Protein AF-A0A6B2T713-F1 (afdb_monomer)

Sequence (421 aa):
MVGLRSEAVGRDLTIGRGGEPPAASSVGGVDQGTGNRAGRSLGRGTRGVLLWIALATPVVSVDRLGLNEPRSAGQQLAGLVVLAAAVTLRRAHPLPAFLLTAALGLATAPSLFTLAYGPAFAVLALFLGRRADRARTALIGFGGIAVVGTLKVAVRGVDPTVEWAVLMATLVFGAVFPWLAGRYWRQGRELAAAGWARADQLEREQRIVADRARLRERARIAQDMHDSLGHELSLIAVRAGALQVAPDLPDPHRAAAADLRAAASQATDRLHTIIGLLREEGDEQAPLAPVGESVEALVARAQQSGLRITYVDERGRPGAQRGPARRESTEGTERTEGTVHRVVQEALTNAAKHAPGAHVTVTVTRDGPATKVTVTNGRSGAQGSDVPAPPSGGGSGLRALRTRVTDLDGTLEAGPHGDGF

Mean predicted aligned error: 19.35 Å

Solvent-accessible surface area (backbone atoms only — not comparable to full-atom values): 24592 Å² total; per-residue (Å²): 140,85,87,81,88,85,88,88,84,87,80,88,83,87,81,80,90,85,82,87,83,82,92,78,91,80,85,85,80,85,86,78,73,95,76,80,86,89,63,84,75,69,50,79,64,54,58,50,50,55,50,42,52,62,47,42,46,39,53,62,44,38,48,77,69,66,76,45,82,79,70,54,71,67,58,52,52,51,52,49,51,52,47,47,51,22,63,65,31,39,77,86,38,24,62,63,17,33,50,50,42,50,50,51,26,48,74,74,29,65,29,45,66,40,84,39,48,41,65,47,36,23,54,32,21,20,41,26,26,51,67,51,88,58,65,65,63,56,51,52,50,52,50,52,50,51,52,55,37,48,54,44,18,73,76,67,43,91,54,41,69,61,40,43,51,47,28,52,49,39,44,44,66,32,30,49,49,30,16,49,53,19,34,51,54,40,52,52,50,53,51,50,52,53,50,52,56,51,51,56,49,52,53,52,53,50,51,54,52,51,52,52,51,53,52,51,51,51,52,48,51,53,48,56,50,43,59,51,53,47,49,52,36,50,51,49,25,50,53,23,47,55,53,44,70,40,88,88,55,56,68,74,59,28,51,53,22,49,52,50,23,51,52,29,53,53,50,47,55,50,51,54,51,56,53,53,54,62,50,61,80,74,48,92,79,68,83,92,56,79,88,82,75,47,62,67,56,55,50,52,53,43,40,76,72,70,47,48,70,48,59,33,46,73,80,76,47,81,74,76,95,70,76,88,77,88,65,89,84,48,79,68,56,57,55,49,51,55,50,53,41,50,52,52,52,52,52,53,50,47,39,59,72,70,20,51,80,19,51,32,40,41,36,49,40,71,57,89,97,44,75,50,76,48,78,51,51,40,52,50,65,71,84,86,71,94,68,75,81,74,77,96,78,81,59,64,68,63,52,56,50,38,52,58,35,44,78,68,80,46,86,75,87,87,77,76,51,93,90,13,112

Secondary structure (DSSP, 8-state):
---------------------PPPP------------------TTHHHHHHHHHHHHHHHHHHHTTSSPPPPHHHHHHHHHHHHHHHHHTTT-HHHHHHHHHHHHHHH-TTS--TTTHHHHHHHHHHHHHH-S-HHHHHHHHHHHHHHHHHHHHHH-SSHHHHHHHHHHHHIIIIIHHHHHHHHHHHHHHHHHHHHHHHHHHHHHHHHHHHHHHHHHHHHHHHHHHHHHHHHHHHHHHHHHHHHT-TT--HHHHHHHHHHHHHHHHHHHHHHHHHHHHHHTT-SS---S-TT--HHHHHHHHHHTT-EEEEE-TTS-B------------HHHHHHHHHHHHHHHHHHHHHHHHSTT-EEEEEEEEETTEEEEEEEE------S-------S---HHHHHHHHHHHTTT-------BTTB-

pLDDT: mean 75.84, std 20.58, range [26.09, 97.94]

Structure (mmCIF, N/CA/C/O backbone):
data_AF-A0A6B2T713-F1
#
_entry.id   AF-A0A6B2T713-F1
#
loop_
_atom_site.group_PDB
_atom_site.id
_atom_site.type_symbol
_atom_site.label_atom_id
_atom_site.label_alt_id
_atom_site.label_comp_id
_atom_site.label_asym_id
_atom_site.label_entity_id
_atom_site.label_seq_id
_atom_site.pdbx_PDB_ins_code
_atom_site.Cartn_x
_atom_site.Cartn_y
_atom_site.Cartn_z
_atom_site.occupancy
_atom_site.B_iso_or_equiv
_atom_site.auth_seq_id
_atom_site.auth_comp_id
_atom_site.auth_asym_id
_atom_site.auth_atom_id
_atom_site.pdbx_PDB_model_num
ATOM 1 N N . MET A 1 1 ? 24.084 -43.483 54.649 1.00 34.72 1 MET A N 1
ATOM 2 C CA . MET A 1 1 ? 24.346 -44.941 54.666 1.00 34.72 1 MET A CA 1
ATOM 3 C C . MET A 1 1 ? 23.038 -45.557 55.140 1.00 34.72 1 MET A C 1
ATOM 5 O O . MET A 1 1 ? 22.654 -45.267 56.254 1.00 34.72 1 MET A O 1
ATOM 9 N N . VAL A 1 2 ? 22.178 -46.158 54.327 1.00 31.31 2 VAL A N 1
ATOM 10 C CA . VAL A 1 2 ? 22.342 -47.139 53.247 1.00 31.31 2 VAL A CA 1
ATOM 11 C C . VAL A 1 2 ? 21.371 -46.778 52.113 1.00 31.31 2 VAL A C 1
ATOM 13 O O . VAL A 1 2 ? 20.275 -46.299 52.379 1.00 31.31 2 VAL A O 1
ATOM 16 N N . GLY A 1 3 ? 21.787 -46.972 50.862 1.00 26.09 3 GLY A N 1
ATOM 17 C CA . GLY A 1 3 ? 20.910 -46.897 49.693 1.00 26.09 3 GLY A CA 1
ATOM 18 C C . GLY A 1 3 ? 20.736 -48.269 49.053 1.00 26.09 3 GLY A C 1
ATOM 19 O O . GLY A 1 3 ? 21.512 -49.168 49.360 1.00 26.09 3 GLY A O 1
ATOM 20 N N . LEU A 1 4 ? 19.768 -48.385 48.140 1.00 29.83 4 LEU A N 1
ATOM 21 C CA . LEU A 1 4 ? 19.853 -49.181 46.910 1.00 29.83 4 LEU A CA 1
ATOM 22 C C . LEU A 1 4 ? 18.727 -48.778 45.926 1.00 29.83 4 LEU A C 1
ATOM 24 O O . LEU A 1 4 ? 17.595 -48.513 46.315 1.00 29.83 4 LEU A O 1
ATOM 28 N N . ARG A 1 5 ? 19.149 -48.686 44.657 1.00 28.17 5 ARG A N 1
ATOM 29 C CA . ARG A 1 5 ? 18.463 -48.522 43.349 1.00 28.17 5 ARG A CA 1
ATOM 30 C C . ARG A 1 5 ? 17.394 -49.612 43.104 1.00 28.17 5 ARG A C 1
ATOM 32 O O . ARG A 1 5 ? 17.424 -50.601 43.816 1.00 28.17 5 ARG A O 1
ATOM 39 N N . SER A 1 6 ? 16.530 -49.651 42.082 1.00 27.70 6 SER A N 1
ATOM 40 C CA . SER A 1 6 ? 16.072 -48.857 40.918 1.00 27.70 6 SER A CA 1
ATOM 41 C C . SER A 1 6 ? 15.040 -49.772 40.231 1.00 27.70 6 SER A C 1
ATOM 43 O O . SER A 1 6 ? 15.288 -50.969 40.194 1.00 27.70 6 SER A O 1
ATOM 45 N N . GLU A 1 7 ? 13.951 -49.248 39.661 1.00 26.98 7 GLU A N 1
ATOM 46 C CA . GLU A 1 7 ? 13.496 -49.643 38.315 1.00 26.98 7 GLU A CA 1
ATOM 47 C C . GLU A 1 7 ? 12.394 -48.701 37.815 1.00 26.98 7 GLU A C 1
ATOM 49 O O . GLU A 1 7 ? 11.450 -48.360 38.526 1.00 26.98 7 GLU A O 1
ATOM 54 N N . ALA A 1 8 ? 12.589 -48.227 36.588 1.00 30.11 8 ALA A N 1
ATOM 55 C CA . ALA A 1 8 ? 11.714 -47.329 35.859 1.00 30.11 8 ALA A CA 1
ATOM 56 C C . ALA A 1 8 ? 10.809 -48.144 34.928 1.00 30.11 8 ALA A C 1
ATOM 58 O O . ALA A 1 8 ? 11.291 -49.027 34.223 1.00 30.11 8 ALA A O 1
ATOM 59 N N . VAL A 1 9 ? 9.525 -47.794 34.860 1.00 29.88 9 VAL A N 1
ATOM 60 C CA . VAL A 1 9 ? 8.631 -48.216 33.774 1.00 29.88 9 VAL A CA 1
ATOM 61 C C . VAL A 1 9 ? 7.915 -46.975 33.258 1.00 29.88 9 VAL A C 1
ATOM 63 O O . VAL A 1 9 ? 6.997 -46.456 33.889 1.00 29.88 9 VAL A O 1
ATOM 66 N N . GLY A 1 10 ? 8.382 -46.482 32.111 1.00 27.19 10 GLY A N 1
ATOM 67 C CA . GLY A 1 10 ? 7.675 -45.500 31.301 1.00 27.19 10 GLY A CA 1
ATOM 68 C C . GLY A 1 10 ? 6.553 -46.172 30.512 1.00 27.19 10 GLY A C 1
ATOM 69 O O . GLY A 1 10 ? 6.720 -47.273 29.986 1.00 27.19 10 GLY A O 1
ATOM 70 N N . ARG A 1 11 ? 5.406 -45.501 30.418 1.00 29.61 11 ARG A N 1
ATOM 71 C CA . ARG A 1 11 ? 4.373 -45.793 29.424 1.00 29.61 11 ARG A CA 1
ATOM 72 C C . ARG A 1 11 ? 3.999 -44.497 28.720 1.00 29.61 11 ARG A C 1
ATOM 74 O O . ARG A 1 11 ? 3.370 -43.625 29.311 1.00 29.61 11 ARG A O 1
ATOM 81 N N . ASP A 1 12 ? 4.414 -44.419 27.460 1.00 27.94 12 ASP A N 1
ATOM 82 C CA . ASP A 1 12 ? 3.947 -43.460 26.468 1.00 27.94 12 ASP A CA 1
ATOM 83 C C . ASP A 1 12 ? 2.454 -43.677 26.192 1.00 27.94 12 ASP A C 1
ATOM 85 O O . ASP A 1 12 ? 2.019 -44.793 25.901 1.00 27.94 12 ASP A O 1
ATOM 89 N N . LEU A 1 13 ? 1.675 -42.598 26.238 1.00 29.53 13 LEU A N 1
ATOM 90 C CA . LEU A 1 13 ? 0.311 -42.547 25.718 1.00 29.53 13 LEU A CA 1
ATOM 91 C C . LEU A 1 13 ? 0.276 -41.534 24.574 1.00 29.53 13 LEU A C 1
ATOM 93 O O . LEU A 1 13 ? 0.194 -40.325 24.770 1.00 29.53 13 LEU A O 1
ATOM 97 N N . THR A 1 14 ? 0.358 -42.069 23.360 1.00 30.47 14 THR A N 1
ATOM 98 C CA . THR A 1 14 ? 0.024 -41.395 22.107 1.00 30.47 14 THR A CA 1
ATOM 99 C C . THR A 1 14 ? -1.482 -41.528 21.878 1.00 30.47 14 THR A C 1
ATOM 101 O O . THR A 1 14 ? -2.006 -42.637 21.821 1.00 30.47 14 THR A O 1
ATOM 104 N N . ILE A 1 15 ? -2.197 -40.408 21.727 1.00 32.50 15 ILE A N 1
ATOM 105 C CA . ILE A 1 15 ? -3.575 -40.399 21.215 1.00 32.50 15 ILE A CA 1
ATOM 106 C C . ILE A 1 15 ? -3.594 -39.576 19.931 1.00 32.50 15 ILE A C 1
ATOM 108 O O . ILE A 1 15 ? -3.242 -38.396 19.906 1.00 32.50 15 ILE A O 1
ATOM 112 N N . GLY A 1 16 ? -3.937 -40.270 18.848 1.00 29.83 16 GLY A N 1
ATOM 113 C CA . GLY A 1 16 ? -3.942 -39.778 17.483 1.00 29.83 16 GLY A CA 1
ATOM 114 C C . GLY A 1 16 ? -5.124 -38.869 17.153 1.00 29.83 16 GLY A C 1
ATOM 115 O O . GLY A 1 16 ? -6.222 -38.984 17.691 1.00 29.83 16 GLY A O 1
ATOM 116 N N . ARG A 1 17 ? -4.855 -37.985 16.190 1.00 34.97 17 ARG A N 1
ATOM 117 C CA . ARG A 1 17 ? -5.818 -37.236 15.377 1.00 34.97 17 ARG A CA 1
ATOM 118 C C . ARG A 1 17 ? -6.804 -38.177 14.676 1.00 34.97 17 ARG A C 1
ATOM 120 O O . ARG A 1 17 ? -6.372 -39.077 13.963 1.00 34.97 17 ARG A O 1
ATOM 127 N N . GLY A 1 18 ? -8.094 -37.859 14.749 1.00 30.53 18 GLY A N 1
ATOM 128 C CA . GLY A 1 18 ? -9.109 -38.377 13.832 1.00 30.53 18 GLY A CA 1
ATOM 129 C C . GLY A 1 18 ? -10.524 -38.047 14.298 1.00 30.53 18 GLY A C 1
ATOM 130 O O . GLY A 1 18 ? -10.976 -38.601 15.291 1.00 30.53 18 GLY A O 1
ATOM 131 N N . GLY A 1 19 ? -11.216 -37.155 13.583 1.00 29.48 19 GLY A N 1
ATOM 132 C CA . GLY A 1 19 ? -12.645 -36.896 13.785 1.00 29.48 19 GLY A CA 1
ATOM 133 C C . GLY A 1 19 ? -13.077 -35.495 13.352 1.00 29.48 19 GLY A C 1
ATOM 134 O O . GLY A 1 19 ? -13.037 -34.566 14.152 1.00 29.48 19 GLY A O 1
ATOM 135 N N . GLU A 1 20 ? -13.484 -35.346 12.089 1.00 40.84 20 GLU A N 1
ATOM 136 C CA . GLU A 1 20 ? -14.321 -34.227 11.626 1.00 40.84 20 GLU A CA 1
ATOM 137 C C . GLU A 1 20 ? -15.686 -34.233 12.338 1.00 40.84 20 GLU A C 1
ATOM 139 O O . GLU A 1 20 ? -16.260 -35.308 12.532 1.00 40.84 20 GLU A O 1
ATOM 144 N N . PRO A 1 21 ? -16.271 -33.055 12.623 1.00 38.91 21 PRO A N 1
ATOM 145 C CA . PRO A 1 21 ? -17.711 -32.909 12.782 1.00 38.91 21 PRO A CA 1
ATOM 146 C C . PRO A 1 21 ? -18.346 -32.093 11.630 1.00 38.91 21 PRO A C 1
ATOM 148 O O . PRO A 1 21 ? -17.650 -31.381 10.904 1.00 38.91 21 PRO A O 1
ATOM 151 N N . PRO A 1 22 ? -19.672 -32.223 11.427 1.00 41.53 22 PRO A N 1
ATOM 152 C CA . PRO A 1 22 ? -20.331 -31.982 10.147 1.00 41.53 22 PRO A CA 1
ATOM 153 C C . PRO A 1 22 ? -20.695 -30.516 9.879 1.00 41.53 22 PRO A C 1
ATOM 155 O O . PRO A 1 22 ? -20.773 -29.676 10.774 1.00 41.53 22 PRO A O 1
ATOM 158 N N . ALA A 1 23 ? -20.960 -30.253 8.598 1.00 42.53 23 ALA A N 1
ATOM 159 C CA . ALA A 1 23 ? -21.360 -28.978 8.024 1.00 42.53 23 ALA A CA 1
ATOM 160 C C . ALA A 1 23 ? -22.577 -28.345 8.722 1.00 42.53 23 ALA A C 1
ATOM 162 O O . ALA A 1 23 ? -23.668 -28.915 8.741 1.00 42.53 23 ALA A O 1
ATOM 163 N N . ALA A 1 24 ? -22.394 -27.113 9.202 1.00 35.62 24 ALA A N 1
ATOM 164 C CA . ALA A 1 24 ? -23.474 -26.205 9.557 1.00 35.62 24 ALA A CA 1
ATOM 165 C C . ALA A 1 24 ? -23.683 -25.202 8.415 1.00 35.62 24 ALA A C 1
ATOM 167 O O . ALA A 1 24 ? -22.803 -24.416 8.064 1.00 35.62 24 ALA A O 1
ATOM 168 N N . SER A 1 25 ? -24.875 -25.263 7.835 1.00 41.12 25 SER A N 1
ATOM 169 C CA . SER A 1 25 ? -25.449 -24.294 6.912 1.00 41.12 25 SER A CA 1
ATOM 170 C C . SER A 1 25 ? -25.467 -22.887 7.519 1.00 41.12 25 SER A C 1
ATOM 172 O O . SER A 1 25 ? -26.145 -22.668 8.524 1.00 41.12 25 SER A O 1
ATOM 174 N N . SER A 1 26 ? -24.803 -21.923 6.879 1.00 33.62 26 SER A N 1
ATOM 175 C CA . SER A 1 26 ? -25.058 -20.500 7.105 1.00 33.62 26 SER A CA 1
ATOM 176 C C . SER A 1 26 ? -25.649 -19.859 5.852 1.00 33.62 26 SER A C 1
ATOM 178 O O . SER A 1 26 ? -25.159 -19.965 4.729 1.00 33.62 26 SER A O 1
ATOM 180 N N . VAL A 1 27 ? -26.796 -19.248 6.102 1.00 39.62 27 VAL A N 1
ATOM 181 C CA . VAL A 1 27 ? -27.667 -18.515 5.200 1.00 39.62 27 VAL A CA 1
ATOM 182 C C . VAL A 1 27 ? -27.068 -17.133 4.915 1.00 39.62 27 VAL A C 1
ATOM 184 O O . VAL A 1 27 ? -26.619 -16.454 5.832 1.00 39.62 27 VAL A O 1
ATOM 187 N N . GLY A 1 28 ? -27.152 -16.695 3.654 1.00 37.47 28 GLY A N 1
ATOM 188 C CA . GLY A 1 28 ? -27.407 -15.289 3.320 1.00 37.47 28 GLY A CA 1
ATOM 189 C C . GLY A 1 28 ? -26.217 -14.327 3.269 1.00 37.47 28 GLY A C 1
ATOM 190 O O . GLY A 1 28 ? -26.243 -13.293 3.927 1.00 37.47 28 GLY A O 1
ATOM 191 N N . GLY A 1 29 ? -25.215 -14.605 2.430 1.00 31.08 29 GLY A N 1
ATOM 192 C CA . GLY A 1 29 ? -24.273 -13.588 1.951 1.00 31.08 29 GLY A CA 1
ATOM 193 C C . GLY A 1 29 ? -24.790 -12.946 0.663 1.00 31.08 29 GLY A C 1
ATOM 194 O O . GLY A 1 29 ? -24.873 -13.612 -0.364 1.00 31.08 29 GLY A O 1
ATOM 195 N N . VAL A 1 30 ? -25.159 -11.669 0.736 1.00 38.47 30 VAL A N 1
ATOM 196 C CA . VAL A 1 30 ? -25.625 -10.836 -0.382 1.00 38.47 30 VAL A CA 1
ATOM 197 C C . VAL A 1 30 ? -24.552 -10.775 -1.476 1.00 38.47 30 VAL A C 1
ATOM 199 O O . VAL A 1 30 ? -23.485 -10.194 -1.288 1.00 38.47 30 VAL A O 1
ATOM 202 N N . ASP A 1 31 ? -24.856 -11.386 -2.619 1.00 37.41 31 ASP A N 1
ATOM 203 C CA . ASP A 1 31 ? -24.049 -11.379 -3.836 1.00 37.41 31 ASP A CA 1
ATOM 204 C C . ASP A 1 31 ? -24.139 -9.994 -4.499 1.00 37.41 31 ASP A C 1
ATOM 206 O O . ASP A 1 31 ? -25.116 -9.658 -5.170 1.00 37.41 31 ASP A O 1
ATOM 210 N N . GLN A 1 32 ? -23.132 -9.147 -4.266 1.00 42.38 32 GLN A N 1
ATOM 211 C CA . GLN A 1 32 ? -22.909 -7.941 -5.061 1.00 42.38 32 GLN A CA 1
ATOM 212 C C . GLN A 1 32 ? -21.716 -8.152 -5.994 1.00 42.38 32 GLN A C 1
ATOM 214 O O . GLN A 1 32 ? -20.557 -7.983 -5.624 1.00 42.38 32 GLN A O 1
ATOM 219 N N . GLY A 1 33 ? -22.042 -8.445 -7.252 1.00 34.09 33 GLY A N 1
ATOM 220 C CA . GLY A 1 33 ? -21.329 -7.876 -8.390 1.00 34.09 33 GLY A CA 1
ATOM 221 C C . GLY A 1 33 ? -20.021 -8.555 -8.779 1.00 34.09 33 GLY A C 1
ATOM 222 O O . GLY A 1 33 ? -18.982 -7.905 -8.866 1.00 34.09 33 GLY A O 1
ATOM 223 N N . THR A 1 34 ? -20.077 -9.824 -9.182 1.00 39.34 34 THR A N 1
ATOM 224 C CA . THR A 1 34 ? -19.058 -10.426 -10.063 1.00 39.34 34 THR A CA 1
ATOM 225 C C . THR A 1 34 ? -19.213 -9.935 -11.512 1.00 39.34 34 THR A C 1
ATOM 227 O O . THR A 1 34 ? -19.307 -10.699 -12.467 1.00 39.34 34 THR A O 1
ATOM 230 N N . GLY A 1 35 ? -19.201 -8.616 -11.700 1.00 38.16 35 GLY A N 1
ATOM 231 C CA . GLY A 1 35 ? -19.082 -7.984 -13.006 1.00 38.16 35 GLY A CA 1
ATOM 232 C C . GLY A 1 35 ? -17.614 -7.727 -13.331 1.00 38.16 35 GLY A C 1
ATOM 233 O O . GLY A 1 35 ? -16.999 -6.844 -12.747 1.00 38.16 35 GLY A O 1
ATOM 234 N N . ASN A 1 36 ? -17.081 -8.454 -14.317 1.00 41.12 36 ASN A N 1
ATOM 235 C CA . ASN A 1 36 ? -15.854 -8.132 -15.061 1.00 41.12 36 ASN A CA 1
ATOM 236 C C . ASN A 1 36 ? -14.504 -8.710 -14.558 1.00 41.12 36 ASN A C 1
ATOM 238 O O . ASN A 1 36 ? -13.540 -7.989 -14.309 1.00 41.12 36 ASN A O 1
ATOM 242 N N . ARG A 1 37 ? -14.370 -10.047 -14.536 1.00 40.34 37 ARG A N 1
ATOM 243 C CA . ARG A 1 37 ? -13.058 -10.739 -14.648 1.00 40.34 37 ARG A CA 1
ATOM 244 C C . ARG A 1 37 ? -12.862 -11.415 -16.011 1.00 40.34 37 ARG A C 1
ATOM 246 O O . ARG A 1 37 ? -12.263 -12.482 -16.109 1.00 40.34 37 ARG A O 1
ATOM 253 N N . ALA A 1 38 ? -13.308 -10.779 -17.091 1.00 38.44 38 ALA A N 1
ATOM 254 C CA . ALA A 1 38 ? -12.971 -11.190 -18.455 1.00 38.44 38 ALA A CA 1
ATOM 255 C C . ALA A 1 38 ? -11.617 -10.593 -18.887 1.00 38.44 38 ALA A C 1
ATOM 257 O O . ALA A 1 38 ? -11.505 -9.868 -19.866 1.00 38.44 38 ALA A O 1
ATOM 258 N N . GLY A 1 39 ? -10.560 -10.887 -18.133 1.00 40.19 39 GLY A N 1
ATOM 259 C CA . GLY A 1 39 ? -9.192 -10.508 -18.471 1.00 40.19 39 GLY A CA 1
ATOM 260 C C . GLY A 1 39 ? -8.302 -11.728 -18.349 1.00 40.19 39 GLY A C 1
ATOM 261 O O . GLY A 1 39 ? -7.642 -11.897 -17.328 1.00 40.19 39 GLY A O 1
ATOM 262 N N . ARG A 1 40 ? -8.309 -12.607 -19.362 1.00 51.09 40 ARG A N 1
ATOM 263 C CA . ARG A 1 40 ? -7.418 -13.776 -19.417 1.00 51.09 40 ARG A CA 1
ATOM 264 C C . ARG A 1 40 ? -5.990 -13.300 -19.161 1.00 51.09 40 ARG A C 1
ATOM 266 O O . ARG A 1 40 ? -5.379 -12.637 -20.002 1.00 51.09 40 ARG A O 1
ATOM 273 N N . SER A 1 41 ? -5.451 -13.613 -17.986 1.00 55.75 41 SER A N 1
ATOM 274 C CA . SER A 1 41 ? -4.070 -13.306 -17.654 1.00 55.75 41 SER A CA 1
ATOM 275 C C . SER A 1 41 ? -3.179 -14.179 -18.532 1.00 55.75 41 SER A C 1
ATOM 277 O O . SER A 1 41 ? -2.883 -15.319 -18.186 1.00 55.75 41 SER A O 1
ATOM 279 N N . LEU A 1 42 ? -2.783 -13.658 -19.695 1.00 61.72 42 LEU A N 1
ATOM 280 C CA . LEU A 1 42 ? -1.786 -14.272 -20.567 1.00 61.72 42 LEU A CA 1
ATOM 281 C C . LEU A 1 42 ? -0.616 -14.787 -19.718 1.00 61.72 42 LEU A C 1
ATOM 283 O O . LEU A 1 42 ? 0.024 -14.010 -18.996 1.00 61.72 42 LEU A O 1
ATOM 287 N N . GLY A 1 43 ? -0.379 -16.102 -19.777 1.00 69.88 43 GLY A N 1
ATOM 288 C CA . GLY A 1 43 ? 0.646 -16.783 -18.994 1.00 69.88 43 GLY A CA 1
ATOM 289 C C . GLY A 1 43 ? 2.012 -16.116 -19.159 1.00 69.88 43 GLY A C 1
ATOM 290 O O . GLY A 1 43 ? 2.326 -15.543 -20.204 1.00 69.88 43 GLY A O 1
ATOM 291 N N . ARG A 1 44 ? 2.854 -16.171 -18.123 1.00 74.44 44 ARG A N 1
ATOM 292 C CA . ARG A 1 44 ? 4.136 -15.441 -18.066 1.00 74.44 44 ARG A CA 1
ATOM 293 C C . ARG A 1 44 ? 5.024 -15.631 -19.306 1.00 74.44 44 ARG A C 1
ATOM 295 O O . ARG A 1 44 ? 5.691 -14.659 -19.675 1.00 74.44 44 ARG A O 1
ATOM 302 N N . GLY A 1 45 ? 5.000 -16.821 -19.915 1.00 77.62 45 GLY A N 1
ATOM 303 C CA . GLY A 1 45 ? 5.699 -17.157 -21.162 1.00 77.62 45 GLY A CA 1
ATOM 304 C C . GLY A 1 45 ? 5.095 -16.489 -22.401 1.00 77.62 45 GLY A C 1
ATOM 305 O O . GLY A 1 45 ? 5.824 -15.874 -23.171 1.00 77.62 45 GLY A O 1
ATOM 306 N N . THR A 1 46 ? 3.765 -16.474 -22.533 1.00 84.31 46 THR A N 1
ATOM 307 C CA . THR A 1 46 ? 3.063 -15.849 -23.674 1.00 84.31 46 THR A CA 1
ATOM 308 C C . THR A 1 46 ? 3.360 -14.349 -23.799 1.00 84.31 46 THR A C 1
ATOM 310 O O . THR A 1 46 ? 3.668 -13.869 -24.883 1.00 84.31 46 THR A O 1
ATOM 313 N N . ARG A 1 47 ? 3.419 -13.606 -22.682 1.00 87.19 47 ARG A N 1
ATOM 314 C CA . ARG A 1 47 ? 3.851 -12.189 -22.671 1.00 87.19 47 ARG A CA 1
ATOM 315 C C . ARG A 1 47 ? 5.328 -12.003 -23.043 1.00 87.19 47 ARG A C 1
ATOM 317 O O . ARG A 1 47 ? 5.741 -10.922 -23.452 1.00 87.19 47 ARG A O 1
ATOM 324 N N . GLY A 1 48 ? 6.154 -13.021 -22.805 1.00 87.44 48 GLY A N 1
ATOM 325 C CA . GLY A 1 48 ? 7.550 -13.060 -23.234 1.00 87.44 48 GLY A CA 1
ATOM 326 C C . GLY A 1 48 ? 7.654 -13.142 -24.750 1.00 87.44 48 GLY A C 1
ATOM 327 O O . GLY A 1 48 ? 8.306 -12.293 -25.349 1.00 87.44 48 GLY A O 1
ATOM 328 N N . VAL A 1 49 ? 6.939 -14.108 -25.328 1.00 89.56 49 VAL A N 1
ATOM 329 C CA . VAL A 1 49 ? 6.886 -14.378 -26.769 1.00 89.56 49 VAL A CA 1
ATOM 330 C C . VAL A 1 49 ? 6.270 -13.210 -27.535 1.00 89.56 49 VAL A C 1
ATOM 332 O O . VAL A 1 49 ? 6.878 -12.735 -28.483 1.00 89.56 49 VAL A O 1
ATOM 335 N N . LEU A 1 50 ? 5.131 -12.672 -27.086 1.00 92.00 50 LEU A N 1
ATOM 336 C CA . LEU A 1 50 ? 4.497 -11.519 -27.739 1.00 92.00 50 LEU A CA 1
ATOM 337 C C . LEU A 1 50 ? 5.414 -10.295 -27.776 1.00 92.00 50 LEU A C 1
ATOM 339 O O . LEU A 1 50 ? 5.486 -9.610 -28.791 1.00 92.00 50 LEU A O 1
ATOM 343 N N . LEU A 1 51 ? 6.148 -10.036 -26.687 1.00 91.38 51 LEU A N 1
ATOM 344 C CA . LEU A 1 51 ? 7.118 -8.946 -26.679 1.00 91.38 51 LEU A CA 1
ATOM 345 C C . LEU A 1 51 ? 8.271 -9.215 -27.649 1.00 91.38 51 LEU A C 1
ATOM 347 O O . LEU A 1 51 ? 8.699 -8.296 -28.337 1.00 91.38 51 LEU A O 1
ATOM 351 N N . TRP A 1 52 ? 8.782 -10.445 -27.697 1.00 93.31 52 TRP A N 1
ATOM 352 C CA . TRP A 1 52 ? 9.829 -10.788 -28.654 1.00 93.31 52 TRP A CA 1
ATOM 353 C C . TRP A 1 52 ? 9.354 -10.597 -30.094 1.00 93.31 52 TRP A C 1
ATOM 355 O O . TRP A 1 52 ? 10.046 -9.935 -30.852 1.00 93.31 52 TRP A O 1
ATOM 365 N N . ILE A 1 53 ? 8.155 -11.077 -30.443 1.00 91.69 53 ILE A N 1
ATOM 366 C CA . ILE A 1 53 ? 7.555 -10.890 -31.774 1.00 91.69 53 ILE A CA 1
ATOM 367 C C . ILE A 1 53 ? 7.445 -9.396 -32.106 1.00 91.69 53 ILE A C 1
ATOM 369 O O . ILE A 1 53 ? 7.869 -8.965 -33.179 1.00 91.69 53 ILE A O 1
ATOM 373 N N . ALA A 1 54 ? 6.945 -8.586 -31.167 1.00 92.88 54 ALA A N 1
ATOM 374 C CA . ALA A 1 54 ? 6.833 -7.141 -31.353 1.00 92.88 54 ALA A CA 1
ATOM 375 C C . ALA A 1 54 ? 8.201 -6.476 -31.602 1.00 92.88 54 ALA A C 1
ATOM 377 O O . ALA A 1 54 ? 8.317 -5.627 -32.479 1.00 92.88 54 ALA A O 1
ATOM 378 N N . LEU A 1 55 ? 9.248 -6.887 -30.876 1.00 91.81 55 LEU A N 1
ATOM 379 C CA . LEU A 1 55 ? 10.607 -6.354 -31.041 1.00 91.81 55 LEU A CA 1
ATOM 380 C C . LEU A 1 55 ? 11.362 -6.938 -32.248 1.00 91.81 55 LEU A C 1
ATOM 382 O O . LEU A 1 55 ? 12.270 -6.295 -32.762 1.00 91.81 55 LEU A O 1
ATOM 386 N N . ALA A 1 56 ? 10.991 -8.130 -32.712 1.00 89.88 56 ALA A N 1
ATOM 387 C CA . ALA A 1 56 ? 11.539 -8.779 -33.901 1.00 89.88 56 ALA A CA 1
ATOM 388 C C . ALA A 1 56 ? 10.955 -8.204 -35.200 1.00 89.88 56 ALA A C 1
ATOM 390 O O . ALA A 1 56 ? 11.606 -8.249 -36.242 1.00 89.88 56 ALA A O 1
ATOM 391 N N . THR A 1 57 ? 9.746 -7.637 -35.142 1.00 90.38 57 THR A N 1
ATOM 392 C CA . THR A 1 57 ? 9.045 -7.108 -36.321 1.00 90.38 57 THR A CA 1
ATOM 393 C C . THR A 1 57 ? 9.869 -6.032 -37.047 1.00 90.38 57 THR A C 1
ATOM 395 O O . THR A 1 57 ? 10.100 -6.202 -38.246 1.00 90.38 57 THR A O 1
ATOM 398 N N . PRO A 1 58 ? 10.420 -4.994 -36.381 1.00 88.12 58 PRO A N 1
ATOM 399 C CA . PRO A 1 58 ? 11.293 -4.024 -37.048 1.00 88.12 58 PRO A CA 1
ATOM 400 C C . PRO A 1 58 ? 12.547 -4.660 -37.660 1.00 88.12 58 PRO A C 1
ATOM 402 O O . PRO A 1 58 ? 12.953 -4.282 -38.754 1.00 88.12 58 PRO A O 1
ATOM 405 N N . VAL A 1 59 ? 13.131 -5.675 -37.012 1.00 86.50 59 VAL A N 1
ATOM 406 C CA . VAL A 1 59 ? 14.360 -6.334 -37.490 1.00 86.50 59 VAL A CA 1
ATOM 407 C C . VAL A 1 59 ? 14.171 -6.996 -38.850 1.00 86.50 59 VAL A C 1
ATOM 409 O O . VAL A 1 59 ? 15.078 -6.924 -39.673 1.00 86.50 59 VAL A O 1
ATOM 412 N N . VAL A 1 60 ? 13.012 -7.613 -39.087 1.00 86.00 60 VAL A N 1
ATOM 413 C CA . VAL A 1 60 ? 12.694 -8.310 -40.345 1.00 86.00 60 VAL A CA 1
ATOM 414 C C . VAL A 1 60 ? 12.095 -7.359 -41.388 1.00 86.00 60 VAL A C 1
ATOM 416 O O . VAL A 1 60 ? 12.288 -7.552 -42.587 1.00 86.00 60 VAL A O 1
ATOM 419 N N . SER A 1 61 ? 11.365 -6.332 -40.948 1.00 84.69 61 SER A N 1
ATOM 420 C CA . SER A 1 61 ? 10.599 -5.453 -41.844 1.00 84.69 61 SER A CA 1
ATOM 421 C C . SER A 1 61 ? 11.448 -4.350 -42.471 1.00 84.69 61 SER A C 1
ATOM 423 O O . SER A 1 61 ? 11.265 -4.041 -43.642 1.00 84.69 61 SER A O 1
ATOM 425 N N . VAL A 1 62 ? 12.384 -3.767 -41.714 1.00 83.88 62 VAL A N 1
ATOM 426 C CA . VAL A 1 62 ? 13.163 -2.589 -42.142 1.00 83.88 62 VAL A CA 1
ATOM 427 C C . VAL A 1 62 ? 14.002 -2.882 -43.392 1.00 83.88 62 VAL A C 1
ATOM 429 O O . VAL A 1 62 ? 14.031 -2.057 -44.302 1.00 83.88 62 VAL A O 1
ATOM 432 N N . ASP A 1 63 ? 14.599 -4.075 -43.490 1.00 79.00 63 ASP A N 1
ATOM 433 C CA . ASP A 1 63 ? 15.393 -4.474 -44.665 1.00 79.00 63 ASP A CA 1
ATOM 434 C C . ASP A 1 63 ? 14.499 -4.701 -45.896 1.00 79.00 63 ASP A C 1
ATOM 436 O O . ASP A 1 63 ? 14.867 -4.339 -47.008 1.00 79.00 63 ASP A O 1
ATOM 440 N N . ARG A 1 64 ? 13.287 -5.247 -45.706 1.00 80.69 64 ARG A N 1
ATOM 441 C CA . ARG A 1 64 ? 12.315 -5.449 -46.799 1.00 80.69 64 ARG A CA 1
ATOM 442 C C . ARG A 1 64 ? 11.728 -4.142 -47.325 1.00 80.69 64 ARG A C 1
ATOM 444 O O . ARG A 1 64 ? 11.282 -4.096 -48.463 1.00 80.69 64 ARG A O 1
ATOM 451 N N . LEU A 1 65 ? 11.715 -3.106 -46.491 1.00 81.69 65 LEU A N 1
ATOM 452 C CA . LEU A 1 65 ? 11.230 -1.771 -46.835 1.00 81.69 65 LEU A CA 1
ATOM 453 C C . LEU A 1 65 ? 12.311 -0.899 -47.498 1.00 81.69 65 LEU A C 1
ATOM 455 O O . LEU A 1 65 ? 12.025 0.245 -47.834 1.00 81.69 65 LEU A O 1
ATOM 459 N N . GLY A 1 66 ? 13.539 -1.407 -47.670 1.00 74.19 66 GLY A N 1
ATOM 460 C CA . GLY A 1 66 ? 14.648 -0.647 -48.261 1.00 74.19 66 GLY A CA 1
ATOM 461 C C . GLY A 1 66 ? 15.137 0.513 -47.388 1.00 74.19 66 GLY A C 1
ATOM 462 O O . GLY A 1 66 ? 15.782 1.429 -47.884 1.00 74.19 66 GLY A O 1
ATOM 463 N N . LEU A 1 67 ? 14.823 0.489 -46.089 1.00 75.62 67 LEU A N 1
ATOM 464 C CA . LEU A 1 67 ? 15.165 1.553 -45.137 1.00 75.62 67 LEU A CA 1
ATOM 465 C C . LEU A 1 67 ? 16.562 1.377 -44.511 1.00 75.62 67 LEU A C 1
ATOM 467 O O . LEU A 1 67 ? 16.955 2.176 -43.667 1.00 75.62 67 LEU A O 1
ATOM 471 N N . ASN A 1 68 ? 17.284 0.319 -44.885 1.00 74.06 68 ASN A N 1
ATOM 472 C CA . ASN A 1 68 ? 18.638 -0.002 -44.439 1.00 74.06 68 ASN A CA 1
ATOM 473 C C . ASN A 1 68 ? 19.414 -0.690 -45.565 1.00 74.06 68 ASN A C 1
ATOM 475 O O . ASN A 1 68 ? 18.815 -1.292 -46.459 1.00 74.06 68 ASN A O 1
ATOM 479 N N . GLU A 1 69 ? 20.745 -0.691 -45.454 1.00 73.25 69 GLU A N 1
ATOM 480 C CA . GLU A 1 69 ? 21.569 -1.593 -46.257 1.00 73.25 69 GLU A CA 1
ATOM 481 C C . GLU A 1 69 ? 21.168 -3.059 -46.004 1.00 73.25 69 GLU A C 1
ATOM 483 O O . GLU A 1 69 ? 20.952 -3.455 -44.849 1.00 73.25 69 GLU A O 1
ATOM 488 N N . PRO A 1 70 ? 21.043 -3.877 -47.064 1.00 72.88 70 PRO A N 1
ATOM 489 C CA . PRO A 1 70 ? 20.576 -5.249 -46.943 1.00 72.88 70 PRO A CA 1
ATOM 490 C C . PRO A 1 70 ? 21.558 -6.081 -46.113 1.00 72.88 70 PRO A C 1
ATOM 492 O O . PRO A 1 70 ? 22.709 -6.293 -46.495 1.00 72.88 70 PRO A O 1
ATOM 495 N N . ARG A 1 71 ? 21.091 -6.588 -44.967 1.00 78.69 71 ARG A N 1
ATOM 496 C CA . ARG A 1 71 ? 21.869 -7.488 -44.108 1.00 78.69 71 ARG A CA 1
ATOM 497 C C . ARG A 1 71 ? 21.762 -8.921 -44.611 1.00 78.69 71 ARG A C 1
ATOM 499 O O . ARG A 1 71 ? 20.719 -9.351 -45.102 1.00 78.69 71 ARG A O 1
ATOM 506 N N . SER A 1 72 ? 22.823 -9.698 -44.416 1.00 84.38 72 SER A N 1
ATOM 507 C CA . SER A 1 72 ? 22.777 -11.137 -44.698 1.00 84.38 72 SER A CA 1
ATOM 508 C C . SER A 1 72 ? 21.754 -11.845 -43.797 1.00 84.38 72 SER A C 1
ATOM 510 O O . SER A 1 72 ? 21.546 -11.463 -42.640 1.00 84.38 72 SER A O 1
ATOM 512 N N . ALA A 1 73 ? 21.157 -12.935 -44.288 1.00 83.50 73 ALA A N 1
ATOM 513 C CA . ALA A 1 73 ? 20.207 -13.735 -43.509 1.00 83.50 73 ALA A CA 1
ATOM 514 C C . ALA A 1 73 ? 20.810 -14.231 -42.176 1.00 83.50 73 ALA A C 1
ATOM 516 O O . ALA A 1 73 ? 20.127 -14.253 -41.152 1.00 83.50 73 ALA A O 1
ATOM 517 N N . GLY A 1 74 ? 22.110 -14.550 -42.158 1.00 86.00 74 GLY A N 1
ATOM 518 C CA . GLY A 1 74 ? 22.832 -14.932 -40.941 1.00 86.00 74 GLY A CA 1
ATOM 519 C C . GLY A 1 74 ? 22.895 -13.811 -39.897 1.00 86.00 74 GLY A C 1
ATOM 520 O O . GLY A 1 74 ? 22.648 -14.058 -38.718 1.00 86.00 74 GLY A O 1
ATOM 521 N N . GLN A 1 75 ? 23.146 -12.566 -40.315 1.00 85.38 75 GLN A N 1
ATOM 522 C CA . GLN A 1 75 ? 23.147 -11.405 -39.414 1.00 85.38 75 GLN A CA 1
ATOM 523 C C . GLN A 1 75 ? 21.751 -11.111 -38.848 1.00 85.38 75 GLN A C 1
ATOM 525 O O . GLN A 1 75 ? 21.627 -10.763 -37.672 1.00 85.38 75 GLN A O 1
ATOM 530 N N . GLN A 1 76 ? 20.698 -11.277 -39.654 1.00 85.31 76 GLN A N 1
ATOM 531 C CA . GLN A 1 76 ? 19.317 -11.120 -39.190 1.00 85.31 76 GLN A CA 1
ATOM 532 C C . GLN A 1 76 ? 18.954 -12.187 -38.148 1.00 85.31 76 GLN A C 1
ATOM 534 O O . GLN A 1 76 ? 18.453 -11.850 -37.073 1.00 85.31 76 GLN A O 1
ATOM 539 N N . LEU A 1 77 ? 19.262 -13.460 -38.421 1.00 89.12 77 LEU A N 1
ATOM 540 C CA . LEU A 1 77 ? 19.032 -14.564 -37.484 1.00 89.12 77 LEU A CA 1
ATOM 541 C C . LEU A 1 77 ? 19.807 -14.367 -36.175 1.00 89.12 77 LEU A C 1
ATOM 543 O O . LEU A 1 77 ? 19.228 -14.496 -35.097 1.00 89.12 77 LEU A O 1
ATOM 547 N N . ALA A 1 78 ? 21.082 -13.979 -36.253 1.00 90.25 78 ALA A N 1
ATOM 548 C CA . ALA A 1 78 ? 21.890 -13.682 -35.074 1.00 90.25 78 ALA A CA 1
ATOM 549 C C . ALA A 1 78 ? 21.278 -12.545 -34.234 1.00 90.25 78 ALA A C 1
ATOM 551 O O . ALA A 1 78 ? 21.141 -12.681 -33.017 1.00 90.25 78 ALA A O 1
ATOM 552 N N . GLY A 1 79 ? 20.834 -11.455 -34.871 1.00 89.81 79 GLY A N 1
ATOM 553 C CA . GLY A 1 79 ? 20.166 -10.346 -34.186 1.00 89.81 79 GLY A CA 1
ATOM 554 C C . GLY A 1 79 ? 18.867 -10.761 -33.488 1.00 89.81 79 GLY A C 1
ATOM 555 O O . GLY A 1 79 ? 18.621 -10.367 -32.346 1.00 89.81 79 GLY A O 1
ATOM 556 N N . LEU A 1 80 ? 18.062 -11.614 -34.127 1.00 92.25 80 LEU A N 1
ATOM 557 C CA . LEU A 1 80 ? 16.831 -12.159 -33.547 1.00 92.25 80 LEU A CA 1
ATOM 558 C C . LEU A 1 80 ? 17.096 -13.049 -32.325 1.00 92.25 80 LEU A C 1
ATOM 560 O O . LEU A 1 80 ? 16.361 -12.959 -31.335 1.00 92.25 80 LEU A O 1
ATOM 564 N N . VAL A 1 81 ? 18.153 -13.866 -32.366 1.00 93.69 81 VAL A N 1
ATOM 565 C CA . VAL A 1 81 ? 18.583 -14.716 -31.244 1.00 93.69 81 VAL A CA 1
ATOM 566 C C . VAL A 1 81 ? 19.081 -13.867 -30.073 1.00 93.69 81 VAL A C 1
ATOM 568 O O . VAL A 1 81 ? 18.673 -14.096 -28.934 1.00 93.69 81 VAL A O 1
ATOM 571 N N . VAL A 1 82 ? 19.893 -12.836 -30.331 1.00 93.88 82 VAL A N 1
ATOM 572 C CA . VAL A 1 82 ? 20.355 -11.906 -29.285 1.00 93.88 82 VAL A CA 1
ATOM 573 C C . VAL A 1 82 ? 19.175 -11.166 -28.651 1.00 93.88 82 VAL A C 1
ATOM 575 O O . VAL A 1 82 ? 19.112 -11.039 -27.427 1.00 93.88 82 VAL A O 1
ATOM 578 N N . LEU A 1 83 ? 18.192 -10.734 -29.448 1.00 92.75 83 LEU A N 1
ATOM 579 C CA . LEU A 1 83 ? 16.961 -10.138 -28.926 1.00 92.75 83 LEU A CA 1
ATOM 580 C C . LEU A 1 83 ? 16.140 -11.126 -28.098 1.00 92.75 83 LEU A C 1
ATOM 582 O O . LEU A 1 83 ? 15.607 -10.736 -27.059 1.00 92.75 83 LEU A O 1
ATOM 586 N N . ALA A 1 84 ? 16.048 -12.392 -28.510 1.00 93.19 84 ALA A N 1
ATOM 587 C CA . ALA A 1 84 ? 15.387 -13.430 -27.720 1.00 93.19 84 ALA A CA 1
ATOM 588 C C . ALA A 1 84 ? 16.068 -13.579 -26.354 1.00 93.19 84 ALA A C 1
ATOM 590 O O . ALA A 1 84 ? 15.398 -13.503 -25.321 1.00 93.19 84 ALA A O 1
ATOM 591 N N . ALA A 1 85 ? 17.400 -13.679 -26.341 1.00 94.06 85 ALA A N 1
ATOM 592 C CA . ALA A 1 85 ? 18.190 -13.747 -25.119 1.00 94.06 85 ALA A CA 1
ATOM 593 C C . ALA A 1 85 ? 17.960 -12.509 -24.232 1.00 94.06 85 ALA A C 1
ATOM 595 O O . ALA A 1 85 ? 17.578 -12.643 -23.068 1.00 94.06 85 ALA A O 1
ATOM 596 N N . ALA A 1 86 ? 18.063 -11.296 -24.779 1.00 93.25 86 ALA A N 1
ATOM 597 C CA . ALA A 1 86 ? 17.826 -10.059 -24.035 1.00 93.25 86 ALA A CA 1
ATOM 598 C C . ALA A 1 86 ? 16.406 -10.003 -23.439 1.00 93.25 86 ALA A C 1
ATOM 600 O O . ALA A 1 86 ? 16.215 -9.707 -22.257 1.00 93.25 86 ALA A O 1
ATOM 601 N N . VAL A 1 87 ? 15.392 -10.376 -24.223 1.00 92.56 87 VAL A N 1
ATOM 602 C CA . VAL A 1 87 ? 13.997 -10.472 -23.780 1.00 92.56 87 VAL A CA 1
ATOM 603 C C . VAL A 1 87 ? 13.846 -11.493 -22.651 1.00 92.56 87 VAL A C 1
ATOM 605 O O . VAL A 1 87 ? 13.112 -11.215 -21.699 1.00 92.56 87 VAL A O 1
ATOM 608 N N . THR A 1 88 ? 14.509 -12.648 -22.711 1.00 93.25 88 THR A N 1
ATOM 609 C CA . THR A 1 88 ? 14.454 -13.648 -21.631 1.00 93.25 88 THR A CA 1
ATOM 610 C C . THR A 1 88 ? 15.144 -13.165 -20.356 1.00 93.25 88 THR A C 1
ATOM 612 O O . THR A 1 88 ? 14.566 -13.273 -19.271 1.00 93.25 88 THR A O 1
ATOM 615 N N . LEU A 1 89 ? 16.311 -12.526 -20.480 1.00 92.62 89 LEU A N 1
ATOM 616 C CA . LEU A 1 89 ? 17.089 -12.030 -19.347 1.00 92.62 89 LEU A CA 1
ATOM 617 C C . LEU A 1 89 ? 16.466 -10.787 -18.697 1.00 92.62 89 LEU A C 1
ATOM 619 O O . LEU A 1 89 ? 16.722 -10.542 -17.522 1.00 92.62 89 LEU A O 1
ATOM 623 N N . ARG A 1 90 ? 15.588 -10.039 -19.385 1.00 92.25 90 ARG A N 1
ATOM 624 C CA . ARG A 1 90 ? 15.033 -8.743 -18.922 1.00 92.25 90 ARG A CA 1
ATOM 625 C C . ARG A 1 90 ? 14.406 -8.738 -17.524 1.00 92.25 90 ARG A C 1
ATOM 627 O O . ARG A 1 90 ? 14.174 -7.671 -16.956 1.00 92.25 90 ARG A O 1
ATOM 634 N N . ARG A 1 91 ? 13.999 -9.908 -17.021 1.00 87.94 91 ARG A N 1
ATOM 635 C CA . ARG A 1 91 ? 13.362 -10.054 -15.705 1.00 87.94 91 ARG A CA 1
ATOM 636 C C . ARG A 1 91 ? 14.364 -10.370 -14.602 1.00 87.94 91 ARG A C 1
ATOM 638 O O . ARG A 1 91 ? 14.269 -9.740 -13.558 1.00 87.94 91 ARG A O 1
ATOM 645 N N . ALA A 1 92 ? 15.265 -11.323 -14.837 1.00 91.12 92 ALA A N 1
ATOM 646 C CA . ALA A 1 92 ? 16.259 -11.755 -13.853 1.00 91.12 92 ALA A CA 1
ATOM 647 C C . ALA A 1 92 ? 17.474 -10.816 -13.825 1.00 91.12 92 ALA A C 1
ATOM 649 O O . ALA A 1 92 ? 17.973 -10.458 -12.765 1.00 91.12 92 ALA A O 1
ATOM 650 N N . HIS A 1 93 ? 17.907 -10.366 -15.002 1.00 91.81 93 HIS A N 1
ATOM 651 C CA . HIS A 1 93 ? 19.120 -9.586 -15.200 1.00 91.81 93 HIS A CA 1
ATOM 652 C C . HIS A 1 93 ? 18.850 -8.436 -16.187 1.00 91.81 93 HIS A C 1
ATOM 654 O O . HIS A 1 93 ? 19.230 -8.506 -17.360 1.00 91.81 93 HIS A O 1
ATOM 660 N N . PRO A 1 94 ? 18.177 -7.356 -15.739 1.00 91.25 94 PRO A N 1
ATOM 661 C CA . PRO A 1 94 ? 17.765 -6.267 -16.623 1.00 91.25 94 PRO A CA 1
ATOM 662 C C . PRO A 1 94 ? 18.948 -5.502 -17.235 1.00 91.25 94 PRO A C 1
ATOM 664 O O . PRO A 1 94 ? 18.836 -5.008 -18.353 1.00 91.25 94 PRO A O 1
ATOM 667 N N . LEU A 1 95 ? 20.085 -5.423 -16.534 1.00 92.75 95 LEU A N 1
ATOM 668 C CA . LEU A 1 95 ? 21.277 -4.734 -17.030 1.00 92.75 95 LEU A CA 1
ATOM 669 C C . LEU A 1 95 ? 21.993 -5.521 -18.138 1.00 92.75 95 LEU A C 1
ATOM 671 O O . LEU A 1 95 ? 22.169 -4.948 -19.209 1.00 92.75 95 LEU A O 1
ATOM 675 N N . PRO A 1 96 ? 22.312 -6.821 -17.974 1.00 93.88 96 PRO A N 1
ATOM 676 C CA . PRO A 1 96 ? 22.797 -7.643 -19.083 1.00 93.88 96 PRO A CA 1
ATOM 677 C C . PRO A 1 96 ? 21.865 -7.639 -20.295 1.00 93.88 96 PRO A C 1
ATOM 679 O O . PRO A 1 96 ? 22.336 -7.508 -21.417 1.00 93.88 96 PRO A O 1
ATOM 682 N N . ALA A 1 97 ? 20.546 -7.700 -20.087 1.00 92.94 97 ALA A N 1
ATOM 683 C CA . ALA A 1 97 ? 19.583 -7.616 -21.184 1.00 92.94 97 ALA A CA 1
ATOM 684 C C . ALA A 1 97 ? 19.710 -6.307 -21.984 1.00 92.94 97 ALA A C 1
ATOM 686 O O . ALA A 1 97 ? 19.754 -6.338 -23.211 1.00 92.94 97 ALA A O 1
ATOM 687 N N . PHE A 1 98 ? 19.805 -5.168 -21.295 1.00 94.12 98 PHE A N 1
ATOM 688 C CA . PHE A 1 98 ? 20.004 -3.867 -21.932 1.00 94.12 98 PHE A CA 1
ATOM 689 C C . PHE A 1 98 ? 21.367 -3.767 -22.641 1.00 94.12 98 PHE A C 1
ATOM 691 O O . PHE A 1 98 ? 21.430 -3.337 -23.795 1.00 94.12 98 PHE A O 1
ATOM 698 N N . LEU A 1 99 ? 22.446 -4.219 -21.993 1.00 94.44 99 LEU A N 1
ATOM 699 C CA . LEU A 1 99 ? 23.792 -4.209 -22.572 1.00 94.44 99 LEU A CA 1
ATOM 700 C C . LEU A 1 99 ? 23.898 -5.100 -23.815 1.00 94.44 99 LEU A C 1
ATOM 702 O O . LEU A 1 99 ? 24.566 -4.709 -24.765 1.00 94.44 99 LEU A O 1
ATOM 706 N N . LEU A 1 100 ? 23.199 -6.240 -23.861 1.00 94.31 100 LEU A N 1
ATOM 707 C CA . LEU A 1 100 ? 23.128 -7.087 -25.057 1.00 94.31 100 LEU A CA 1
ATOM 708 C C . LEU A 1 100 ? 22.522 -6.337 -26.247 1.00 94.31 100 LEU A C 1
ATOM 710 O O . LEU A 1 100 ? 23.051 -6.411 -27.353 1.00 94.31 100 LEU A O 1
ATOM 714 N N . THR A 1 101 ? 21.452 -5.567 -26.033 1.00 92.38 101 THR A N 1
ATOM 715 C CA . THR A 1 101 ? 20.882 -4.741 -27.108 1.00 92.38 101 THR A CA 1
ATOM 716 C C . THR A 1 101 ? 21.739 -3.541 -27.481 1.00 92.38 101 THR A C 1
ATOM 718 O O . THR A 1 101 ? 21.782 -3.184 -28.655 1.00 92.38 101 THR A O 1
ATOM 721 N N . ALA A 1 102 ? 22.466 -2.957 -26.526 1.00 92.31 102 ALA A N 1
ATOM 722 C CA . ALA A 1 102 ? 23.435 -1.904 -26.814 1.00 92.31 102 ALA A CA 1
ATOM 723 C C . ALA A 1 102 ? 24.600 -2.437 -27.664 1.00 92.31 102 ALA A C 1
ATOM 725 O O . ALA A 1 102 ? 24.975 -1.823 -28.659 1.00 92.31 102 ALA A O 1
ATOM 726 N N . ALA A 1 103 ? 25.129 -3.610 -27.306 1.00 92.50 103 ALA A N 1
ATOM 727 C CA . ALA A 1 103 ? 26.183 -4.292 -28.048 1.00 92.50 103 ALA A CA 1
ATOM 728 C C . ALA A 1 103 ? 25.722 -4.664 -29.462 1.00 92.50 103 ALA A C 1
ATOM 730 O O . ALA A 1 103 ? 26.465 -4.458 -30.415 1.00 92.50 103 ALA A O 1
ATOM 731 N N . LEU A 1 104 ? 24.481 -5.139 -29.613 1.00 90.38 104 LEU A N 1
ATOM 732 C CA . LEU A 1 104 ? 23.892 -5.419 -30.922 1.00 90.38 104 LEU A CA 1
ATOM 733 C C . LEU A 1 104 ? 23.785 -4.147 -31.778 1.00 90.38 104 LEU A C 1
ATOM 735 O O . LEU A 1 104 ? 24.212 -4.155 -32.929 1.00 90.38 104 LEU A O 1
ATOM 739 N N . GLY A 1 105 ? 23.299 -3.039 -31.208 1.00 87.69 105 GLY A N 1
ATOM 740 C CA . GLY A 1 105 ? 23.243 -1.744 -31.891 1.00 87.69 105 GLY A CA 1
ATOM 741 C C . GLY A 1 105 ? 24.627 -1.252 -32.325 1.00 87.69 105 GLY A C 1
ATOM 742 O O . GLY A 1 105 ? 24.825 -0.948 -33.501 1.00 87.69 105 GLY A O 1
ATOM 743 N N . LEU A 1 106 ? 25.607 -1.270 -31.412 1.00 88.12 106 LEU A N 1
ATOM 744 C CA . LEU A 1 106 ? 27.000 -0.897 -31.688 1.00 88.12 106 LEU A CA 1
ATOM 745 C C . LEU A 1 106 ? 27.700 -1.855 -32.652 1.00 88.12 106 LEU A C 1
ATOM 747 O O . LEU A 1 106 ? 28.637 -1.438 -33.320 1.00 88.12 106 LEU A O 1
ATOM 751 N N . ALA A 1 107 ? 27.298 -3.118 -32.760 1.00 87.50 107 ALA A N 1
ATOM 752 C CA . ALA A 1 107 ? 27.847 -4.017 -33.774 1.00 87.50 107 ALA A CA 1
ATOM 753 C C . ALA A 1 107 ? 27.366 -3.626 -35.180 1.00 87.50 107 ALA A C 1
ATOM 755 O O . ALA A 1 107 ? 28.108 -3.771 -36.147 1.00 87.50 107 ALA A O 1
ATOM 756 N N . THR A 1 108 ? 26.146 -3.092 -35.281 1.00 83.94 108 THR A N 1
ATOM 757 C CA . THR A 1 108 ? 25.474 -2.835 -36.564 1.00 83.94 108 THR A CA 1
ATOM 758 C C . THR A 1 108 ? 25.594 -1.406 -37.080 1.00 83.94 108 THR A C 1
ATOM 760 O O . THR A 1 108 ? 25.591 -1.216 -38.287 1.00 83.94 108 THR A O 1
ATOM 763 N N . ALA A 1 109 ? 25.743 -0.408 -36.204 1.00 82.75 109 ALA A N 1
ATOM 764 C CA . ALA A 1 109 ? 25.874 0.997 -36.594 1.00 82.75 109 ALA A CA 1
ATOM 765 C C . ALA A 1 109 ? 26.932 1.726 -35.745 1.00 82.75 109 ALA A C 1
ATOM 767 O O . ALA A 1 109 ? 27.115 1.384 -34.570 1.00 82.75 109 ALA A O 1
ATOM 768 N N . PRO A 1 110 ? 27.677 2.704 -36.298 1.00 77.44 110 PRO A N 1
ATOM 769 C CA . PRO A 1 110 ? 28.629 3.525 -35.538 1.00 77.44 110 PRO A CA 1
ATOM 770 C C . PRO A 1 110 ? 27.972 4.307 -34.398 1.00 77.44 110 PRO A C 1
ATOM 772 O O . PRO A 1 110 ? 28.458 4.278 -33.271 1.00 77.44 110 PRO A O 1
ATOM 775 N N . SER A 1 111 ? 26.814 4.906 -34.671 1.00 80.50 111 SER A N 1
ATOM 776 C CA . SER A 1 111 ? 26.117 5.834 -33.780 1.00 80.50 111 SER A CA 1
ATOM 777 C C . SER A 1 111 ? 25.066 5.179 -32.876 1.00 80.50 111 SER A C 1
ATOM 779 O O . SER A 1 111 ? 24.230 5.882 -32.315 1.00 80.50 111 SER A O 1
ATOM 781 N N . LEU A 1 112 ? 25.060 3.840 -32.741 1.00 82.56 112 LEU A N 1
ATOM 782 C CA . LEU A 1 112 ? 24.062 3.042 -31.990 1.00 82.56 112 LEU A CA 1
ATOM 783 C C . LEU A 1 112 ? 22.614 3.134 -32.536 1.00 82.56 112 LEU A C 1
ATOM 785 O O . LEU A 1 112 ? 21.773 2.291 -32.215 1.00 82.56 112 LEU A O 1
ATOM 789 N N . PHE A 1 113 ? 22.321 4.115 -33.386 1.00 82.56 113 PHE A N 1
ATOM 790 C CA . PHE A 1 113 ? 21.009 4.363 -33.958 1.00 82.56 113 PHE A CA 1
ATOM 791 C C . PHE A 1 113 ? 20.725 3.421 -35.130 1.00 82.56 113 PHE A C 1
ATOM 793 O O . PHE A 1 113 ? 21.378 3.477 -36.168 1.00 82.56 113 PHE A O 1
ATOM 800 N N . THR A 1 114 ? 19.721 2.556 -34.971 1.00 83.88 114 THR A N 1
ATOM 801 C CA . THR A 1 114 ? 19.188 1.725 -36.059 1.00 83.88 114 THR A CA 1
ATOM 802 C C . THR A 1 114 ? 17.672 1.640 -35.954 1.00 83.88 114 THR A C 1
ATOM 804 O O . THR A 1 114 ? 17.128 1.446 -34.864 1.00 83.88 114 THR A O 1
ATOM 807 N N . LEU A 1 115 ? 16.977 1.706 -37.091 1.00 84.44 115 LEU A N 1
ATOM 808 C CA . LEU A 1 115 ? 15.523 1.503 -37.136 1.00 84.44 115 LEU A CA 1
ATOM 809 C C . LEU A 1 115 ? 15.127 0.084 -36.688 1.00 84.44 115 LEU A C 1
ATOM 811 O O . LEU A 1 115 ? 14.068 -0.113 -36.095 1.00 84.44 115 LEU A O 1
ATOM 815 N N . ALA A 1 116 ? 16.004 -0.898 -36.919 1.00 86.75 116 ALA A N 1
ATOM 816 C CA . ALA A 1 116 ? 15.785 -2.294 -36.551 1.00 86.75 116 ALA A CA 1
ATOM 817 C C . ALA A 1 116 ? 15.829 -2.541 -35.031 1.00 86.75 116 ALA A C 1
ATOM 819 O O . ALA A 1 116 ? 14.996 -3.285 -34.515 1.00 86.75 116 ALA A O 1
ATOM 820 N N . TYR A 1 117 ? 16.782 -1.941 -34.305 1.00 89.38 117 TYR A N 1
ATOM 821 C CA . TYR A 1 117 ? 17.019 -2.254 -32.886 1.00 89.38 117 TYR A CA 1
ATOM 822 C C . TYR A 1 117 ? 16.678 -1.114 -31.921 1.00 89.38 117 TYR A C 1
ATOM 824 O O . TYR A 1 117 ? 16.566 -1.360 -30.718 1.00 89.38 117 TYR A O 1
ATOM 832 N N . GLY A 1 118 ? 16.447 0.107 -32.415 1.00 89.31 118 GLY A N 1
ATOM 833 C CA . GLY A 1 118 ? 16.075 1.273 -31.607 1.00 89.31 118 GLY A CA 1
ATOM 834 C C . GLY A 1 118 ? 14.879 1.035 -30.671 1.00 89.31 118 GLY A C 1
ATOM 835 O O . GLY A 1 118 ? 14.998 1.299 -29.471 1.00 89.31 118 GLY A O 1
ATOM 836 N N . PRO A 1 119 ? 13.755 0.455 -31.144 1.00 92.44 119 PRO A N 1
ATOM 837 C CA . PRO A 1 119 ? 12.623 0.133 -30.273 1.00 92.44 119 PRO A CA 1
ATOM 838 C C . PRO A 1 119 ? 12.983 -0.857 -29.157 1.00 92.44 119 PRO A C 1
ATOM 840 O O . PRO A 1 119 ? 12.573 -0.682 -28.009 1.00 92.44 119 PRO A O 1
ATOM 843 N N . ALA A 1 120 ? 13.782 -1.884 -29.464 1.00 92.62 120 ALA A N 1
ATOM 844 C CA . ALA A 1 120 ? 14.214 -2.871 -28.477 1.00 92.62 120 ALA A CA 1
ATOM 845 C C . ALA A 1 120 ? 15.131 -2.256 -27.414 1.00 92.62 120 ALA A C 1
ATOM 847 O O . ALA A 1 120 ? 14.968 -2.542 -26.225 1.00 92.62 120 ALA A O 1
ATOM 848 N N . PHE A 1 121 ? 16.037 -1.374 -27.835 1.00 93.56 121 PHE A N 1
ATOM 849 C CA . PHE A 1 121 ? 16.919 -0.618 -26.953 1.00 93.56 121 PHE A CA 1
ATOM 850 C C . PHE A 1 121 ? 16.120 0.239 -25.956 1.00 93.56 121 PHE A C 1
ATOM 852 O O . PHE A 1 121 ? 16.305 0.101 -24.744 1.00 93.56 121 PHE A O 1
ATOM 859 N N . ALA A 1 122 ? 15.143 1.016 -26.439 1.00 95.31 122 ALA A N 1
ATOM 860 C CA . ALA A 1 122 ? 14.282 1.848 -25.593 1.00 95.31 122 ALA A CA 1
ATOM 861 C C . ALA A 1 122 ? 13.407 1.036 -24.628 1.00 95.31 122 ALA A C 1
ATOM 863 O O . ALA A 1 122 ? 13.298 1.359 -23.441 1.00 95.31 122 ALA A O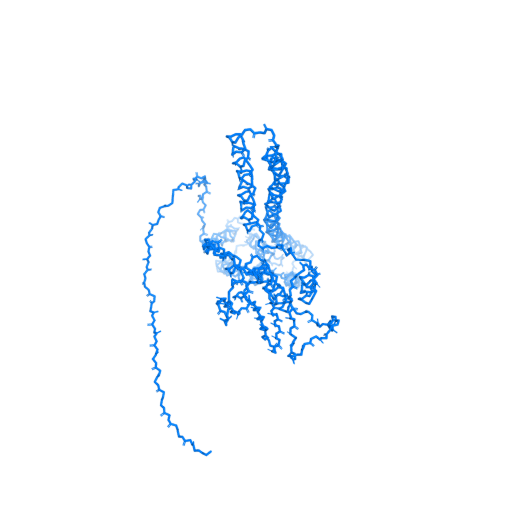 1
ATOM 864 N N . VAL A 1 123 ? 12.812 -0.062 -25.098 1.00 95.69 123 VAL A N 1
ATOM 865 C CA . VAL A 1 123 ? 11.968 -0.926 -24.260 1.00 95.69 123 VAL A CA 1
ATOM 866 C C . VAL A 1 123 ? 12.778 -1.619 -23.159 1.00 95.69 123 VAL A C 1
ATOM 868 O O . VAL A 1 123 ? 12.301 -1.755 -22.028 1.00 95.69 123 VAL A O 1
ATOM 871 N N . LEU A 1 124 ? 14.006 -2.057 -23.442 1.00 94.44 124 LEU A N 1
ATOM 872 C CA . LEU A 1 124 ? 14.858 -2.668 -22.421 1.00 94.44 124 LEU A CA 1
ATOM 873 C C . LEU A 1 124 ? 15.434 -1.638 -21.449 1.00 94.44 124 LEU A C 1
ATOM 875 O O . LEU A 1 124 ? 15.518 -1.944 -20.260 1.00 94.44 124 LEU A O 1
ATOM 879 N N . ALA A 1 125 ? 15.717 -0.411 -21.895 1.00 95.81 125 ALA A N 1
ATOM 880 C CA . ALA A 1 125 ? 16.047 0.700 -21.003 1.00 95.81 125 ALA A CA 1
ATOM 881 C C . ALA A 1 125 ? 14.888 1.023 -20.039 1.00 95.81 125 ALA A C 1
ATOM 883 O O . ALA A 1 125 ? 15.096 1.157 -18.830 1.00 95.81 125 ALA A O 1
ATOM 884 N N . LEU A 1 126 ? 13.644 1.032 -20.533 1.00 96.38 126 LEU A N 1
ATOM 885 C CA . LEU A 1 126 ? 12.443 1.159 -19.702 1.00 96.38 126 LEU A CA 1
ATOM 886 C C . LEU A 1 126 ? 12.353 0.035 -18.659 1.00 96.38 126 LEU A C 1
ATOM 888 O O . LEU A 1 126 ? 12.104 0.292 -17.478 1.00 96.38 126 LEU A O 1
ATOM 892 N N . PHE A 1 127 ? 12.575 -1.223 -19.054 1.00 94.50 127 PHE A N 1
ATOM 893 C CA . PHE A 1 127 ? 12.574 -2.337 -18.102 1.00 94.50 127 PHE A CA 1
ATOM 894 C C . PHE A 1 127 ? 13.715 -2.266 -17.091 1.00 94.50 127 PHE A C 1
ATOM 896 O O . PHE A 1 127 ? 13.495 -2.636 -15.934 1.00 94.50 127 PHE A O 1
ATOM 903 N N . LEU A 1 128 ? 14.883 -1.765 -17.495 1.00 94.81 128 LEU A N 1
ATOM 904 C CA . LEU A 1 128 ? 15.995 -1.485 -16.597 1.00 94.81 128 LEU A CA 1
ATOM 905 C C . LEU A 1 128 ? 15.580 -0.474 -15.527 1.00 94.81 128 LEU A C 1
ATOM 907 O O . LEU A 1 128 ? 15.772 -0.740 -14.344 1.00 94.81 128 LEU A O 1
ATOM 911 N N . GLY A 1 129 ? 14.917 0.619 -15.911 1.00 93.31 129 GLY A N 1
ATOM 912 C CA . GLY A 1 129 ? 14.397 1.617 -14.971 1.00 93.31 129 GLY A CA 1
ATOM 913 C C . GLY A 1 129 ? 13.351 1.057 -14.009 1.00 93.31 129 GLY A C 1
ATOM 914 O O . GLY A 1 129 ? 13.364 1.356 -12.816 1.00 93.31 129 GLY A O 1
ATOM 915 N N . ARG A 1 130 ? 12.476 0.176 -14.508 1.00 93.06 130 ARG A N 1
ATOM 916 C CA . ARG A 1 130 ? 11.423 -0.460 -13.702 1.00 93.06 130 ARG A CA 1
ATOM 917 C C . ARG A 1 130 ? 11.935 -1.507 -12.713 1.00 93.06 130 ARG A C 1
ATOM 919 O O . ARG A 1 130 ? 11.220 -1.795 -11.758 1.00 93.06 130 ARG A O 1
ATOM 926 N N . ARG A 1 131 ? 13.091 -2.135 -12.959 1.00 90.31 131 ARG A N 1
ATOM 927 C CA . ARG A 1 131 ? 13.550 -3.315 -12.196 1.00 90.31 131 ARG A CA 1
ATOM 928 C C . ARG A 1 131 ? 14.898 -3.169 -11.502 1.00 90.31 131 ARG A C 1
ATOM 930 O O . ARG A 1 131 ? 15.145 -3.923 -10.577 1.00 90.31 131 ARG A O 1
ATOM 937 N N . ALA A 1 132 ? 15.772 -2.257 -11.921 1.00 89.69 132 ALA A N 1
ATOM 938 C CA . ALA A 1 132 ? 17.082 -2.113 -11.292 1.00 89.69 132 ALA A CA 1
ATOM 939 C C . ALA A 1 132 ? 16.987 -1.328 -9.981 1.00 89.69 132 ALA A C 1
ATOM 941 O O . ALA A 1 132 ? 16.605 -0.156 -9.985 1.00 89.69 132 ALA A O 1
ATOM 942 N N . ASP A 1 133 ? 17.379 -1.938 -8.867 1.00 82.56 133 ASP A N 1
ATOM 943 C CA . ASP A 1 133 ? 17.304 -1.299 -7.547 1.00 82.56 133 ASP A CA 1
ATOM 944 C C . ASP A 1 133 ? 18.191 -0.048 -7.478 1.00 82.56 133 ASP A C 1
ATOM 946 O O . ASP A 1 133 ? 17.750 1.037 -7.085 1.00 82.56 133 ASP A O 1
ATOM 950 N N . ARG A 1 134 ? 19.431 -0.168 -7.968 1.00 88.75 134 ARG A N 1
ATOM 951 C CA . ARG A 1 134 ? 20.458 0.878 -7.896 1.00 88.75 134 ARG A CA 1
ATOM 952 C C . ARG A 1 134 ? 20.570 1.655 -9.206 1.00 88.75 134 ARG A C 1
ATOM 954 O O . ARG A 1 134 ? 20.943 1.100 -10.238 1.00 88.75 134 ARG A O 1
ATOM 961 N N . ALA A 1 135 ? 20.349 2.970 -9.141 1.00 89.75 135 ALA A N 1
ATOM 962 C CA . ALA A 1 135 ? 20.529 3.866 -10.289 1.00 89.75 135 ALA A CA 1
ATOM 963 C C . ALA A 1 135 ? 21.983 3.896 -10.785 1.00 89.75 135 ALA A C 1
ATOM 965 O O . ALA A 1 135 ? 22.226 3.948 -11.987 1.00 89.75 135 ALA A O 1
ATOM 966 N N . ARG A 1 136 ? 22.947 3.782 -9.859 1.00 90.38 136 ARG A N 1
ATOM 967 C CA . ARG A 1 136 ? 24.382 3.810 -10.163 1.00 90.38 136 ARG A CA 1
ATOM 968 C C . ARG A 1 136 ? 24.783 2.765 -11.206 1.00 90.38 136 ARG A C 1
ATOM 970 O O . ARG A 1 136 ? 25.557 3.085 -12.096 1.00 90.38 136 ARG A O 1
ATOM 977 N N . THR A 1 137 ? 24.240 1.549 -11.144 1.00 89.38 137 THR A N 1
ATOM 978 C CA . THR A 1 137 ? 24.609 0.484 -12.090 1.00 89.38 137 THR A CA 1
ATOM 979 C C . THR A 1 137 ? 24.133 0.798 -13.511 1.00 89.38 137 THR A C 1
ATOM 981 O O . THR A 1 137 ? 24.869 0.565 -14.464 1.00 89.38 137 THR A O 1
ATOM 984 N N . ALA A 1 138 ? 22.941 1.387 -13.662 1.00 91.25 138 ALA A N 1
ATOM 985 C CA . ALA A 1 138 ? 22.444 1.832 -14.965 1.00 91.25 138 ALA A CA 1
ATOM 986 C C . ALA A 1 138 ? 23.273 3.002 -15.519 1.00 91.25 138 ALA A C 1
ATOM 988 O O . ALA A 1 138 ? 23.653 2.973 -16.685 1.00 91.25 138 ALA A O 1
ATOM 989 N N . LEU A 1 139 ? 23.627 3.974 -14.670 1.00 92.81 139 LEU A N 1
ATOM 990 C CA . LEU A 1 139 ? 24.475 5.109 -15.053 1.00 92.81 139 LEU A CA 1
ATOM 991 C C . LEU A 1 139 ? 25.875 4.668 -15.499 1.00 92.81 139 LEU A C 1
ATOM 993 O O . LEU A 1 139 ? 26.367 5.157 -16.510 1.00 92.81 139 LEU A O 1
ATOM 997 N N . ILE A 1 140 ? 26.490 3.706 -14.798 1.00 93.00 140 ILE A N 1
ATOM 998 C CA . ILE A 1 140 ? 27.765 3.102 -15.219 1.00 93.00 140 ILE A CA 1
ATOM 999 C C . ILE A 1 140 ? 27.604 2.414 -16.581 1.00 93.00 140 ILE A C 1
ATOM 1001 O O . ILE A 1 140 ? 28.460 2.572 -17.445 1.00 93.00 140 ILE A O 1
ATOM 1005 N N . GLY A 1 141 ? 26.495 1.698 -16.801 1.00 92.81 141 GLY A N 1
ATOM 1006 C CA . GLY A 1 141 ? 26.184 1.087 -18.095 1.00 92.81 141 GLY A CA 1
ATOM 1007 C C . GLY A 1 141 ? 26.068 2.114 -19.226 1.00 92.81 141 GLY A C 1
ATOM 1008 O O . GLY A 1 141 ? 26.676 1.932 -20.276 1.00 92.81 141 GLY A O 1
ATOM 1009 N N . PHE A 1 142 ? 25.346 3.218 -19.006 1.00 94.31 142 PHE A N 1
ATOM 1010 C CA . PHE A 1 142 ? 25.235 4.305 -19.985 1.00 94.31 142 PHE A CA 1
ATOM 1011 C C . PHE A 1 142 ? 26.584 4.975 -20.254 1.00 94.31 142 PHE A C 1
ATOM 1013 O O . PHE A 1 142 ? 26.922 5.196 -21.412 1.00 94.31 142 PHE A O 1
ATOM 1020 N N . GLY A 1 143 ? 27.376 5.235 -19.209 1.00 94.69 143 GLY A N 1
ATOM 1021 C CA . GLY A 1 143 ? 28.729 5.775 -19.344 1.00 94.69 143 GLY A CA 1
ATOM 1022 C C . GLY A 1 143 ? 29.646 4.847 -20.142 1.00 94.69 143 GLY A C 1
ATOM 1023 O O . GLY A 1 143 ? 30.335 5.300 -21.048 1.00 94.69 143 GLY A O 1
ATOM 1024 N N . GLY A 1 144 ? 29.590 3.538 -19.881 1.00 94.62 144 GLY A N 1
ATOM 1025 C CA . GLY A 1 144 ? 30.328 2.538 -20.654 1.00 94.62 144 GLY A CA 1
ATOM 1026 C C . GLY A 1 144 ? 29.938 2.533 -22.134 1.00 94.62 144 GLY A C 1
ATOM 1027 O O . GLY A 1 144 ? 30.813 2.542 -22.994 1.00 94.62 144 GLY A O 1
ATOM 1028 N N . ILE A 1 145 ? 28.636 2.594 -22.443 1.00 94.12 145 ILE A N 1
ATOM 1029 C CA . ILE A 1 145 ? 28.144 2.690 -23.828 1.00 94.12 145 ILE A CA 1
ATOM 1030 C C . ILE A 1 145 ? 28.613 3.991 -24.487 1.00 94.12 145 ILE A C 1
ATOM 1032 O O . ILE A 1 145 ? 29.053 3.956 -25.634 1.00 94.12 145 ILE A O 1
ATOM 1036 N N . ALA A 1 146 ? 28.561 5.120 -23.774 1.00 94.44 146 ALA A N 1
ATOM 1037 C CA . ALA A 1 146 ? 29.025 6.408 -24.283 1.00 94.44 146 ALA A CA 1
ATOM 1038 C C . ALA A 1 146 ? 30.521 6.377 -24.623 1.00 94.44 146 ALA A C 1
ATOM 1040 O O . ALA A 1 146 ? 30.908 6.822 -25.700 1.00 94.44 146 ALA A O 1
ATOM 1041 N N . VAL A 1 147 ? 31.354 5.809 -23.745 1.00 95.44 147 VAL A N 1
ATOM 1042 C CA . VAL A 1 147 ? 32.806 5.692 -23.954 1.00 95.44 147 VAL A CA 1
ATOM 1043 C C . VAL A 1 147 ? 33.116 4.779 -25.139 1.00 95.44 147 VAL A C 1
ATOM 1045 O O . VAL A 1 147 ? 33.838 5.183 -26.047 1.00 95.44 147 VAL A O 1
ATOM 1048 N N . VAL A 1 148 ? 32.538 3.573 -25.171 1.00 93.88 148 VAL A N 1
ATOM 1049 C CA . VAL A 1 148 ? 32.768 2.607 -26.259 1.00 93.88 148 VAL A CA 1
ATOM 1050 C C . VAL A 1 148 ? 32.260 3.152 -27.595 1.00 93.88 148 VAL A C 1
ATOM 1052 O O . VAL A 1 148 ? 32.954 3.046 -28.605 1.00 93.88 148 VAL A O 1
ATOM 1055 N N . GLY A 1 149 ? 31.074 3.765 -27.609 1.00 92.00 149 GLY A N 1
ATOM 1056 C CA . GLY A 1 149 ? 30.509 4.383 -28.804 1.00 92.00 149 GLY A CA 1
ATOM 1057 C C . GLY A 1 149 ? 31.346 5.565 -29.294 1.00 92.00 149 GLY A C 1
ATOM 1058 O O . GLY A 1 149 ? 31.642 5.637 -30.481 1.00 92.00 149 GLY A O 1
ATOM 1059 N N . THR A 1 150 ? 31.806 6.438 -28.392 1.00 92.69 150 THR A N 1
ATOM 1060 C CA . THR A 1 150 ? 32.670 7.579 -28.745 1.00 92.69 150 THR A CA 1
ATOM 1061 C C . THR A 1 150 ? 33.991 7.105 -29.341 1.00 92.69 150 THR A C 1
ATOM 1063 O O . THR A 1 150 ? 34.398 7.606 -30.384 1.00 92.69 150 THR A O 1
ATOM 1066 N N . LEU A 1 151 ? 34.633 6.096 -28.740 1.00 92.50 151 LEU A N 1
ATOM 1067 C CA . LEU A 1 151 ? 35.862 5.515 -29.283 1.00 92.50 151 LEU A CA 1
ATOM 1068 C C . LEU A 1 151 ? 35.629 4.910 -30.674 1.00 92.50 151 LEU A C 1
ATOM 1070 O O . LEU A 1 151 ? 36.439 5.096 -31.577 1.00 92.50 151 LEU A O 1
ATOM 1074 N N . LYS A 1 152 ? 34.501 4.217 -30.868 1.00 89.88 152 LYS A N 1
ATOM 1075 C CA . LYS A 1 152 ? 34.139 3.651 -32.168 1.00 89.88 152 LYS A CA 1
ATOM 1076 C C . LYS A 1 152 ? 33.946 4.743 -33.227 1.00 89.88 152 LYS A C 1
ATOM 1078 O O . LYS A 1 152 ? 34.493 4.601 -34.317 1.00 89.88 152 LYS A O 1
ATOM 1083 N N . VAL A 1 153 ? 33.199 5.802 -32.912 1.00 90.50 153 VAL A N 1
ATOM 1084 C CA . VAL A 1 153 ? 32.972 6.944 -33.815 1.00 90.50 153 VAL A CA 1
ATOM 1085 C C . VAL A 1 153 ? 34.288 7.660 -34.130 1.00 90.50 153 VAL A C 1
ATOM 1087 O O . VAL A 1 153 ? 34.541 7.983 -35.282 1.00 90.50 153 VAL A O 1
ATOM 1090 N N . ALA A 1 154 ? 35.175 7.830 -33.149 1.00 90.12 154 ALA A N 1
ATOM 1091 C CA . ALA A 1 154 ? 36.479 8.455 -33.369 1.00 90.12 154 ALA A CA 1
ATOM 1092 C C . ALA A 1 154 ? 37.388 7.649 -34.318 1.00 90.12 154 ALA A C 1
ATOM 1094 O O . ALA A 1 154 ? 38.161 8.237 -35.066 1.00 90.12 154 ALA A O 1
ATOM 1095 N N . VAL A 1 155 ? 37.308 6.312 -34.292 1.00 89.25 155 VAL A N 1
ATOM 1096 C CA . VAL A 1 155 ? 38.162 5.431 -35.113 1.00 89.25 155 VAL A CA 1
ATOM 1097 C C . VAL A 1 155 ? 37.563 5.136 -36.491 1.00 89.25 155 VAL A C 1
ATOM 1099 O O . VAL A 1 155 ? 38.308 4.925 -37.444 1.00 89.25 155 VAL A O 1
ATOM 1102 N N . ARG A 1 156 ? 36.233 5.041 -36.598 1.00 83.12 156 ARG A N 1
ATOM 1103 C CA . ARG A 1 156 ? 35.538 4.543 -37.802 1.00 83.12 156 ARG A CA 1
ATOM 1104 C C . ARG A 1 156 ? 34.525 5.512 -38.407 1.00 83.12 156 ARG A C 1
ATOM 1106 O O . ARG A 1 156 ? 33.930 5.157 -39.419 1.00 83.12 156 ARG A O 1
ATOM 1113 N N . GLY A 1 157 ? 34.274 6.654 -37.775 1.00 75.00 157 GLY A N 1
ATOM 1114 C CA . GLY A 1 157 ? 33.245 7.585 -38.221 1.00 75.00 157 GLY A CA 1
ATOM 1115 C C . GLY A 1 157 ? 33.642 8.273 -39.517 1.00 75.00 157 GLY A C 1
ATOM 1116 O O . GLY A 1 157 ? 34.763 8.767 -39.637 1.00 75.00 157 GLY A O 1
ATOM 1117 N N . VAL A 1 158 ? 32.717 8.297 -40.475 1.00 77.19 158 VAL A N 1
ATOM 1118 C CA . VAL A 1 158 ? 32.908 9.022 -41.741 1.00 77.19 158 VAL A CA 1
ATOM 1119 C C . VAL A 1 158 ? 32.736 10.522 -41.491 1.00 77.19 158 VAL A C 1
ATOM 1121 O O . VAL A 1 158 ? 33.559 11.310 -41.942 1.00 77.19 158 VAL A O 1
ATOM 1124 N N . ASP A 1 159 ? 31.750 10.879 -40.657 1.00 85.25 159 ASP A N 1
ATOM 1125 C CA . ASP A 1 159 ? 31.526 12.223 -40.110 1.00 85.25 159 ASP A CA 1
ATOM 1126 C C . ASP A 1 159 ? 31.465 12.168 -38.569 1.00 85.25 159 ASP A C 1
ATOM 1128 O O . ASP A 1 159 ? 30.378 12.088 -37.977 1.00 85.25 159 ASP A O 1
ATOM 1132 N N . PRO A 1 160 ? 32.622 12.202 -37.876 1.00 86.19 160 PRO A N 1
ATOM 1133 C CA . PRO A 1 160 ? 32.694 11.918 -36.442 1.00 86.19 160 PRO A CA 1
ATOM 1134 C C . PRO A 1 160 ? 31.838 12.842 -35.570 1.00 86.19 160 PRO A C 1
ATOM 1136 O O . PRO A 1 160 ? 31.314 12.415 -34.545 1.00 86.19 160 PRO A O 1
ATOM 1139 N N . THR A 1 161 ? 31.667 14.105 -35.964 1.00 89.44 161 THR A N 1
ATOM 1140 C CA . THR A 1 161 ? 30.871 15.087 -35.213 1.00 89.44 161 THR A CA 1
ATOM 1141 C C . THR A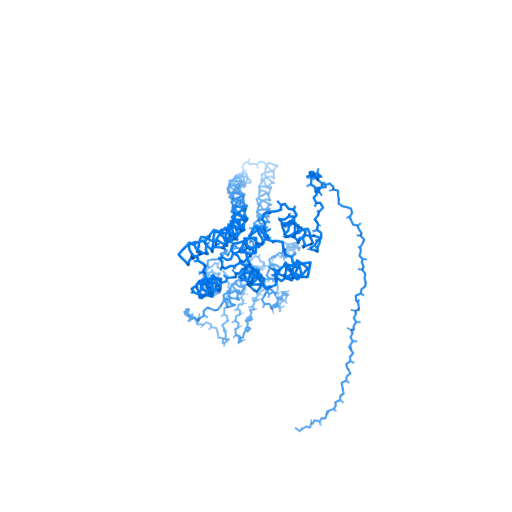 1 161 ? 29.377 14.770 -35.259 1.00 89.44 161 THR A C 1
ATOM 1143 O O . THR A 1 161 ? 28.718 14.756 -34.217 1.00 89.44 161 THR A O 1
ATOM 1146 N N . VAL A 1 162 ? 28.844 14.473 -36.448 1.00 90.62 162 VAL A N 1
ATOM 1147 C CA . VAL A 1 162 ? 27.427 14.141 -36.651 1.00 90.62 162 VAL A CA 1
ATOM 1148 C C . VAL A 1 162 ? 27.108 12.790 -36.019 1.00 90.62 162 VAL A C 1
ATOM 1150 O O . VAL A 1 162 ? 26.147 12.678 -35.260 1.00 90.62 162 VAL A O 1
ATOM 1153 N N . GLU A 1 163 ? 27.935 11.771 -36.259 1.00 89.69 163 GLU A N 1
ATOM 1154 C CA . GLU A 1 163 ? 27.733 10.440 -35.680 1.00 89.69 163 GLU A CA 1
ATOM 1155 C C . GLU A 1 163 ? 27.801 10.454 -34.150 1.00 89.69 163 GLU A C 1
ATOM 1157 O O . GLU A 1 163 ? 27.006 9.778 -33.489 1.00 89.69 163 GLU A O 1
ATOM 1162 N N . TRP A 1 164 ? 28.706 11.249 -33.575 1.00 92.38 164 TRP A N 1
ATOM 1163 C CA . TRP A 1 164 ? 28.793 11.426 -32.130 1.00 92.38 164 TRP A CA 1
ATOM 1164 C C . TRP A 1 164 ? 27.557 12.137 -31.572 1.00 92.38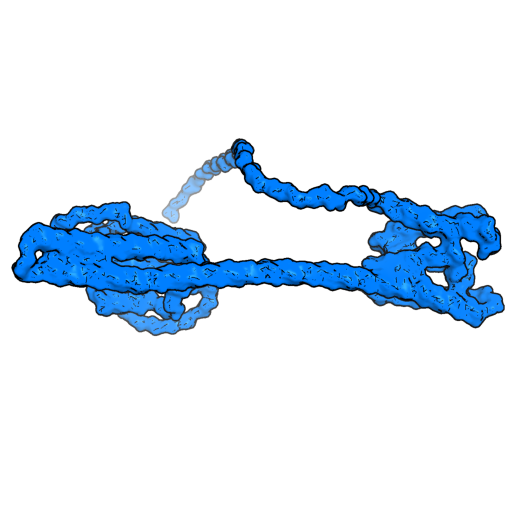 164 TRP A C 1
ATOM 1166 O O . TRP A 1 164 ? 26.996 11.697 -30.566 1.00 92.38 164 TRP A O 1
ATOM 1176 N N . ALA A 1 165 ? 27.073 13.186 -32.244 1.00 93.44 165 ALA A N 1
ATOM 1177 C CA . ALA A 1 165 ? 25.841 13.864 -31.849 1.00 93.44 165 ALA A CA 1
ATOM 1178 C C . ALA A 1 165 ? 24.634 12.908 -31.887 1.00 93.44 165 ALA A C 1
ATOM 1180 O O . ALA A 1 165 ? 23.844 12.875 -30.941 1.00 93.44 165 ALA A O 1
ATOM 1181 N N . VAL A 1 166 ? 24.524 12.070 -32.925 1.00 92.62 166 VAL A N 1
ATOM 1182 C CA . VAL A 1 166 ? 23.476 11.041 -33.042 1.00 92.62 166 VAL A CA 1
ATOM 1183 C C . VAL A 1 166 ? 23.613 9.975 -31.955 1.00 92.62 166 VAL A C 1
ATOM 1185 O O . VAL A 1 166 ? 22.603 9.575 -31.374 1.00 92.62 166 VAL A O 1
ATOM 1188 N N . LEU A 1 167 ? 24.832 9.541 -31.624 1.00 92.69 167 LEU A N 1
ATOM 1189 C CA . LEU A 1 167 ? 25.086 8.605 -30.525 1.00 92.69 167 LEU A CA 1
ATOM 1190 C C . LEU A 1 167 ? 24.603 9.176 -29.188 1.00 92.69 167 LEU A C 1
ATOM 1192 O O . LEU A 1 167 ? 23.870 8.506 -28.459 1.00 92.69 167 LEU A O 1
ATOM 1196 N N . MET A 1 168 ? 24.984 10.416 -28.875 1.00 94.56 168 MET A N 1
ATOM 1197 C CA . MET A 1 168 ? 24.592 11.077 -27.631 1.00 94.56 168 MET A CA 1
ATOM 1198 C C . MET A 1 168 ? 23.081 11.304 -27.571 1.00 94.56 168 MET A C 1
ATOM 1200 O O . MET A 1 168 ? 22.459 10.997 -26.552 1.00 94.56 168 MET A O 1
ATOM 1204 N N . ALA A 1 169 ? 22.467 11.745 -28.672 1.00 94.69 169 ALA A N 1
ATOM 1205 C CA . ALA A 1 169 ? 21.016 11.862 -28.776 1.00 94.69 169 ALA A CA 1
ATOM 1206 C C . ALA A 1 169 ? 20.331 10.501 -28.566 1.00 94.69 169 ALA A C 1
ATOM 1208 O O . ALA A 1 169 ? 19.394 10.392 -27.778 1.00 94.69 169 ALA A O 1
ATOM 1209 N N . THR A 1 170 ? 20.836 9.434 -29.185 1.00 93.50 170 THR A N 1
ATOM 1210 C CA . THR A 1 170 ? 20.298 8.073 -29.032 1.00 93.50 170 THR A CA 1
ATOM 1211 C C . THR A 1 170 ? 20.447 7.563 -27.603 1.00 93.50 170 THR A C 1
ATOM 1213 O O . THR A 1 170 ? 19.542 6.914 -27.086 1.00 93.50 170 THR A O 1
ATOM 1216 N N . LEU A 1 171 ? 21.545 7.877 -26.916 1.00 94.56 171 LEU A N 1
ATOM 1217 C CA . LEU A 1 171 ? 21.719 7.500 -25.518 1.00 94.56 171 LEU A CA 1
ATOM 1218 C C . LEU A 1 171 ? 20.734 8.254 -24.614 1.00 94.56 171 LEU A C 1
ATOM 1220 O O . LEU A 1 171 ? 20.090 7.648 -23.760 1.00 94.56 171 LEU A O 1
ATOM 1224 N N . VAL A 1 172 ? 20.560 9.557 -24.827 1.00 95.38 172 VAL A N 1
ATOM 1225 C CA . VAL A 1 172 ? 19.631 10.378 -24.041 1.00 95.38 172 VAL A CA 1
ATOM 1226 C C . VAL A 1 172 ? 18.177 9.959 -24.293 1.00 95.38 172 VAL A C 1
ATOM 1228 O O . VAL A 1 172 ? 17.475 9.569 -23.358 1.00 95.38 172 VAL A O 1
ATOM 1231 N N . PHE A 1 173 ? 17.724 9.977 -25.548 1.00 95.25 173 PHE A N 1
ATOM 1232 C CA . PHE A 1 173 ? 16.330 9.706 -25.921 1.00 95.25 173 PHE A CA 1
ATOM 1233 C C . PHE A 1 173 ? 15.981 8.218 -25.954 1.00 95.25 173 PHE A C 1
ATOM 1235 O O . PHE A 1 173 ? 14.867 7.840 -25.604 1.00 95.25 173 PHE A O 1
ATOM 1242 N N . GLY A 1 174 ? 16.923 7.363 -26.343 1.00 92.12 174 GLY A N 1
ATOM 1243 C CA . GLY A 1 174 ? 16.727 5.919 -26.449 1.00 92.12 174 GLY A CA 1
ATOM 1244 C C . GLY A 1 174 ? 17.063 5.144 -25.177 1.00 92.12 174 GLY A C 1
ATOM 1245 O O . GLY A 1 174 ? 16.544 4.047 -25.010 1.00 92.12 174 GLY A O 1
ATOM 1246 N N . ALA A 1 175 ? 17.879 5.678 -24.259 1.00 94.56 175 ALA A N 1
ATOM 1247 C CA . ALA A 1 175 ? 18.190 4.999 -22.997 1.00 94.56 175 ALA A CA 1
ATOM 1248 C C . ALA A 1 175 ? 17.744 5.787 -21.765 1.00 94.56 175 ALA A C 1
ATOM 1250 O O . ALA A 1 175 ? 16.936 5.284 -20.983 1.00 94.56 175 ALA A O 1
ATOM 1251 N N . VAL A 1 176 ? 18.241 7.012 -21.584 1.00 95.38 176 VAL A N 1
ATOM 1252 C CA . VAL A 1 176 ? 18.067 7.766 -20.331 1.00 95.38 176 VAL A CA 1
ATOM 1253 C C . VAL A 1 176 ? 16.601 8.110 -20.079 1.00 95.38 176 VAL A C 1
ATOM 1255 O O . VAL A 1 176 ? 16.098 7.822 -18.993 1.00 95.38 176 VAL A O 1
ATOM 1258 N N . PHE A 1 177 ? 15.888 8.663 -21.063 1.00 96.81 177 PHE A N 1
ATOM 1259 C CA . PHE A 1 177 ? 14.472 9.015 -20.913 1.00 96.81 177 PHE A CA 1
ATOM 1260 C C . PHE A 1 177 ? 13.568 7.793 -20.662 1.00 96.81 177 PHE A C 1
ATOM 1262 O O . PHE A 1 177 ? 12.828 7.810 -19.672 1.00 96.81 177 PHE A O 1
ATOM 1269 N N . PRO A 1 178 ? 13.633 6.702 -21.457 1.00 96.62 178 PRO A N 1
ATOM 1270 C CA . PRO A 1 178 ? 12.874 5.486 -21.172 1.00 96.62 178 PRO A CA 1
ATOM 1271 C C . PRO A 1 178 ? 13.210 4.887 -19.805 1.00 96.62 178 PRO A C 1
ATOM 1273 O O . PRO A 1 178 ? 12.313 4.479 -19.067 1.00 96.62 178 PRO A O 1
ATOM 1276 N N . TRP A 1 179 ? 14.489 4.874 -19.422 1.00 96.69 179 TRP A N 1
ATOM 1277 C CA . TRP A 1 179 ? 14.918 4.425 -18.100 1.00 96.69 179 TRP A CA 1
ATOM 1278 C C . TRP A 1 179 ? 14.323 5.282 -16.976 1.00 96.69 179 TRP A C 1
ATOM 1280 O O . TRP A 1 179 ? 13.794 4.737 -16.001 1.00 96.69 179 TRP A O 1
ATOM 1290 N N . LEU A 1 180 ? 14.336 6.608 -17.122 1.00 96.31 180 LEU A N 1
ATOM 1291 C CA . LEU A 1 180 ? 13.768 7.530 -16.142 1.00 96.31 180 LEU A CA 1
ATOM 1292 C C . LEU A 1 180 ? 12.249 7.353 -16.023 1.00 96.31 180 LEU A C 1
ATOM 1294 O O . LEU A 1 180 ? 11.737 7.265 -14.909 1.00 96.31 180 LEU A O 1
ATOM 1298 N N . ALA A 1 181 ? 11.542 7.192 -17.145 1.00 96.75 181 ALA A N 1
ATOM 1299 C CA . ALA A 1 181 ? 10.113 6.874 -17.160 1.00 96.75 181 ALA A CA 1
ATOM 1300 C C . ALA A 1 181 ? 9.820 5.551 -16.431 1.00 96.75 181 ALA A C 1
ATOM 1302 O O . ALA A 1 181 ? 8.890 5.454 -15.628 1.00 96.75 181 ALA A O 1
ATOM 1303 N N . GLY A 1 182 ? 10.662 4.535 -16.642 1.00 94.88 182 GLY A N 1
ATOM 1304 C CA . GLY A 1 182 ? 10.558 3.256 -15.947 1.00 94.88 182 GLY A CA 1
ATOM 1305 C C . GLY A 1 182 ? 10.729 3.394 -14.435 1.00 94.88 182 GLY A C 1
ATOM 1306 O O . GLY A 1 182 ? 9.982 2.781 -13.669 1.00 94.88 182 GLY A O 1
ATOM 1307 N N . ARG A 1 183 ? 11.677 4.231 -14.004 1.00 94.31 183 ARG A N 1
ATOM 1308 C CA . ARG A 1 183 ? 11.922 4.528 -12.589 1.00 94.31 183 ARG A CA 1
ATOM 1309 C C . ARG A 1 183 ? 10.773 5.323 -11.969 1.00 94.31 183 ARG A C 1
ATOM 1311 O O . ARG A 1 183 ? 10.306 4.950 -10.896 1.00 94.31 183 ARG A O 1
ATOM 1318 N N . TYR A 1 184 ? 10.278 6.345 -12.664 1.00 94.94 184 TYR A N 1
ATOM 1319 C CA . TYR A 1 184 ? 9.132 7.148 -12.242 1.00 94.94 184 TYR A CA 1
ATOM 1320 C C . TYR A 1 184 ? 7.888 6.276 -12.033 1.00 94.94 184 TYR A C 1
ATOM 1322 O O . TYR A 1 184 ? 7.236 6.348 -10.995 1.00 94.94 184 TYR A O 1
ATOM 1330 N N . TRP A 1 185 ? 7.605 5.353 -12.957 1.00 93.56 185 TRP A N 1
ATOM 1331 C CA . TRP A 1 185 ? 6.505 4.399 -12.798 1.00 93.56 185 TRP A CA 1
ATOM 1332 C C . TRP A 1 185 ? 6.687 3.434 -11.631 1.00 93.56 185 TRP A C 1
ATOM 1334 O O . TRP A 1 185 ? 5.699 3.050 -11.004 1.00 93.56 185 TRP A O 1
ATOM 1344 N N . ARG A 1 186 ? 7.920 3.002 -11.342 1.00 92.38 186 ARG A N 1
ATOM 1345 C CA . ARG A 1 186 ? 8.183 2.178 -10.158 1.00 92.38 186 ARG A CA 1
ATOM 1346 C C . ARG A 1 186 ? 7.887 2.967 -8.885 1.00 92.38 186 ARG A C 1
ATOM 1348 O O . ARG A 1 186 ? 7.101 2.498 -8.070 1.00 92.38 186 ARG A O 1
ATOM 1355 N N . GLN A 1 187 ? 8.441 4.172 -8.774 1.00 92.88 187 GLN A N 1
ATOM 1356 C CA . GLN A 1 187 ? 8.240 5.050 -7.622 1.00 92.88 187 GLN A CA 1
ATOM 1357 C C . GLN A 1 187 ? 6.763 5.394 -7.423 1.00 92.88 187 GLN A C 1
ATOM 1359 O O . GLN A 1 187 ? 6.261 5.294 -6.311 1.00 92.88 187 GLN A O 1
ATOM 1364 N N . GLY A 1 188 ? 6.033 5.707 -8.497 1.00 93.25 188 GLY A N 1
ATOM 1365 C CA . GLY A 1 188 ? 4.596 5.967 -8.425 1.00 93.25 188 GLY A CA 1
ATOM 1366 C C . GLY A 1 188 ? 3.796 4.765 -7.915 1.00 93.25 188 GLY A C 1
ATOM 1367 O O . GLY A 1 188 ? 2.870 4.933 -7.128 1.00 93.25 188 GLY A O 1
ATOM 1368 N N . ARG A 1 189 ? 4.169 3.535 -8.301 1.00 92.94 189 ARG A N 1
ATOM 1369 C CA . ARG A 1 189 ? 3.522 2.315 -7.785 1.00 92.94 189 ARG A CA 1
ATOM 1370 C C . ARG A 1 189 ? 3.846 2.047 -6.319 1.00 92.94 189 ARG A C 1
ATOM 1372 O O . ARG A 1 189 ? 2.959 1.609 -5.597 1.00 92.94 189 ARG A O 1
ATOM 1379 N N . GLU A 1 190 ? 5.085 2.282 -5.901 1.00 93.25 190 GLU A N 1
ATOM 1380 C CA . GLU A 1 190 ? 5.512 2.142 -4.502 1.00 93.25 190 GLU A CA 1
ATOM 1381 C C . GLU A 1 190 ? 4.801 3.169 -3.611 1.00 93.25 190 GLU A C 1
ATOM 1383 O O . GLU A 1 190 ? 4.231 2.798 -2.588 1.00 93.25 190 GLU A O 1
ATOM 1388 N N . LEU A 1 191 ? 4.738 4.431 -4.048 1.00 95.75 191 LEU A N 1
ATOM 1389 C CA . LEU A 1 191 ? 4.010 5.501 -3.365 1.00 95.75 191 LEU A CA 1
ATOM 1390 C C . LEU A 1 191 ? 2.511 5.210 -3.281 1.00 95.75 191 LEU A C 1
ATOM 1392 O O . LEU A 1 191 ? 1.923 5.362 -2.215 1.00 95.75 191 LEU A O 1
ATOM 1396 N N . ALA A 1 192 ? 1.894 4.750 -4.373 1.00 96.38 192 ALA A N 1
ATOM 1397 C CA . ALA A 1 192 ? 0.483 4.379 -4.367 1.00 96.38 192 ALA A CA 1
ATOM 1398 C C . ALA A 1 192 ? 0.213 3.215 -3.403 1.00 96.38 192 ALA A C 1
ATOM 1400 O O . ALA A 1 192 ? -0.727 3.280 -2.619 1.00 96.38 192 ALA A O 1
ATOM 1401 N N . ALA A 1 193 ? 1.046 2.169 -3.423 1.00 96.06 193 ALA A N 1
ATOM 1402 C CA . ALA A 1 193 ? 0.908 1.033 -2.512 1.00 96.06 193 ALA A CA 1
ATOM 1403 C C . ALA A 1 193 ? 1.054 1.454 -1.040 1.00 96.06 193 ALA A C 1
ATOM 1405 O O . ALA A 1 193 ? 0.246 1.046 -0.208 1.00 96.06 193 ALA A O 1
ATOM 1406 N N . ALA A 1 194 ? 2.033 2.309 -0.731 1.00 96.44 194 ALA A N 1
ATOM 1407 C CA . ALA A 1 194 ? 2.205 2.873 0.606 1.00 96.44 194 ALA A CA 1
ATOM 1408 C C . ALA A 1 194 ? 1.014 3.757 1.020 1.00 96.44 194 ALA A C 1
ATOM 1410 O O . ALA A 1 194 ? 0.570 3.694 2.164 1.00 96.44 194 ALA A O 1
ATOM 1411 N N . GLY A 1 195 ? 0.463 4.539 0.086 1.00 97.81 195 GLY A N 1
ATOM 1412 C CA . GLY A 1 195 ? -0.735 5.350 0.302 1.00 97.81 195 GLY A CA 1
ATOM 1413 C C . GLY A 1 195 ? -1.958 4.504 0.654 1.00 97.81 195 GLY A C 1
ATOM 1414 O O . GLY A 1 195 ? -2.629 4.792 1.641 1.00 97.81 195 GLY A O 1
ATOM 1415 N N . TRP A 1 196 ? -2.205 3.420 -0.089 1.00 97.19 196 TRP A N 1
ATOM 1416 C CA . TRP A 1 196 ? -3.301 2.489 0.199 1.00 97.19 196 TRP A CA 1
ATOM 1417 C C . TRP A 1 196 ? -3.134 1.782 1.544 1.00 97.19 196 TRP A C 1
ATOM 1419 O O . TRP A 1 196 ? -4.092 1.709 2.306 1.00 97.19 196 TRP A O 1
ATOM 1429 N N . ALA A 1 197 ? -1.922 1.324 1.870 1.00 97.00 197 ALA A N 1
ATOM 1430 C CA . ALA A 1 197 ? -1.644 0.716 3.171 1.00 97.00 197 ALA A CA 1
ATOM 1431 C C . ALA A 1 197 ? -1.910 1.694 4.328 1.00 97.00 197 ALA A C 1
ATOM 1433 O O . ALA A 1 197 ? -2.481 1.316 5.349 1.00 97.00 197 ALA A O 1
ATOM 1434 N N . ARG A 1 198 ? -1.546 2.970 4.154 1.00 96.69 198 ARG A N 1
ATOM 1435 C CA . ARG A 1 198 ? -1.794 4.012 5.155 1.00 96.69 198 ARG A CA 1
ATOM 1436 C C . ARG A 1 198 ? -3.276 4.364 5.286 1.00 96.69 198 ARG A C 1
ATOM 1438 O O . ARG A 1 198 ? -3.739 4.578 6.400 1.00 96.69 198 ARG A O 1
ATOM 1445 N N . ALA A 1 199 ? -4.011 4.423 4.177 1.00 97.62 199 ALA A N 1
ATOM 1446 C CA . ALA A 1 199 ? -5.452 4.673 4.194 1.00 97.62 199 ALA A CA 1
ATOM 1447 C C . ALA A 1 199 ? -6.205 3.562 4.943 1.00 97.62 199 ALA A C 1
ATOM 1449 O O . ALA A 1 199 ? -7.024 3.854 5.808 1.00 97.62 199 ALA A O 1
ATOM 1450 N N . ASP A 1 200 ? -5.859 2.304 4.674 1.00 97.31 200 ASP A N 1
ATOM 1451 C CA . ASP A 1 200 ? -6.438 1.140 5.347 1.00 97.31 200 ASP A CA 1
ATOM 1452 C C . ASP A 1 200 ? -6.098 1.110 6.852 1.00 97.31 200 ASP A C 1
ATOM 1454 O O . ASP A 1 200 ? -6.940 0.781 7.686 1.00 97.31 200 ASP A O 1
ATOM 1458 N N . GLN A 1 201 ? -4.891 1.537 7.240 1.00 97.44 201 GLN A N 1
ATOM 1459 C CA . GLN A 1 201 ? -4.549 1.713 8.655 1.00 97.44 201 GLN A CA 1
ATOM 1460 C C . GLN A 1 201 ? -5.410 2.797 9.326 1.00 97.44 201 GLN A C 1
ATOM 1462 O O . GLN A 1 201 ? -5.973 2.556 10.394 1.00 97.44 201 GLN A O 1
ATOM 1467 N N . LEU A 1 202 ? -5.546 3.969 8.697 1.00 97.88 202 LEU A N 1
ATOM 1468 C CA . LEU A 1 202 ? -6.354 5.069 9.231 1.00 97.88 202 LEU A CA 1
ATOM 1469 C C . LEU A 1 202 ? -7.832 4.688 9.356 1.00 97.88 202 LEU A C 1
ATOM 1471 O O . LEU A 1 202 ? -8.478 5.057 10.333 1.00 97.88 202 LEU A O 1
ATOM 1475 N N . GLU A 1 203 ? -8.369 3.924 8.404 1.00 97.56 203 GLU A N 1
ATOM 1476 C CA . GLU A 1 203 ? -9.747 3.439 8.470 1.00 97.56 203 GLU A CA 1
ATOM 1477 C C . GLU A 1 203 ? -9.960 2.508 9.673 1.00 97.56 203 GLU A C 1
ATOM 1479 O O . GLU A 1 203 ? -10.949 2.638 10.401 1.00 97.56 203 GLU A O 1
ATOM 1484 N N . ARG A 1 204 ? -9.010 1.605 9.944 1.00 97.38 204 ARG A N 1
ATOM 1485 C CA . ARG A 1 204 ? -9.061 0.739 11.132 1.00 97.38 204 ARG A CA 1
ATOM 1486 C C . ARG A 1 204 ? -8.976 1.537 12.429 1.00 97.38 204 ARG A C 1
ATOM 1488 O O . ARG A 1 204 ? -9.752 1.280 13.347 1.00 97.38 204 ARG A O 1
ATOM 1495 N N . GLU A 1 205 ? -8.079 2.515 12.499 1.00 97.94 205 GLU A N 1
ATOM 1496 C CA . GLU A 1 205 ? -7.946 3.396 13.664 1.00 97.94 205 GLU A CA 1
ATOM 1497 C C . GLU A 1 205 ? -9.239 4.186 13.919 1.00 97.94 205 GLU A C 1
ATOM 1499 O O . GLU A 1 205 ? -9.720 4.229 15.052 1.00 97.94 205 GLU A O 1
ATOM 1504 N N . GLN A 1 206 ? -9.861 4.737 12.872 1.00 97.38 206 GLN A N 1
ATOM 1505 C CA . GLN A 1 206 ? -11.138 5.447 12.986 1.00 97.38 206 GLN A CA 1
ATOM 1506 C C . GLN A 1 206 ? -12.269 4.547 13.485 1.00 97.38 206 GLN A C 1
ATOM 1508 O O . GLN A 1 206 ? -13.035 4.971 14.350 1.00 97.38 206 GLN A O 1
ATOM 1513 N N . ARG A 1 207 ? -12.362 3.303 12.995 1.00 97.06 207 ARG A N 1
ATOM 1514 C CA . ARG A 1 207 ? -13.357 2.333 13.482 1.00 97.06 207 ARG A CA 1
ATOM 1515 C C . ARG A 1 207 ? -13.172 2.052 14.972 1.00 97.06 207 ARG A C 1
ATOM 1517 O O . ARG A 1 207 ? -14.129 2.162 15.729 1.00 97.06 207 ARG A O 1
ATOM 1524 N N . ILE A 1 208 ? -11.935 1.809 15.411 1.00 97.00 208 ILE A N 1
ATOM 1525 C CA . ILE A 1 208 ? -11.621 1.582 16.831 1.00 97.00 208 ILE A CA 1
ATOM 1526 C C . ILE A 1 208 ? -11.997 2.802 17.682 1.00 97.00 208 ILE A C 1
ATOM 1528 O O . ILE A 1 208 ? -12.572 2.653 18.760 1.00 97.00 208 ILE A O 1
ATOM 1532 N N . VAL A 1 209 ? -11.688 4.019 17.223 1.00 97.00 209 VAL A N 1
ATOM 1533 C CA . VAL A 1 209 ? -12.055 5.251 17.939 1.00 97.00 209 VAL A CA 1
ATOM 1534 C C . VAL A 1 209 ? -13.575 5.412 18.017 1.00 97.00 209 VAL A C 1
ATOM 1536 O O . VAL A 1 209 ? -14.088 5.719 19.093 1.00 97.00 209 VAL A O 1
ATOM 1539 N N . ALA A 1 210 ? -14.295 5.169 16.920 1.00 96.88 210 ALA A N 1
ATOM 1540 C CA . ALA A 1 210 ? -15.751 5.264 16.870 1.00 96.88 210 ALA A CA 1
ATOM 1541 C C . ALA A 1 210 ? -16.428 4.240 17.792 1.00 96.88 210 ALA A C 1
ATOM 1543 O O . ALA A 1 210 ? -17.338 4.595 18.542 1.00 96.88 210 ALA A O 1
ATOM 1544 N N . ASP A 1 211 ? -15.958 2.994 17.799 1.00 94.75 211 ASP A N 1
ATOM 1545 C CA . ASP A 1 211 ? -16.507 1.947 18.660 1.00 94.75 211 ASP A CA 1
ATOM 1546 C C . ASP A 1 211 ? -16.213 2.228 20.136 1.00 94.75 211 ASP A C 1
ATOM 1548 O O . ASP A 1 211 ? -17.110 2.137 20.975 1.00 94.75 211 ASP A O 1
ATOM 1552 N N . ARG A 1 212 ? -15.006 2.708 20.462 1.00 94.38 212 ARG A N 1
ATOM 1553 C CA . ARG A 1 212 ? -14.685 3.171 21.821 1.00 94.38 212 ARG A CA 1
ATOM 1554 C C . ARG A 1 212 ? -15.548 4.354 22.249 1.00 94.38 212 ARG A C 1
ATOM 1556 O O . ARG A 1 212 ? -15.954 4.414 23.405 1.00 94.38 212 ARG A O 1
ATOM 1563 N N . ALA A 1 213 ? -15.826 5.304 21.358 1.00 94.50 213 ALA A N 1
ATOM 1564 C CA . ALA A 1 213 ? -16.715 6.424 21.661 1.00 94.50 213 ALA A CA 1
ATOM 1565 C C . ALA A 1 213 ? -18.149 5.942 21.935 1.00 94.50 213 ALA A C 1
ATOM 1567 O O . ALA A 1 213 ? -18.750 6.357 22.921 1.00 94.50 213 ALA A O 1
ATOM 1568 N N . ARG A 1 214 ? -18.663 5.003 21.129 1.00 95.31 214 ARG A N 1
ATOM 1569 C CA . ARG A 1 214 ? -19.982 4.382 21.339 1.00 95.31 214 ARG A CA 1
ATOM 1570 C C . ARG A 1 214 ? -20.069 3.639 22.670 1.00 95.31 214 ARG A C 1
ATOM 1572 O O 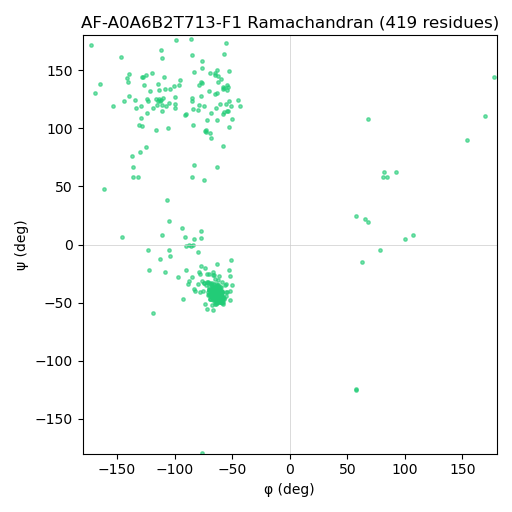. ARG A 1 214 ? -21.068 3.783 23.368 1.00 95.31 214 ARG A O 1
ATOM 1579 N N . LEU A 1 215 ? -19.045 2.863 23.030 1.00 90.44 215 LEU A N 1
ATOM 1580 C CA . LEU A 1 215 ? -19.000 2.148 24.310 1.00 90.44 215 LEU A CA 1
ATOM 1581 C C . LEU A 1 215 ? -18.960 3.115 25.497 1.00 90.44 215 LEU A C 1
ATOM 1583 O O . LEU A 1 215 ? -19.716 2.934 26.447 1.00 90.44 215 LEU A O 1
ATOM 1587 N N . ARG A 1 216 ? -18.150 4.181 25.419 1.00 89.31 216 ARG A N 1
ATOM 1588 C CA . ARG A 1 216 ? -18.113 5.224 26.457 1.00 89.31 216 ARG A CA 1
ATOM 1589 C C . ARG A 1 216 ? -19.455 5.919 26.626 1.00 89.31 216 ARG A C 1
ATOM 1591 O O . ARG A 1 216 ? -19.876 6.129 27.756 1.00 89.31 216 ARG A O 1
ATOM 1598 N N . GLU A 1 217 ? -20.132 6.239 25.527 1.00 92.12 217 GLU A N 1
ATOM 1599 C CA . GLU A 1 217 ? -21.448 6.873 25.593 1.00 92.12 217 GLU A CA 1
ATOM 1600 C C . GLU A 1 217 ? -22.492 5.934 26.206 1.00 92.12 217 GLU A C 1
ATOM 1602 O O . GLU A 1 217 ? -23.250 6.343 27.078 1.00 92.12 217 GLU A O 1
ATOM 1607 N N . ARG A 1 218 ? -22.488 4.646 25.839 1.00 91.12 218 ARG A N 1
ATOM 1608 C CA . ARG A 1 218 ? -23.369 3.649 26.469 1.00 91.12 218 ARG A CA 1
ATOM 1609 C C . ARG A 1 218 ? -23.107 3.504 27.966 1.00 91.12 218 ARG A C 1
ATOM 1611 O O . ARG A 1 218 ? -24.061 3.455 28.735 1.00 91.12 218 ARG A O 1
ATOM 1618 N N . ALA A 1 219 ? -21.840 3.460 28.378 1.00 85.06 219 ALA A N 1
ATOM 1619 C CA . ALA A 1 219 ? -21.467 3.389 29.788 1.00 85.06 219 ALA A CA 1
ATOM 1620 C C . ALA A 1 219 ? -21.901 4.649 30.552 1.00 85.06 219 ALA A C 1
ATOM 1622 O O . ALA A 1 219 ? -22.431 4.543 31.655 1.00 85.06 219 ALA A O 1
ATOM 1623 N N . ARG A 1 220 ? -21.741 5.830 29.943 1.00 88.00 220 ARG A N 1
ATOM 1624 C CA . ARG A 1 220 ? -22.223 7.096 30.501 1.00 88.00 220 ARG A CA 1
ATOM 1625 C C . ARG A 1 220 ? -23.740 7.089 30.675 1.00 88.00 220 ARG A C 1
ATOM 1627 O O . ARG A 1 220 ? -24.208 7.387 31.764 1.00 88.00 220 ARG A O 1
ATOM 1634 N N . ILE A 1 221 ? -24.497 6.703 29.646 1.00 87.75 221 ILE A N 1
ATOM 1635 C CA . ILE A 1 221 ? -25.962 6.606 29.727 1.00 87.75 221 ILE A CA 1
ATOM 1636 C C . ILE A 1 221 ? -26.368 5.632 30.837 1.00 87.75 221 ILE A C 1
ATOM 1638 O O . ILE A 1 221 ? -27.248 5.948 31.629 1.00 87.75 221 ILE A O 1
ATOM 1642 N N . ALA A 1 222 ? -25.724 4.466 30.930 1.00 84.44 222 ALA A N 1
ATOM 1643 C CA . ALA A 1 222 ? -26.013 3.499 31.986 1.00 84.44 222 ALA A CA 1
ATOM 1644 C C . ALA A 1 222 ? -25.753 4.077 33.389 1.00 84.44 222 ALA A C 1
ATOM 1646 O O . ALA A 1 222 ? -26.564 3.859 34.286 1.00 84.44 222 ALA A O 1
ATOM 1647 N N . GLN A 1 223 ? -24.671 4.840 33.567 1.00 83.69 223 GLN A N 1
ATOM 1648 C CA . GLN A 1 223 ? -24.354 5.521 34.824 1.00 83.69 223 GLN A CA 1
ATOM 1649 C C . GLN A 1 223 ? -25.370 6.628 35.152 1.00 83.69 223 GLN A C 1
ATOM 1651 O O . GLN A 1 223 ? -25.902 6.648 36.257 1.00 83.69 223 GLN A O 1
ATOM 1656 N N . ASP A 1 224 ? -25.718 7.490 34.193 1.00 85.25 224 ASP A N 1
ATOM 1657 C CA . ASP A 1 224 ? -26.708 8.561 34.394 1.00 85.25 224 ASP A CA 1
ATOM 1658 C C . ASP A 1 224 ? -28.101 7.976 34.729 1.00 85.25 224 ASP A C 1
ATOM 1660 O O . ASP A 1 224 ? -28.826 8.480 35.594 1.00 85.25 224 ASP A O 1
ATOM 1664 N N . MET A 1 225 ? -28.477 6.864 34.081 1.00 82.94 225 MET A N 1
ATOM 1665 C CA . MET A 1 225 ? -29.699 6.112 34.399 1.00 82.94 225 MET A CA 1
ATOM 1666 C C . MET A 1 225 ? -29.633 5.455 35.778 1.00 82.94 225 MET A C 1
ATOM 1668 O O . MET A 1 225 ? -30.639 5.425 36.482 1.00 82.94 225 MET A O 1
ATOM 1672 N N . HIS A 1 226 ? -28.469 4.954 36.188 1.00 81.19 226 HIS A N 1
ATOM 1673 C CA . HIS A 1 226 ? -28.276 4.394 37.520 1.00 81.19 226 HIS A CA 1
ATOM 1674 C C . HIS A 1 226 ? -28.462 5.440 38.613 1.00 81.19 226 HIS A C 1
ATOM 1676 O O . HIS A 1 226 ? -29.209 5.208 39.561 1.00 81.19 226 HIS A O 1
ATOM 1682 N N . ASP A 1 227 ? -27.810 6.588 38.463 1.00 84.19 227 ASP A N 1
ATOM 1683 C CA . ASP A 1 227 ? -27.803 7.629 39.482 1.00 84.19 227 ASP A CA 1
ATOM 1684 C C . ASP A 1 227 ? -29.206 8.237 39.647 1.00 84.19 227 ASP A C 1
ATOM 1686 O O . ASP A 1 227 ? -29.658 8.463 40.769 1.00 84.19 227 ASP A O 1
ATOM 1690 N N . SER A 1 228 ? -29.948 8.411 38.546 1.00 85.88 228 SER A N 1
ATOM 1691 C CA . SER A 1 228 ? -31.339 8.890 38.582 1.00 85.88 228 SER A CA 1
ATOM 1692 C C . SER A 1 228 ? -32.324 7.847 39.129 1.00 85.88 228 SER A C 1
ATOM 1694 O O . SER A 1 228 ? -33.005 8.116 40.121 1.00 85.88 228 SER A O 1
ATOM 1696 N N . LEU A 1 229 ? -32.377 6.638 38.553 1.00 85.19 229 LEU A N 1
ATOM 1697 C CA . LEU A 1 229 ? -33.320 5.593 38.983 1.00 85.19 229 LEU A CA 1
ATOM 1698 C C . LEU A 1 229 ? -33.003 5.075 40.390 1.00 85.19 229 LEU A C 1
ATOM 1700 O O . LEU A 1 229 ? -33.911 4.837 41.184 1.00 85.19 229 LEU A O 1
ATOM 1704 N N . GLY A 1 230 ? -31.721 4.920 40.725 1.00 85.25 230 GLY A N 1
ATOM 1705 C CA . GLY A 1 230 ? -31.276 4.509 42.054 1.00 85.25 230 GLY A CA 1
ATOM 1706 C C . GLY A 1 230 ? -31.671 5.524 43.125 1.00 85.25 230 GLY A C 1
ATOM 1707 O O . GLY A 1 230 ? -32.149 5.134 44.195 1.00 85.25 230 GLY A O 1
ATOM 1708 N N . HIS A 1 231 ? -31.547 6.823 42.830 1.00 83.38 231 HIS A N 1
ATOM 1709 C CA . HIS A 1 231 ? -31.985 7.882 43.735 1.00 83.38 231 HIS A CA 1
ATOM 1710 C C . HIS A 1 231 ? -33.509 7.888 43.926 1.00 83.38 231 HIS A C 1
ATOM 1712 O O . HIS A 1 231 ? -33.980 7.922 45.066 1.00 83.38 231 HIS A O 1
ATOM 1718 N N . GLU A 1 232 ? -34.287 7.787 42.844 1.00 85.81 232 GLU A N 1
ATOM 1719 C CA . GLU A 1 232 ? -35.754 7.746 42.911 1.00 85.81 232 GLU A CA 1
ATOM 1720 C C . GLU A 1 232 ? -36.268 6.526 43.689 1.00 85.81 232 GLU A C 1
ATOM 1722 O O . GLU A 1 232 ? -37.096 6.672 44.593 1.00 85.81 232 GLU A O 1
ATOM 1727 N N . LEU A 1 233 ? -35.734 5.330 43.413 1.00 88.56 233 LEU A N 1
ATOM 1728 C CA . LEU A 1 233 ? -36.093 4.100 44.127 1.00 88.56 233 LEU A CA 1
ATOM 1729 C C . LEU A 1 233 ? -35.713 4.166 45.611 1.00 88.56 233 LEU A C 1
ATOM 1731 O O . LEU A 1 233 ? -36.494 3.750 46.470 1.00 88.56 233 LEU A O 1
ATOM 1735 N N . SER A 1 234 ? -34.553 4.744 45.932 1.00 86.38 234 SER A N 1
ATOM 1736 C CA . SER A 1 234 ? -34.129 4.957 47.321 1.00 86.38 234 SER A CA 1
ATOM 1737 C C . SER A 1 234 ? -35.074 5.909 48.056 1.00 86.38 234 SER A C 1
ATOM 1739 O O . SER A 1 234 ? -35.470 5.637 49.190 1.00 86.38 234 SER A O 1
ATOM 1741 N N . LEU A 1 235 ? -35.502 6.996 47.406 1.00 89.19 235 LEU A N 1
ATOM 1742 C CA . LEU A 1 235 ? -36.468 7.934 47.975 1.00 89.19 235 LEU A CA 1
ATOM 1743 C C . LEU A 1 235 ? -37.839 7.277 48.201 1.00 89.19 235 LEU A C 1
ATOM 1745 O O . LEU A 1 235 ? -38.457 7.504 49.245 1.00 89.19 235 LEU A O 1
ATOM 1749 N N . ILE A 1 236 ? -38.301 6.435 47.270 1.00 87.88 236 ILE A N 1
ATOM 1750 C CA . ILE A 1 236 ? -39.528 5.638 47.431 1.00 87.88 236 ILE A CA 1
ATOM 1751 C C . ILE A 1 236 ? -39.399 4.698 48.636 1.00 87.88 236 ILE A C 1
ATOM 1753 O O . ILE A 1 236 ? -40.296 4.675 49.477 1.00 87.88 236 ILE A O 1
ATOM 1757 N N . ALA A 1 237 ? -38.277 3.987 48.783 1.00 86.94 237 ALA A N 1
ATOM 1758 C CA . ALA A 1 237 ? -38.038 3.087 49.914 1.00 86.94 237 ALA A CA 1
ATOM 1759 C C . ALA A 1 237 ? -38.004 3.822 51.271 1.00 86.94 237 ALA A C 1
ATOM 1761 O O . ALA A 1 237 ? -38.510 3.308 52.278 1.00 86.94 237 ALA A O 1
ATOM 1762 N N . VAL A 1 238 ? -37.446 5.039 51.311 1.00 88.88 238 VAL A N 1
ATOM 1763 C CA . VAL A 1 238 ? -37.452 5.905 52.503 1.00 88.88 238 VAL A CA 1
ATOM 1764 C C . VAL A 1 238 ? -38.873 6.363 52.841 1.00 88.88 238 VAL A C 1
ATOM 1766 O O . VAL A 1 238 ? -39.290 6.227 53.990 1.00 88.88 238 VAL A O 1
ATOM 1769 N N . ARG A 1 239 ? -39.645 6.843 51.855 1.00 86.25 239 ARG A N 1
ATOM 1770 C CA . ARG A 1 239 ? -41.043 7.277 52.051 1.00 86.25 239 ARG A CA 1
ATOM 1771 C C . ARG A 1 239 ? -41.955 6.123 52.476 1.00 86.25 239 ARG A C 1
ATOM 1773 O O . ARG A 1 239 ? -42.749 6.289 53.398 1.00 86.25 239 ARG A O 1
ATOM 1780 N N . ALA A 1 240 ? -41.807 4.952 51.857 1.00 89.88 240 ALA A N 1
ATOM 1781 C CA . ALA A 1 240 ? -42.523 3.735 52.236 1.00 89.88 240 ALA A CA 1
ATOM 1782 C C . ALA A 1 240 ? -42.160 3.286 53.662 1.00 89.88 240 ALA A C 1
ATOM 1784 O O . ALA A 1 240 ? -43.039 2.936 54.445 1.00 89.88 240 ALA A O 1
ATOM 1785 N N . GLY A 1 241 ? -40.880 3.393 54.039 1.00 85.00 241 GLY A N 1
ATOM 1786 C CA . GLY A 1 241 ? -40.436 3.172 55.415 1.00 85.00 241 GLY A CA 1
ATOM 1787 C C . GLY A 1 241 ? -41.092 4.127 56.408 1.00 85.00 241 GLY A C 1
ATOM 1788 O O . GLY A 1 241 ? -41.609 3.676 57.420 1.00 85.00 241 GLY A O 1
ATOM 1789 N N . ALA A 1 242 ? -41.138 5.428 56.109 1.00 86.94 242 ALA A N 1
ATOM 1790 C CA . ALA A 1 242 ? -41.786 6.415 56.974 1.00 86.94 242 ALA A CA 1
ATOM 1791 C C . ALA A 1 242 ? -43.286 6.125 57.184 1.00 86.94 242 ALA A C 1
ATOM 1793 O O . ALA A 1 242 ? -43.775 6.235 58.306 1.00 86.94 242 ALA A O 1
ATOM 1794 N N . LEU A 1 243 ? -43.997 5.693 56.135 1.00 85.25 243 LEU A N 1
ATOM 1795 C CA . LEU A 1 243 ? -45.395 5.248 56.225 1.00 85.25 243 LEU A CA 1
ATOM 1796 C C . LEU A 1 243 ? -45.553 4.015 57.127 1.00 85.25 243 LEU A C 1
ATOM 1798 O O . LEU A 1 243 ? -46.483 3.956 57.924 1.00 85.25 243 LEU A O 1
ATOM 1802 N N . GLN A 1 244 ? -44.633 3.050 57.052 1.00 85.44 244 GLN A N 1
ATOM 1803 C CA . GLN A 1 244 ? -44.687 1.821 57.850 1.00 85.44 244 GLN A CA 1
ATOM 1804 C C . GLN A 1 244 ? -44.606 2.082 59.370 1.00 85.44 244 GLN A C 1
ATOM 1806 O O . GLN A 1 244 ? -45.259 1.383 60.150 1.00 85.44 244 GLN A O 1
ATOM 1811 N N . VAL A 1 245 ? -43.839 3.096 59.796 1.00 86.50 245 VAL A N 1
ATOM 1812 C CA . VAL A 1 245 ? -43.668 3.464 61.220 1.00 86.50 245 VAL A CA 1
ATOM 1813 C C . VAL A 1 245 ? -44.707 4.494 61.698 1.00 86.50 245 VAL A C 1
ATOM 1815 O O . VAL A 1 245 ? -44.707 4.867 62.869 1.00 86.50 245 VAL A O 1
ATOM 1818 N N . ALA A 1 246 ? -45.612 4.959 60.830 1.00 87.88 246 ALA A N 1
ATOM 1819 C CA . ALA A 1 246 ? -46.637 5.924 61.218 1.00 87.88 246 ALA A CA 1
ATOM 1820 C C . ALA A 1 246 ? -47.617 5.308 62.249 1.00 87.88 246 ALA A C 1
ATOM 1822 O O . ALA A 1 246 ? -48.131 4.204 62.023 1.00 87.88 246 ALA A O 1
ATOM 1823 N N . PRO A 1 247 ? -47.888 5.988 63.381 1.00 80.50 247 PRO A N 1
ATOM 1824 C CA . PRO A 1 247 ? -48.661 5.422 64.489 1.00 80.50 247 PRO A CA 1
ATOM 1825 C C . PRO A 1 247 ? -50.138 5.192 64.137 1.00 80.50 247 PRO A C 1
ATOM 1827 O O . PRO A 1 247 ? -50.703 4.180 6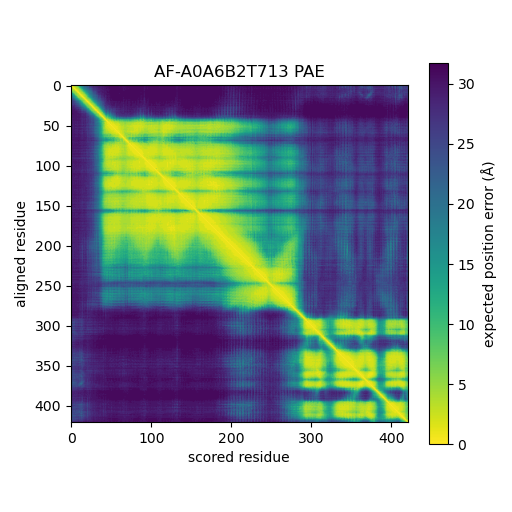4.543 1.00 80.50 247 PRO A O 1
ATOM 1830 N N . ASP A 1 248 ? -50.725 6.055 63.304 1.00 86.94 248 ASP A N 1
ATOM 1831 C CA . ASP A 1 248 ? -52.166 6.059 62.999 1.00 86.94 248 ASP A CA 1
ATOM 1832 C C . ASP A 1 248 ? -52.554 5.202 61.778 1.00 86.94 248 ASP A C 1
ATOM 1834 O O . ASP A 1 248 ? -53.695 5.236 61.315 1.00 86.94 248 ASP A O 1
ATOM 1838 N N . LEU A 1 249 ? -51.606 4.449 61.210 1.00 84.50 249 LEU A N 1
ATOM 1839 C CA . LEU A 1 249 ? -51.841 3.666 59.998 1.00 84.50 249 LEU A CA 1
ATOM 1840 C C . LEU A 1 249 ? -52.462 2.292 60.334 1.00 84.50 249 LEU A C 1
ATOM 1842 O O . LEU A 1 249 ? -51.861 1.542 61.105 1.00 84.50 249 LEU A O 1
ATOM 1846 N N . PRO A 1 250 ? -53.612 1.901 59.749 1.00 88.25 250 PRO A N 1
ATOM 1847 C CA . PRO A 1 250 ? -54.201 0.586 60.005 1.00 88.25 250 PRO A CA 1
ATOM 1848 C C . PRO A 1 250 ? -53.309 -0.556 59.490 1.00 88.25 250 PRO A C 1
ATOM 1850 O O . PRO A 1 250 ? -52.655 -0.417 58.453 1.00 88.25 250 PRO A O 1
ATOM 1853 N N . ASP A 1 251 ? -53.326 -1.711 60.164 1.00 83.69 251 ASP A N 1
ATOM 1854 C CA . ASP A 1 251 ? -52.433 -2.849 59.873 1.00 83.69 251 ASP A CA 1
ATOM 1855 C C . ASP A 1 251 ? -52.399 -3.312 58.400 1.00 83.69 251 ASP A C 1
ATOM 1857 O O . ASP A 1 251 ? -51.298 -3.548 57.892 1.00 83.69 251 ASP A O 1
ATOM 1861 N N . PRO A 1 252 ? -53.522 -3.360 57.648 1.00 84.06 252 PRO A N 1
ATOM 1862 C CA . PRO A 1 252 ? -53.489 -3.695 56.220 1.00 84.06 252 PRO A CA 1
ATOM 1863 C C . PRO A 1 252 ? -52.670 -2.702 55.380 1.00 84.06 252 PRO A C 1
ATOM 1865 O O . PRO A 1 252 ? -51.958 -3.092 54.456 1.00 84.06 252 PRO A O 1
ATOM 1868 N N . HIS A 1 253 ? -52.730 -1.409 55.712 1.00 87.19 253 HIS A N 1
ATOM 1869 C CA . HIS A 1 253 ? -51.972 -0.362 55.021 1.00 87.19 253 HIS A CA 1
ATOM 1870 C C . HIS A 1 253 ? -50.494 -0.367 55.433 1.00 87.19 253 HIS A C 1
ATOM 1872 O O . HIS A 1 253 ? -49.624 -0.064 54.616 1.00 87.19 253 HIS A O 1
ATOM 1878 N N . ARG A 1 254 ? -50.198 -0.763 56.678 1.00 86.62 254 ARG A N 1
ATOM 1879 C CA . ARG A 1 254 ? -48.829 -0.949 57.177 1.00 86.62 254 ARG A CA 1
ATOM 1880 C C . ARG A 1 254 ? -48.114 -2.095 56.457 1.00 86.62 254 ARG A C 1
ATOM 1882 O O . ARG A 1 254 ? -46.954 -1.936 56.079 1.00 86.62 254 ARG A O 1
ATOM 1889 N N . ALA A 1 255 ? -48.814 -3.207 56.216 1.00 84.19 255 ALA A N 1
ATOM 1890 C CA . ALA A 1 255 ? -48.313 -4.321 55.410 1.00 84.19 255 ALA A CA 1
ATOM 1891 C C . ALA A 1 255 ? -48.038 -3.890 53.958 1.00 84.19 255 ALA A C 1
ATOM 1893 O O . ALA A 1 255 ? -46.940 -4.108 53.454 1.00 84.19 255 ALA A O 1
ATOM 1894 N N . ALA A 1 256 ? -48.966 -3.158 53.330 1.00 87.25 256 ALA A N 1
ATOM 1895 C CA . ALA A 1 256 ? -48.766 -2.634 51.977 1.00 87.25 256 ALA A CA 1
ATOM 1896 C C . ALA A 1 256 ? -47.553 -1.682 51.865 1.00 87.25 256 ALA A C 1
ATOM 1898 O O . ALA A 1 256 ? -46.833 -1.711 50.868 1.00 87.25 256 ALA A O 1
ATOM 1899 N N . ALA A 1 257 ? -47.289 -0.854 52.886 1.00 87.25 257 ALA A N 1
ATOM 1900 C CA . ALA A 1 257 ? -46.100 0.004 52.935 1.00 87.25 257 ALA A CA 1
ATOM 1901 C C . ALA A 1 257 ? -44.792 -0.801 53.077 1.00 87.25 257 ALA A C 1
ATOM 1903 O O . ALA A 1 257 ? -43.779 -0.444 52.468 1.00 87.25 257 ALA A O 1
ATOM 1904 N N . ALA A 1 258 ? -44.817 -1.903 53.836 1.00 85.38 258 ALA A N 1
ATOM 1905 C CA . ALA A 1 258 ? -43.692 -2.829 53.957 1.00 85.38 258 ALA A CA 1
ATOM 1906 C C . ALA A 1 258 ? -43.374 -3.510 52.615 1.00 85.38 258 ALA A C 1
ATOM 1908 O O . ALA A 1 258 ? -42.213 -3.541 52.202 1.00 85.38 258 ALA A O 1
ATOM 1909 N N . ASP A 1 259 ? -44.407 -3.967 51.903 1.00 89.06 259 ASP A N 1
ATOM 1910 C CA . ASP A 1 259 ? -44.275 -4.573 50.575 1.00 89.06 259 ASP A CA 1
ATOM 1911 C C . ASP A 1 259 ? -43.706 -3.576 49.555 1.00 89.06 259 ASP A C 1
ATOM 1913 O O . ASP A 1 259 ? -42.805 -3.912 48.786 1.00 89.06 259 ASP A O 1
ATOM 1917 N N . LEU A 1 260 ? -44.157 -2.315 49.592 1.00 89.25 260 LEU A N 1
ATOM 1918 C CA . LEU A 1 260 ? -43.642 -1.229 48.746 1.00 89.25 260 LEU A CA 1
ATOM 1919 C C . LEU A 1 260 ? -42.154 -0.954 48.991 1.00 89.25 260 LEU A C 1
ATOM 1921 O O . LEU A 1 260 ? -41.385 -0.787 48.042 1.00 89.25 260 LEU A O 1
ATOM 1925 N N . ARG A 1 261 ? -41.731 -0.931 50.261 1.00 86.94 261 ARG A N 1
ATOM 1926 C CA . ARG A 1 261 ? -40.320 -0.764 50.633 1.00 86.94 261 ARG A CA 1
ATOM 1927 C C . ARG A 1 261 ? -39.478 -1.944 50.145 1.00 86.94 261 ARG A C 1
ATOM 1929 O O . ARG A 1 261 ? -38.422 -1.722 49.556 1.00 86.94 261 ARG A O 1
ATOM 1936 N N . ALA A 1 262 ? -39.946 -3.173 50.360 1.00 85.94 262 ALA A N 1
ATOM 1937 C CA . ALA A 1 262 ? -39.252 -4.380 49.920 1.00 85.94 262 ALA A CA 1
ATOM 1938 C C . ALA A 1 262 ? -39.117 -4.434 48.390 1.00 85.94 262 ALA A C 1
ATOM 1940 O O . ALA A 1 262 ? -38.027 -4.695 47.880 1.00 85.94 262 ALA A O 1
ATOM 1941 N N . ALA A 1 263 ? -40.185 -4.111 47.655 1.00 84.88 263 ALA A N 1
ATOM 1942 C CA . ALA A 1 263 ? -40.178 -4.057 46.197 1.00 84.88 263 ALA A CA 1
ATOM 1943 C C . ALA A 1 263 ? -39.199 -3.000 45.657 1.00 84.88 263 ALA A C 1
ATOM 1945 O O . ALA A 1 263 ? -38.455 -3.283 44.717 1.00 84.88 263 ALA A O 1
ATOM 1946 N N . ALA A 1 264 ? -39.148 -1.811 46.271 1.00 86.88 264 ALA A N 1
ATOM 1947 C CA . ALA A 1 264 ? -38.206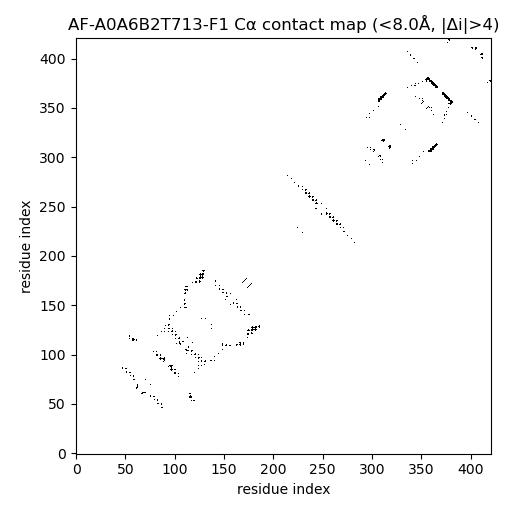 -0.758 45.893 1.00 86.88 264 ALA A CA 1
ATOM 1948 C C . ALA A 1 264 ? -36.745 -1.181 46.124 1.00 86.88 264 ALA A C 1
ATOM 1950 O O . ALA A 1 264 ? -35.927 -1.048 45.218 1.00 86.88 264 ALA A O 1
ATOM 1951 N N . SER A 1 265 ? -36.419 -1.765 47.285 1.00 82.56 265 SER A N 1
ATOM 1952 C CA . SER A 1 265 ? -35.069 -2.285 47.559 1.00 82.56 265 SER A CA 1
ATOM 1953 C C . SER A 1 265 ? -34.662 -3.396 46.587 1.00 82.56 265 SER A C 1
ATOM 1955 O O . SER A 1 265 ? -33.555 -3.380 46.053 1.00 82.56 265 SER A O 1
ATOM 1957 N N . GLN A 1 266 ? -35.574 -4.322 46.287 1.00 83.88 266 GLN A N 1
ATOM 1958 C CA . GLN A 1 266 ? -35.304 -5.424 45.366 1.00 83.88 266 GLN A CA 1
ATOM 1959 C C . GLN A 1 266 ? -35.114 -4.944 43.915 1.00 83.88 266 GLN A C 1
ATOM 1961 O O . GLN A 1 266 ? -34.322 -5.522 43.168 1.00 83.88 266 GLN A O 1
ATOM 1966 N N . ALA A 1 267 ? -35.813 -3.880 43.504 1.00 84.56 267 ALA A N 1
ATOM 1967 C CA . ALA A 1 267 ? -35.613 -3.240 42.206 1.00 84.56 267 ALA A CA 1
ATOM 1968 C C . ALA A 1 267 ? -34.221 -2.593 42.096 1.00 84.56 267 ALA A C 1
ATOM 1970 O O . ALA A 1 267 ? -33.554 -2.759 41.072 1.00 84.56 267 ALA A O 1
ATOM 1971 N N . THR A 1 268 ? -33.746 -1.934 43.158 1.00 82.06 268 THR A N 1
ATOM 1972 C CA . THR A 1 268 ? -32.399 -1.345 43.217 1.00 82.06 268 THR A CA 1
ATOM 1973 C C . THR A 1 268 ? -31.303 -2.411 43.112 1.00 82.06 268 THR A C 1
ATOM 1975 O O . THR A 1 268 ? -30.351 -2.244 42.352 1.00 82.06 268 THR A O 1
ATOM 1978 N N . ASP A 1 269 ? -31.454 -3.549 43.795 1.00 78.69 269 ASP A N 1
ATOM 1979 C CA . ASP A 1 269 ? -30.490 -4.659 43.719 1.00 78.69 269 ASP A CA 1
ATOM 1980 C C . ASP A 1 269 ? -30.428 -5.294 42.320 1.00 78.69 269 ASP A C 1
ATOM 1982 O O . ASP A 1 269 ? -29.349 -5.609 41.803 1.00 78.69 269 ASP A O 1
ATOM 1986 N N . ARG A 1 270 ? -31.583 -5.442 41.658 1.00 80.94 270 ARG A N 1
ATOM 1987 C CA . ARG A 1 270 ? -31.642 -5.918 40.266 1.00 80.94 270 ARG A CA 1
ATOM 1988 C C . ARG A 1 270 ? -30.975 -4.935 39.304 1.00 80.94 270 ARG A C 1
ATOM 1990 O O . ARG A 1 270 ? -30.243 -5.375 38.419 1.00 80.94 270 ARG A O 1
ATOM 1997 N N . LEU A 1 271 ? -31.169 -3.628 39.498 1.00 82.50 271 LEU A N 1
ATOM 1998 C CA . LEU A 1 271 ? -30.508 -2.588 38.706 1.00 82.50 271 LEU A CA 1
ATOM 1999 C C . LEU A 1 271 ? -28.978 -2.651 38.862 1.00 82.50 271 LEU A C 1
ATOM 2001 O O . LEU A 1 271 ? -28.268 -2.660 37.857 1.00 82.50 271 LEU A O 1
ATOM 2005 N N . HIS A 1 272 ? -28.469 -2.785 40.093 1.00 74.38 272 HIS A N 1
ATOM 2006 C CA . HIS A 1 272 ? -27.034 -2.965 40.350 1.00 74.38 272 HIS A CA 1
ATOM 2007 C C . HIS A 1 272 ? -26.462 -4.205 39.651 1.00 74.38 272 HIS A C 1
ATOM 2009 O O . HIS A 1 272 ? -25.367 -4.154 39.093 1.00 74.38 272 HIS A O 1
ATOM 2015 N N . THR A 1 273 ? -27.213 -5.308 39.644 1.00 76.38 273 THR A N 1
ATOM 2016 C CA . THR A 1 273 ? -26.783 -6.563 39.012 1.00 76.38 273 THR A CA 1
ATOM 2017 C C . THR A 1 273 ? -26.673 -6.424 37.490 1.00 76.38 273 THR A C 1
ATOM 2019 O O . THR A 1 273 ? -25.668 -6.822 36.907 1.00 76.38 273 THR A O 1
ATOM 2022 N N . ILE A 1 274 ? -27.675 -5.823 36.839 1.00 75.44 274 ILE A N 1
ATOM 2023 C CA . ILE A 1 274 ? -27.697 -5.644 35.376 1.00 75.44 274 ILE A CA 1
ATOM 2024 C C . ILE A 1 274 ? -26.560 -4.722 34.912 1.00 75.44 274 ILE A C 1
ATOM 2026 O O . ILE A 1 274 ? -25.906 -4.997 33.907 1.00 75.44 274 ILE A O 1
ATOM 2030 N N . ILE A 1 275 ? -26.284 -3.650 35.657 1.00 70.31 275 ILE A N 1
ATOM 2031 C CA . ILE A 1 275 ? -25.205 -2.709 35.328 1.00 70.31 275 ILE A CA 1
ATOM 2032 C C . ILE A 1 275 ? -23.826 -3.317 35.598 1.00 70.31 275 ILE A C 1
ATOM 2034 O O . ILE A 1 275 ? -22.898 -3.075 34.827 1.00 70.31 275 ILE A O 1
ATOM 2038 N N . GLY A 1 276 ? -23.692 -4.146 36.640 1.00 67.19 276 GLY A N 1
ATOM 2039 C CA . GLY A 1 276 ? -22.474 -4.915 36.898 1.00 67.19 276 GLY A CA 1
ATOM 2040 C C . GLY A 1 276 ? -22.070 -5.785 35.703 1.00 67.19 276 GLY A C 1
ATOM 2041 O O . GLY A 1 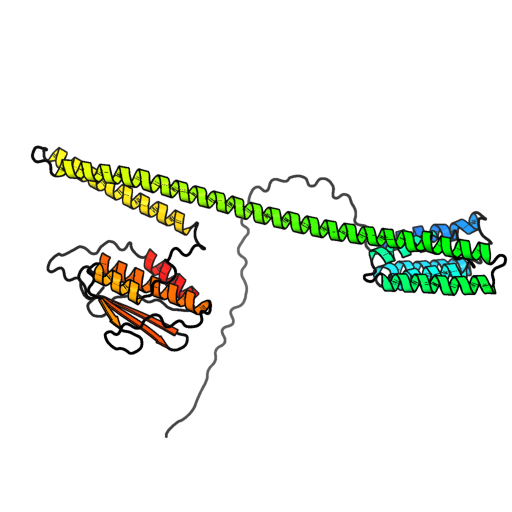276 ? -20.915 -5.747 35.289 1.00 67.19 276 GLY A O 1
ATOM 2042 N N . LEU A 1 277 ? -23.039 -6.467 35.083 1.00 65.12 277 LEU A N 1
ATOM 2043 C CA . LEU A 1 277 ? -22.811 -7.309 33.901 1.00 65.12 277 LEU A CA 1
ATOM 2044 C C . LEU A 1 277 ? -22.428 -6.493 32.653 1.00 65.12 277 LEU A C 1
ATOM 2046 O O . LEU A 1 277 ? -21.505 -6.860 31.933 1.00 65.12 277 LEU A O 1
ATOM 2050 N N . LEU A 1 278 ? -23.075 -5.344 32.422 1.00 58.75 278 LEU A N 1
ATOM 2051 C CA . LEU A 1 278 ? -22.754 -4.453 31.292 1.00 58.75 278 LEU A CA 1
ATOM 2052 C C . LEU A 1 278 ? -21.359 -3.814 31.400 1.00 58.75 278 LEU A C 1
ATOM 2054 O O . LEU A 1 278 ? -20.782 -3.404 30.392 1.00 58.75 278 LEU A O 1
ATOM 2058 N N . ARG A 1 279 ? -20.819 -3.707 32.618 1.00 57.53 279 ARG A N 1
ATOM 2059 C CA . ARG A 1 279 ? -19.493 -3.141 32.888 1.00 57.53 279 ARG A CA 1
ATOM 2060 C C . ARG A 1 279 ? -18.376 -4.174 32.728 1.00 57.53 279 ARG A C 1
ATOM 2062 O O . ARG A 1 279 ? -17.276 -3.796 32.345 1.00 57.53 279 ARG A O 1
ATOM 2069 N N . GLU A 1 280 ? -18.665 -5.457 32.942 1.00 53.28 280 GLU A N 1
ATOM 2070 C CA . GLU A 1 280 ? -17.723 -6.559 32.696 1.00 53.28 280 GLU A CA 1
ATOM 2071 C C . GLU A 1 280 ? -17.539 -6.859 31.197 1.00 53.28 280 GLU A C 1
ATOM 2073 O O . GLU A 1 280 ? -16.428 -7.168 30.780 1.00 53.28 280 GLU A O 1
ATOM 2078 N N . GLU A 1 281 ? -18.567 -6.683 30.358 1.00 45.69 281 GLU A N 1
ATOM 2079 C CA . GLU A 1 281 ? -18.453 -6.895 28.899 1.00 45.69 281 GLU A CA 1
ATOM 2080 C C . GLU A 1 281 ? -17.738 -5.749 28.150 1.00 45.69 281 GLU A C 1
ATOM 2082 O O . GLU A 1 281 ? -17.292 -5.924 27.015 1.00 45.69 281 GLU A O 1
ATOM 2087 N N . GLY A 1 282 ? -17.630 -4.565 28.762 1.00 44.31 282 GLY A N 1
ATOM 2088 C CA . GLY A 1 282 ? -17.048 -3.368 28.142 1.00 44.31 282 GLY A CA 1
ATOM 2089 C C . GLY A 1 282 ? -15.635 -3.008 28.605 1.00 44.31 282 GLY A C 1
ATOM 2090 O O . GLY A 1 282 ? -15.023 -2.123 28.003 1.00 44.31 282 GLY A O 1
ATOM 2091 N N . ASP A 1 283 ? -15.124 -3.654 29.657 1.00 43.09 283 ASP A N 1
ATOM 2092 C CA . ASP A 1 283 ? -13.938 -3.189 30.379 1.00 43.09 283 ASP A CA 1
ATOM 2093 C C . ASP A 1 283 ? -12.951 -4.323 30.715 1.00 43.09 283 ASP A C 1
ATOM 2095 O O . ASP A 1 283 ? -12.569 -4.542 31.861 1.00 43.09 283 ASP A O 1
ATOM 2099 N N . GLU A 1 284 ? -12.465 -5.025 29.687 1.00 42.47 284 GLU A N 1
ATOM 2100 C CA . GLU A 1 284 ? -11.250 -5.851 29.800 1.00 42.47 284 GLU A CA 1
ATOM 2101 C C . GLU A 1 284 ? -9.945 -5.018 29.777 1.00 42.47 284 GLU A C 1
ATOM 2103 O O . GLU A 1 284 ? -8.857 -5.581 29.652 1.00 42.47 284 GLU A O 1
ATOM 2108 N N . GLN A 1 285 ? -9.988 -3.679 29.896 1.00 38.22 285 GLN A N 1
ATOM 2109 C CA . GLN A 1 285 ? -8.769 -2.859 29.770 1.00 38.22 285 GLN A CA 1
ATOM 2110 C C . GLN A 1 285 ? -8.628 -1.581 30.621 1.00 38.22 285 GLN A C 1
ATOM 2112 O O . GLN A 1 285 ? -7.608 -0.909 30.459 1.00 38.22 285 GLN A O 1
ATOM 2117 N N . ALA A 1 286 ? -9.510 -1.236 31.566 1.00 34.06 286 ALA A N 1
ATOM 2118 C CA . ALA A 1 286 ? -9.232 -0.130 32.496 1.00 34.06 286 ALA A CA 1
ATOM 2119 C C . ALA A 1 286 ? -9.005 -0.610 33.945 1.00 34.06 286 ALA A C 1
ATOM 2121 O O . ALA A 1 286 ? -9.932 -1.083 34.606 1.00 34.06 286 ALA A O 1
ATOM 2122 N N . PRO A 1 287 ? -7.792 -0.448 34.512 1.00 37.78 287 PRO A N 1
ATOM 2123 C CA . PRO A 1 287 ? -7.571 -0.653 35.936 1.00 37.78 287 PRO A CA 1
ATOM 2124 C C . PRO A 1 287 ? -8.272 0.457 36.734 1.00 37.78 287 PRO A C 1
ATOM 2126 O O . PRO A 1 287 ? -7.725 1.535 36.948 1.00 37.78 287 PRO A O 1
ATOM 2129 N N . LEU A 1 288 ? -9.487 0.193 37.217 1.00 39.16 288 LEU A N 1
ATOM 2130 C CA . LEU A 1 288 ? -10.084 0.942 38.326 1.00 39.16 288 LEU A CA 1
ATOM 2131 C C . LEU A 1 288 ? -9.567 0.373 39.655 1.00 39.16 288 LEU A C 1
ATOM 2133 O O . LEU A 1 288 ? -10.297 -0.241 40.430 1.00 39.16 288 LEU A O 1
ATOM 2137 N N . ALA A 1 289 ? -8.278 0.572 39.908 1.00 43.47 289 ALA A N 1
ATOM 2138 C CA . ALA A 1 289 ? -7.720 0.588 41.251 1.00 43.47 289 ALA A CA 1
ATOM 2139 C C . ALA A 1 289 ? -6.942 1.902 41.388 1.00 43.47 289 ALA A C 1
ATOM 2141 O O . ALA A 1 289 ? -6.246 2.277 40.441 1.00 43.47 289 ALA A O 1
ATOM 2142 N N . PRO A 1 290 ? -7.035 2.626 42.517 1.00 38.56 290 PRO A N 1
ATOM 2143 C CA . PRO A 1 290 ? -6.097 3.701 42.795 1.00 38.56 290 PRO A CA 1
ATOM 2144 C C . PRO A 1 290 ? -4.688 3.109 42.707 1.00 38.56 290 PRO A C 1
ATOM 2146 O O . PRO A 1 290 ? -4.340 2.203 43.464 1.00 38.56 290 PRO A O 1
ATOM 2149 N N . VAL A 1 291 ? -3.908 3.563 41.729 1.00 41.47 291 VAL A N 1
ATOM 2150 C CA . VAL A 1 291 ? -2.521 3.138 41.548 1.00 41.47 291 VAL A CA 1
ATOM 2151 C C . VAL A 1 291 ? -1.768 3.447 42.846 1.00 41.47 291 VAL A C 1
ATOM 2153 O O . VAL A 1 291 ? -1.620 4.613 43.208 1.00 41.47 291 VAL A O 1
ATOM 2156 N N . GLY A 1 292 ? -1.311 2.403 43.544 1.00 55.31 292 GLY A N 1
ATOM 2157 C CA . GLY A 1 292 ? -0.335 2.513 44.632 1.00 55.31 292 GLY A CA 1
ATOM 2158 C C . GLY A 1 292 ? -0.834 2.312 46.067 1.00 55.31 292 GLY A C 1
ATOM 2159 O O . GLY A 1 292 ? -0.044 2.541 46.982 1.00 55.31 292 GLY A O 1
ATOM 2160 N N . GLU A 1 293 ? -2.081 1.889 46.313 1.00 62.62 293 GLU A N 1
ATOM 2161 C CA . GLU A 1 293 ? -2.464 1.476 47.673 1.00 62.62 293 GLU A CA 1
ATOM 2162 C C . GLU A 1 293 ? -1.871 0.097 48.003 1.00 62.62 293 GLU A C 1
ATOM 2164 O O . GLU A 1 293 ? -2.146 -0.894 47.327 1.00 62.62 293 GLU A O 1
ATOM 2169 N N . SER A 1 294 ? -1.031 0.037 49.038 1.00 74.69 294 SER A N 1
ATOM 2170 C CA . SER A 1 294 ? -0.428 -1.216 49.483 1.00 74.69 294 SER A CA 1
ATOM 2171 C C . SER A 1 294 ? -1.434 -2.065 50.271 1.00 74.69 294 SER A C 1
ATOM 2173 O O . SER A 1 294 ? -2.402 -1.555 50.841 1.00 74.69 294 SER A O 1
ATOM 2175 N N . VAL A 1 295 ? -1.200 -3.377 50.343 1.00 78.19 295 VAL A N 1
ATOM 2176 C CA . VAL A 1 295 ? -2.034 -4.311 51.126 1.00 78.19 295 VAL A CA 1
ATOM 2177 C C . VAL A 1 295 ? -2.139 -3.871 52.590 1.00 78.19 295 VAL A C 1
ATOM 2179 O O . VAL A 1 295 ? -3.186 -4.011 53.216 1.00 78.19 295 VAL A O 1
ATOM 2182 N N . GLU A 1 296 ? -1.075 -3.283 53.130 1.00 79.06 296 GLU A N 1
ATOM 2183 C CA . GLU A 1 296 ? -1.031 -2.739 54.484 1.00 79.06 296 GLU A CA 1
ATOM 2184 C C . GLU A 1 296 ? -2.003 -1.568 54.665 1.00 79.06 296 GLU A C 1
ATOM 2186 O O . GLU A 1 296 ? -2.687 -1.490 55.685 1.00 79.06 296 GLU A O 1
ATOM 2191 N N . ALA A 1 297 ? -2.092 -0.672 53.679 1.00 72.62 297 ALA A N 1
ATOM 2192 C CA . ALA A 1 297 ? -3.022 0.454 53.707 1.00 72.62 297 ALA A CA 1
ATOM 2193 C C . ALA A 1 297 ? -4.482 -0.019 53.600 1.00 72.62 297 ALA A C 1
ATOM 2195 O O . ALA A 1 297 ? -5.338 0.446 54.359 1.00 72.62 297 ALA A O 1
ATOM 2196 N N . LEU A 1 298 ? -4.738 -1.027 52.761 1.00 78.88 298 LEU A N 1
ATOM 2197 C CA . LEU A 1 298 ? -6.040 -1.680 52.652 1.00 78.88 298 LEU A CA 1
ATOM 2198 C C . LEU A 1 298 ? -6.468 -2.328 53.982 1.00 78.88 298 LEU A C 1
ATOM 2200 O O . LEU A 1 298 ? -7.601 -2.136 54.431 1.00 78.88 298 LEU A O 1
ATOM 2204 N N . VAL A 1 299 ? -5.564 -3.061 54.643 1.00 81.38 299 VAL A N 1
ATOM 2205 C CA . VAL A 1 299 ? -5.825 -3.675 55.956 1.00 81.38 299 VAL A CA 1
ATOM 2206 C C . VAL A 1 299 ? -6.061 -2.608 57.026 1.00 81.38 299 VAL A C 1
ATOM 2208 O O . VAL A 1 299 ? -7.002 -2.732 57.809 1.00 81.38 299 VAL A O 1
ATOM 2211 N N . ALA A 1 300 ? -5.269 -1.533 57.041 1.00 74.31 300 ALA A N 1
ATOM 2212 C CA . ALA A 1 300 ? -5.444 -0.433 57.988 1.00 74.31 300 ALA A CA 1
ATOM 2213 C C . ALA A 1 300 ? -6.810 0.255 57.825 1.00 74.31 300 ALA A C 1
ATOM 2215 O O . ALA A 1 300 ? -7.496 0.522 58.814 1.00 74.31 300 ALA A O 1
ATOM 2216 N N . ARG A 1 301 ? -7.256 0.485 56.585 1.00 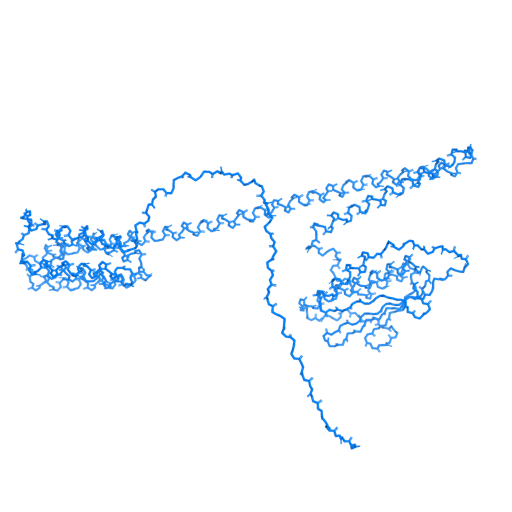74.88 301 ARG A N 1
ATOM 2217 C CA . ARG A 1 301 ? -8.590 1.036 56.297 1.00 74.88 301 ARG A CA 1
ATOM 2218 C C . ARG A 1 301 ? -9.704 0.095 56.756 1.00 74.88 301 ARG A C 1
ATOM 2220 O O . ARG A 1 301 ? -10.704 0.536 57.324 1.00 74.88 301 ARG A O 1
ATOM 2227 N N . ALA A 1 302 ? -9.530 -1.205 56.543 1.00 75.38 302 ALA A N 1
ATOM 2228 C CA . ALA A 1 302 ? -10.483 -2.215 56.983 1.00 75.38 302 ALA A CA 1
ATOM 2229 C C . ALA A 1 302 ? -10.577 -2.292 58.523 1.00 75.38 302 ALA A C 1
ATOM 2231 O O . ALA A 1 302 ? -11.680 -2.387 59.062 1.00 75.38 302 ALA A O 1
ATOM 2232 N N . GLN A 1 303 ? -9.456 -2.142 59.239 1.00 79.12 303 GLN A N 1
ATOM 2233 C CA . GLN A 1 303 ? -9.438 -2.013 60.703 1.00 79.12 303 GLN A CA 1
ATOM 2234 C C . GLN A 1 303 ? -10.163 -0.746 61.182 1.00 79.12 303 GLN A C 1
ATOM 2236 O O . GLN A 1 303 ? -10.979 -0.816 62.099 1.00 79.12 303 GLN A O 1
ATOM 2241 N N . GLN A 1 304 ? -9.925 0.402 60.535 1.00 71.06 304 GLN A N 1
ATOM 2242 C CA . GLN A 1 304 ? -10.631 1.662 60.828 1.00 71.06 304 GLN A CA 1
ATOM 2243 C C . GLN A 1 304 ? -12.144 1.559 60.593 1.00 71.06 304 GLN A C 1
ATOM 2245 O O . GLN A 1 304 ? -12.920 2.251 61.245 1.00 71.06 304 GLN A O 1
ATOM 2250 N N . SER A 1 305 ? -12.562 0.664 59.697 1.00 71.00 305 SER A N 1
ATOM 2251 C CA . SER A 1 305 ? -13.969 0.379 59.398 1.00 71.00 305 SER A CA 1
ATOM 2252 C C . SER A 1 305 ? -14.613 -0.612 60.384 1.00 71.00 305 SER A C 1
ATOM 2254 O O . SER A 1 305 ? -15.764 -0.996 60.198 1.00 71.00 305 SER A O 1
ATOM 2256 N N . GLY A 1 306 ? -13.893 -1.031 61.435 1.00 68.75 306 GLY A N 1
ATOM 2257 C CA . GLY A 1 306 ? -14.425 -1.844 62.534 1.00 68.75 306 GLY A CA 1
ATOM 2258 C C . GLY A 1 306 ? -14.129 -3.346 62.461 1.00 68.75 306 GLY A C 1
ATOM 2259 O O . GLY A 1 306 ? -14.596 -4.092 63.324 1.00 68.75 306 GLY A O 1
ATOM 2260 N N . LEU A 1 307 ? -13.347 -3.818 61.482 1.00 78.00 307 LEU A N 1
ATOM 2261 C CA . LEU A 1 307 ? -12.916 -5.220 61.423 1.00 78.00 307 LEU A CA 1
ATOM 2262 C C . LEU A 1 307 ? -11.749 -5.486 62.385 1.00 78.00 307 LEU A C 1
ATOM 2264 O O . LEU A 1 307 ? -10.780 -4.730 62.447 1.00 78.00 307 LEU A O 1
ATOM 2268 N N . ARG A 1 308 ? -11.795 -6.612 63.105 1.00 81.12 308 ARG A N 1
ATOM 2269 C CA . ARG A 1 308 ? -10.670 -7.072 63.935 1.00 81.12 308 ARG A CA 1
ATOM 2270 C C . ARG A 1 308 ? -9.697 -7.848 63.055 1.00 81.12 308 ARG A C 1
ATOM 2272 O O . ARG A 1 308 ? -9.987 -8.991 62.720 1.00 81.12 308 ARG A O 1
ATOM 2279 N N . ILE A 1 309 ? -8.577 -7.236 62.667 1.00 85.38 309 ILE A N 1
ATOM 2280 C CA . ILE A 1 309 ? -7.625 -7.841 61.721 1.00 85.38 309 ILE A CA 1
ATOM 2281 C C . ILE A 1 309 ? -6.233 -7.966 62.345 1.00 85.38 309 ILE A C 1
ATOM 2283 O O . ILE A 1 309 ? -5.712 -6.979 62.860 1.00 85.38 309 ILE A O 1
ATOM 2287 N N . THR A 1 310 ? -5.601 -9.135 62.226 1.00 84.25 310 THR A N 1
ATOM 2288 C CA . THR A 1 310 ? -4.161 -9.329 62.459 1.00 84.25 310 THR A CA 1
ATOM 2289 C C . THR A 1 310 ? -3.439 -9.476 61.121 1.00 84.25 310 THR A C 1
ATOM 2291 O O . THR A 1 310 ? -3.750 -10.382 60.349 1.00 84.25 310 THR A O 1
ATOM 2294 N N . TYR A 1 311 ? -2.467 -8.602 60.847 1.00 81.94 311 TYR A N 1
ATOM 2295 C CA . TYR A 1 311 ? -1.593 -8.697 59.672 1.00 81.94 311 TYR A CA 1
ATOM 2296 C C . TYR A 1 311 ? -0.245 -9.316 60.053 1.00 81.94 311 TYR A C 1
ATOM 2298 O O . TYR A 1 311 ? 0.413 -8.843 60.983 1.00 81.94 311 TYR A O 1
ATOM 2306 N N . VAL A 1 312 ? 0.158 -10.364 59.335 1.00 77.50 312 VAL A N 1
ATOM 2307 C CA . VAL A 1 312 ? 1.431 -11.072 59.521 1.00 77.50 312 VAL A CA 1
ATOM 2308 C C . VAL A 1 312 ? 2.289 -10.886 58.271 1.00 77.50 312 VAL A C 1
ATOM 2310 O O . VAL A 1 312 ? 1.877 -11.274 57.175 1.00 77.50 312 VAL A O 1
ATOM 2313 N N . ASP A 1 313 ? 3.472 -10.291 58.447 1.00 66.94 313 ASP A N 1
ATOM 2314 C CA . ASP A 1 313 ? 4.419 -10.014 57.363 1.00 66.94 313 ASP A CA 1
ATOM 2315 C C . ASP A 1 313 ? 5.352 -11.203 57.046 1.00 66.94 313 ASP A C 1
ATOM 2317 O O . ASP A 1 313 ? 5.345 -12.234 57.726 1.00 66.94 313 ASP A O 1
ATOM 2321 N N . GLU A 1 314 ? 6.195 -11.029 56.021 1.00 61.28 314 GLU A N 1
ATOM 2322 C CA . GLU A 1 314 ? 7.158 -12.002 55.473 1.00 61.28 314 GLU A CA 1
ATOM 2323 C C . GLU A 1 314 ? 8.097 -12.664 56.501 1.00 61.28 314 GLU A C 1
ATOM 2325 O O . GLU A 1 314 ? 8.764 -13.643 56.172 1.00 61.28 314 GLU A O 1
ATOM 2330 N N . ARG A 1 315 ? 8.191 -12.156 57.738 1.00 54.22 315 ARG A N 1
ATOM 2331 C CA . ARG A 1 315 ? 9.063 -12.707 58.790 1.00 54.22 315 ARG A CA 1
ATOM 2332 C C . ARG A 1 315 ? 8.294 -13.364 59.933 1.00 54.22 315 ARG A C 1
ATOM 2334 O O . ARG A 1 315 ? 8.912 -13.698 60.945 1.00 54.22 315 ARG A O 1
ATOM 2341 N N . GLY A 1 316 ? 6.976 -13.525 59.802 1.00 51.28 316 GLY A N 1
ATOM 2342 C CA . GLY A 1 316 ? 6.134 -14.148 60.823 1.00 51.28 316 GLY A CA 1
ATOM 2343 C C . GLY A 1 316 ? 6.058 -13.347 62.125 1.00 51.28 316 GLY A C 1
ATOM 2344 O O . GLY A 1 316 ? 5.782 -13.922 63.177 1.00 51.28 316 GLY A O 1
ATOM 2345 N N . ARG A 1 317 ? 6.342 -12.037 62.089 1.00 47.81 317 ARG A N 1
ATOM 2346 C CA . ARG A 1 317 ? 6.288 -11.179 63.280 1.00 47.81 317 ARG A CA 1
ATOM 2347 C C . ARG A 1 317 ? 4.984 -10.378 63.307 1.00 47.81 317 ARG A C 1
ATOM 2349 O O . ARG A 1 317 ? 4.610 -9.810 62.281 1.00 47.81 317 ARG A O 1
ATOM 2356 N N . PRO A 1 318 ? 4.310 -10.269 64.466 1.00 41.19 318 PRO A N 1
ATOM 2357 C CA . PRO A 1 318 ? 3.205 -9.336 64.626 1.00 41.19 318 PRO A CA 1
ATOM 2358 C C . PRO A 1 318 ? 3.750 -7.902 64.586 1.00 41.19 318 PRO A C 1
ATOM 2360 O O . PRO A 1 318 ? 4.480 -7.498 65.485 1.00 41.19 318 PRO A O 1
ATOM 2363 N N . GLY A 1 319 ? 3.397 -7.154 63.540 1.00 48.16 319 GLY A N 1
ATOM 2364 C CA . GLY A 1 319 ? 3.514 -5.697 63.468 1.00 48.16 319 GLY A CA 1
ATOM 2365 C C . GLY A 1 319 ? 4.928 -5.099 63.439 1.00 48.16 319 GLY A C 1
ATOM 2366 O O . GLY A 1 319 ? 5.581 -4.937 64.464 1.00 48.16 319 GLY A O 1
ATOM 2367 N N . ALA A 1 320 ? 5.332 -4.589 62.276 1.00 32.84 320 ALA A N 1
ATOM 2368 C CA . ALA A 1 320 ? 6.089 -3.340 62.199 1.00 32.84 320 ALA A CA 1
ATOM 2369 C C . ALA A 1 320 ? 5.841 -2.681 60.838 1.00 32.84 320 ALA A C 1
ATOM 2371 O O . ALA A 1 320 ? 6.175 -3.256 59.802 1.00 32.84 320 ALA A O 1
ATOM 2372 N N . GLN A 1 321 ? 5.276 -1.465 60.840 1.00 42.88 321 GLN A N 1
ATOM 2373 C CA . GLN A 1 321 ? 5.219 -0.623 59.647 1.00 42.88 321 GLN A CA 1
ATOM 2374 C C . GLN A 1 321 ? 6.621 -0.504 59.036 1.00 42.88 321 GLN A C 1
ATOM 2376 O O . GLN A 1 321 ? 7.540 0.036 59.654 1.00 42.88 321 GLN A O 1
ATOM 2381 N N . ARG A 1 322 ? 6.780 -0.962 57.795 1.00 37.12 322 ARG A N 1
ATOM 2382 C CA . ARG A 1 322 ? 7.870 -0.521 56.929 1.00 37.12 322 ARG A CA 1
ATOM 2383 C C . ARG A 1 322 ? 7.265 0.302 55.808 1.00 37.12 322 ARG A C 1
ATOM 2385 O O . ARG A 1 322 ? 6.409 -0.179 55.075 1.00 37.12 322 ARG A O 1
ATOM 2392 N N . GLY A 1 323 ? 7.704 1.558 55.727 1.00 37.94 323 GLY A N 1
ATOM 2393 C CA . GLY A 1 323 ? 7.397 2.444 54.610 1.00 37.94 323 GLY A CA 1
ATOM 2394 C C . GLY A 1 323 ? 7.847 1.842 53.272 1.00 37.94 323 GLY A C 1
ATOM 2395 O O . GLY A 1 323 ? 8.637 0.892 53.256 1.00 37.94 323 GLY A O 1
ATOM 2396 N N . PRO A 1 324 ? 7.345 2.383 52.150 1.00 35.88 324 PRO A N 1
ATOM 2397 C CA . PRO A 1 324 ? 7.436 1.746 50.846 1.00 35.88 324 PRO A CA 1
ATOM 2398 C C . PRO A 1 324 ? 8.902 1.620 50.429 1.00 35.88 324 PRO A C 1
ATOM 2400 O O . PRO A 1 324 ? 9.564 2.600 50.085 1.00 35.88 324 PRO A O 1
ATOM 2403 N N . ALA A 1 325 ? 9.428 0.396 50.464 1.00 36.81 325 ALA A N 1
ATOM 2404 C CA . ALA A 1 325 ? 10.711 0.092 49.859 1.00 36.81 325 ALA A CA 1
ATOM 2405 C C . ALA A 1 325 ? 10.512 0.097 48.341 1.00 36.81 325 ALA A C 1
ATOM 2407 O O . ALA A 1 325 ? 10.059 -0.883 47.756 1.00 36.81 325 ALA A O 1
ATOM 2408 N N . ARG A 1 326 ? 10.832 1.236 47.722 1.00 40.44 326 ARG A N 1
ATOM 2409 C CA . ARG A 1 326 ? 10.930 1.421 46.273 1.00 40.44 326 ARG A CA 1
ATOM 2410 C C . ARG A 1 326 ? 11.866 0.349 45.702 1.00 40.44 326 ARG A C 1
ATOM 2412 O O . ARG A 1 326 ? 13.082 0.459 45.838 1.00 40.44 326 ARG A O 1
ATOM 2419 N N . ARG A 1 327 ? 11.300 -0.702 45.110 1.00 44.19 327 ARG A N 1
ATOM 2420 C CA . ARG A 1 327 ? 12.024 -1.710 44.327 1.00 44.19 327 ARG A CA 1
ATOM 2421 C C . ARG A 1 327 ? 11.666 -1.542 42.859 1.00 44.19 327 ARG A C 1
ATOM 2423 O O . ARG A 1 327 ? 10.549 -1.151 42.537 1.00 44.19 327 ARG A O 1
ATOM 2430 N N . GLU A 1 328 ? 12.655 -1.778 42.007 1.00 39.53 328 GLU A N 1
ATOM 2431 C CA . GLU A 1 328 ? 12.589 -1.616 40.557 1.00 39.53 328 GLU A CA 1
ATOM 2432 C C . GLU A 1 328 ? 11.402 -2.397 39.979 1.00 39.53 328 GLU A C 1
ATOM 2434 O O . GLU A 1 328 ? 11.314 -3.622 40.081 1.00 39.53 328 GLU A O 1
ATOM 2439 N N . SER A 1 329 ? 10.451 -1.650 39.423 1.00 43.00 329 SER A N 1
ATOM 2440 C CA . SER A 1 329 ? 9.216 -2.152 38.844 1.00 43.00 329 SER A CA 1
ATOM 2441 C C . SER A 1 329 ? 9.514 -2.874 37.533 1.00 43.00 329 SER A C 1
ATOM 2443 O O . SER A 1 329 ? 9.825 -2.268 36.511 1.00 43.00 329 SER A O 1
ATOM 2445 N N . THR A 1 330 ? 9.422 -4.201 37.571 1.00 51.31 330 THR A N 1
ATOM 2446 C CA . THR A 1 330 ? 9.262 -5.027 36.370 1.00 51.31 330 THR A CA 1
ATOM 2447 C C . THR A 1 330 ? 7.764 -5.286 36.186 1.00 51.31 330 THR A C 1
ATOM 2449 O O . THR A 1 330 ? 7.069 -5.515 37.176 1.00 51.31 330 THR A O 1
ATOM 2452 N N . GLU A 1 331 ? 7.252 -5.286 34.951 1.00 53.34 331 GLU A N 1
ATOM 2453 C CA . GLU A 1 331 ? 5.811 -5.438 34.647 1.00 53.34 331 GLU A CA 1
ATOM 2454 C C . GLU A 1 331 ? 5.136 -6.664 35.304 1.00 53.34 331 GLU A C 1
ATOM 2456 O O . GLU A 1 331 ? 3.929 -6.657 35.546 1.00 53.34 331 GLU A O 1
ATOM 2461 N N . GLY A 1 332 ? 5.897 -7.728 35.594 1.00 56.56 332 GLY A N 1
ATOM 2462 C CA . GLY A 1 332 ? 5.403 -8.917 36.302 1.00 56.56 332 GLY A CA 1
ATOM 2463 C C . GLY A 1 332 ? 5.116 -8.680 37.791 1.00 56.56 332 GLY A C 1
ATOM 2464 O O . GLY A 1 332 ? 4.167 -9.241 38.341 1.00 56.56 332 GLY A O 1
ATOM 2465 N N . THR A 1 333 ? 5.884 -7.808 38.445 1.00 66.00 333 THR A N 1
ATOM 2466 C CA . THR A 1 333 ? 5.728 -7.480 39.870 1.00 66.00 333 THR A CA 1
ATOM 2467 C C . THR A 1 333 ? 4.462 -6.660 40.115 1.00 66.00 333 THR A C 1
ATOM 2469 O O . THR A 1 333 ? 3.724 -6.948 41.051 1.00 66.00 333 THR A O 1
ATOM 2472 N N . GLU A 1 334 ? 4.149 -5.701 39.239 1.00 68.62 334 GLU A N 1
ATOM 2473 C CA . GLU A 1 334 ? 2.950 -4.856 39.361 1.00 68.62 334 GLU A CA 1
ATOM 2474 C C . GLU A 1 334 ? 1.652 -5.656 39.172 1.00 68.62 334 GLU A C 1
ATOM 2476 O O . GLU A 1 334 ? 0.693 -5.484 39.927 1.00 68.62 334 GLU A O 1
ATOM 2481 N N . ARG A 1 335 ? 1.632 -6.594 38.213 1.00 73.25 335 ARG A N 1
ATOM 2482 C CA . ARG A 1 335 ? 0.495 -7.510 38.008 1.00 73.25 335 ARG A CA 1
ATOM 2483 C C . ARG A 1 335 ? 0.276 -8.443 39.202 1.00 73.25 335 ARG A C 1
ATOM 2485 O O . ARG A 1 335 ? -0.869 -8.697 39.588 1.00 73.25 335 ARG A O 1
ATOM 2492 N N . THR A 1 336 ? 1.365 -8.914 39.807 1.00 80.38 336 THR A N 1
ATOM 2493 C CA . THR A 1 336 ? 1.323 -9.766 41.001 1.00 80.38 336 THR A CA 1
ATOM 2494 C C . THR A 1 336 ? 0.810 -8.983 42.211 1.00 80.38 336 THR A C 1
ATOM 2496 O O . THR A 1 336 ? -0.119 -9.434 42.878 1.00 80.38 336 THR A O 1
ATOM 2499 N N . GLU A 1 337 ? 1.326 -7.775 42.455 1.00 79.06 337 GLU A N 1
ATOM 2500 C CA . GLU A 1 337 ? 0.878 -6.899 43.550 1.00 79.06 337 GLU A CA 1
ATOM 2501 C C . GLU A 1 337 ? -0.601 -6.504 43.410 1.00 79.06 337 GLU A C 1
ATOM 2503 O O . GLU A 1 337 ? -1.356 -6.583 44.382 1.00 79.06 337 GLU A O 1
ATOM 2508 N N . GLY A 1 338 ? -1.056 -6.166 42.198 1.00 77.44 338 GLY A N 1
ATOM 2509 C CA . GLY A 1 338 ? -2.467 -5.869 41.932 1.00 77.44 338 GLY A CA 1
ATOM 2510 C C . GLY A 1 338 ? -3.394 -7.064 42.187 1.00 77.44 338 GLY A C 1
ATOM 2511 O O . GLY A 1 338 ? -4.495 -6.903 42.724 1.00 77.44 338 GLY A O 1
ATOM 2512 N N . THR A 1 339 ? -2.939 -8.278 41.866 1.00 82.94 339 THR A N 1
ATOM 2513 C CA . THR A 1 339 ? -3.696 -9.514 42.127 1.00 82.94 339 THR A CA 1
ATOM 2514 C C . THR A 1 339 ? -3.756 -9.829 43.619 1.00 82.94 339 THR A C 1
ATOM 2516 O O . THR A 1 339 ? -4.837 -10.108 44.138 1.00 82.94 339 THR A O 1
ATOM 2519 N N . VAL A 1 340 ? -2.639 -9.689 44.339 1.00 84.25 340 VAL A N 1
ATOM 2520 C CA . VAL A 1 340 ? -2.573 -9.840 45.803 1.00 84.25 340 VAL A CA 1
ATOM 2521 C C . VAL A 1 340 ? -3.509 -8.851 46.500 1.00 84.25 340 VAL A C 1
ATOM 2523 O O . VAL A 1 340 ? -4.311 -9.256 47.344 1.00 84.25 340 VAL A O 1
ATOM 2526 N N . HIS A 1 341 ? -3.467 -7.573 46.113 1.00 84.00 341 HIS A N 1
ATOM 2527 C CA . HIS A 1 341 ? -4.353 -6.547 46.659 1.00 84.00 341 HIS A CA 1
ATOM 2528 C C . HIS A 1 341 ? -5.827 -6.925 46.471 1.00 84.00 341 HIS A C 1
ATOM 2530 O O . HIS A 1 341 ? -6.623 -6.847 47.407 1.00 84.00 341 HIS A O 1
ATOM 2536 N N . ARG A 1 342 ? -6.203 -7.386 45.271 1.00 82.94 342 ARG A N 1
ATOM 2537 C CA . ARG A 1 342 ? -7.589 -7.760 44.972 1.00 82.94 342 ARG A CA 1
ATOM 2538 C C . ARG A 1 342 ? -8.057 -8.982 45.763 1.00 82.94 342 ARG A C 1
ATOM 2540 O O . ARG A 1 342 ? -9.191 -8.978 46.235 1.00 82.94 342 ARG A O 1
ATOM 2547 N N . VAL A 1 343 ? -7.199 -9.991 45.936 1.00 84.31 343 VAL A N 1
ATOM 2548 C CA . VAL A 1 343 ? -7.495 -11.172 46.765 1.00 84.31 343 VAL A CA 1
ATOM 2549 C C . VAL A 1 343 ? -7.773 -10.757 48.209 1.00 84.31 343 VAL A C 1
ATOM 2551 O O . VAL A 1 343 ? -8.781 -11.170 48.777 1.00 84.31 343 VAL A O 1
ATOM 2554 N N . VAL A 1 344 ? -6.930 -9.896 48.791 1.00 85.62 344 VAL A N 1
ATOM 2555 C CA . VAL A 1 344 ? -7.127 -9.407 50.165 1.00 85.62 344 VAL A CA 1
ATOM 2556 C C . VAL A 1 344 ? -8.395 -8.558 50.270 1.00 85.62 344 VAL A C 1
ATOM 2558 O O . VAL A 1 344 ? -9.172 -8.737 51.203 1.00 85.62 344 VAL A O 1
ATOM 2561 N N . GLN A 1 345 ? -8.655 -7.679 49.300 1.00 84.12 345 GLN A N 1
ATOM 2562 C CA . GLN A 1 345 ? -9.845 -6.824 49.288 1.00 84.12 345 GLN A CA 1
ATOM 2563 C C . GLN A 1 345 ? -11.141 -7.637 49.273 1.00 84.12 345 GLN A C 1
ATOM 2565 O O . GLN A 1 345 ? -12.043 -7.388 50.075 1.00 84.12 345 GLN A O 1
ATOM 2570 N N . GLU A 1 346 ? -11.239 -8.609 48.370 1.00 82.75 346 GLU A N 1
ATOM 2571 C CA . GLU A 1 346 ? -12.417 -9.464 48.258 1.00 82.75 346 GLU A CA 1
ATOM 2572 C C . GLU A 1 346 ? -12.583 -10.334 49.511 1.00 82.75 346 GLU A C 1
ATOM 2574 O O . GLU A 1 346 ? -13.687 -10.455 50.033 1.00 82.75 346 GLU A O 1
ATOM 2579 N N . ALA A 1 347 ? -11.489 -10.878 50.057 1.00 83.06 347 ALA A N 1
ATOM 2580 C CA . ALA A 1 347 ? -11.532 -11.683 51.275 1.00 83.06 347 ALA A CA 1
ATOM 2581 C C . ALA A 1 347 ? -11.999 -10.873 52.498 1.00 83.06 347 ALA A C 1
ATOM 2583 O O . ALA A 1 347 ? -12.846 -11.342 53.256 1.00 83.06 347 ALA A O 1
ATOM 2584 N N . LEU A 1 348 ? -11.518 -9.636 52.668 1.00 82.12 348 LEU A N 1
ATOM 2585 C CA . LEU A 1 348 ? -11.975 -8.732 53.732 1.00 82.12 348 LEU A CA 1
ATOM 2586 C C . LEU A 1 348 ? -13.439 -8.322 53.546 1.00 82.12 348 LEU A C 1
ATOM 2588 O O . LEU A 1 348 ? -14.188 -8.238 54.519 1.00 82.12 348 LEU A O 1
ATOM 2592 N N . THR A 1 349 ? -13.864 -8.117 52.299 1.00 76.31 349 THR A N 1
ATOM 2593 C CA . THR A 1 349 ? -15.263 -7.825 51.966 1.00 76.31 349 THR A CA 1
ATOM 2594 C C . THR A 1 349 ? -16.165 -9.014 52.298 1.00 76.31 349 THR A C 1
ATOM 2596 O O . THR A 1 349 ? -17.229 -8.833 52.888 1.00 76.31 349 THR A O 1
ATOM 2599 N N . ASN A 1 350 ? -15.730 -10.235 51.982 1.00 80.69 350 ASN A N 1
ATOM 2600 C CA . ASN A 1 350 ? -16.455 -11.459 52.309 1.00 80.69 350 ASN A CA 1
ATOM 2601 C C . ASN A 1 350 ? -16.527 -11.679 53.821 1.00 80.69 350 ASN A C 1
ATOM 2603 O O . ASN A 1 350 ? -17.606 -11.960 54.331 1.00 80.69 350 ASN A O 1
ATOM 2607 N N . ALA A 1 351 ? -15.434 -11.464 54.555 1.00 80.44 351 ALA A N 1
ATOM 2608 C CA . ALA A 1 351 ? -15.443 -11.542 56.014 1.00 80.44 351 ALA A CA 1
ATOM 2609 C C . ALA A 1 351 ? -16.401 -10.510 56.637 1.00 80.44 351 ALA A C 1
ATOM 2611 O O . ALA A 1 351 ? -17.169 -10.850 57.533 1.00 80.44 351 ALA A O 1
ATOM 2612 N N . ALA A 1 352 ? -16.426 -9.274 56.126 1.00 77.12 352 ALA A N 1
ATOM 2613 C CA . ALA A 1 352 ? -17.352 -8.241 56.592 1.00 77.12 352 ALA A CA 1
ATOM 2614 C C . ALA A 1 352 ? -18.826 -8.594 56.332 1.00 77.12 352 ALA A C 1
ATOM 2616 O O . ALA A 1 352 ? -19.682 -8.307 57.166 1.00 77.12 352 ALA A O 1
ATOM 2617 N N . LYS A 1 353 ? -19.119 -9.217 55.185 1.00 73.44 353 LYS A N 1
ATOM 2618 C CA . LYS A 1 353 ? -20.478 -9.611 54.786 1.00 73.44 353 LYS A CA 1
ATOM 2619 C C . LYS A 1 353 ? -20.969 -10.874 55.491 1.00 73.44 353 LYS A C 1
ATOM 2621 O O . LYS A 1 353 ? -22.139 -10.945 55.850 1.00 73.44 353 LYS A O 1
ATOM 2626 N N . HIS A 1 354 ? -20.102 -11.871 55.645 1.00 75.44 354 HIS A N 1
ATOM 2627 C CA . HIS A 1 354 ? -20.497 -13.231 56.021 1.00 75.44 354 HIS A CA 1
ATOM 2628 C C . HIS A 1 354 ? -20.108 -13.613 57.452 1.00 75.44 354 HIS A C 1
ATOM 2630 O O . HIS A 1 354 ? -20.769 -14.457 58.046 1.00 75.44 354 HIS A O 1
ATOM 2636 N N . ALA A 1 355 ? -19.102 -12.961 58.038 1.00 71.25 355 ALA A N 1
ATOM 2637 C CA . ALA A 1 355 ? -18.649 -13.220 59.402 1.00 71.25 355 ALA A CA 1
ATOM 2638 C C . ALA A 1 355 ? -18.489 -11.909 60.201 1.00 71.25 355 ALA A C 1
ATOM 2640 O O . ALA A 1 355 ? -17.401 -11.612 60.710 1.00 71.25 355 ALA A O 1
ATOM 2641 N N . PRO A 1 356 ? -19.558 -11.098 60.345 1.00 73.31 356 PRO A N 1
ATOM 2642 C CA . PRO A 1 356 ? -19.475 -9.835 61.066 1.00 73.31 356 PRO A CA 1
ATOM 2643 C C . PRO A 1 356 ? -18.995 -10.066 62.507 1.00 73.31 356 PRO A C 1
ATOM 2645 O O . PRO A 1 356 ? -19.449 -10.981 63.204 1.00 73.31 356 PRO A O 1
ATOM 2648 N N . GLY A 1 357 ? -18.032 -9.248 62.941 1.00 73.19 357 GLY A N 1
ATOM 2649 C CA . GLY A 1 357 ? -17.410 -9.326 64.267 1.00 73.19 357 GLY A CA 1
ATOM 2650 C C . GLY A 1 357 ? -16.348 -10.420 64.442 1.00 73.19 357 GLY A C 1
ATOM 2651 O O . GLY A 1 357 ? -15.710 -10.459 65.497 1.00 73.19 357 GLY A O 1
ATOM 2652 N N . ALA A 1 358 ? -16.123 -11.279 63.441 1.00 80.06 358 ALA A N 1
ATOM 2653 C CA . ALA A 1 358 ? -15.068 -12.286 63.483 1.00 80.06 358 ALA A CA 1
ATOM 2654 C C . ALA A 1 358 ? -13.669 -11.658 63.405 1.00 80.06 358 ALA A C 1
ATOM 2656 O O . ALA A 1 358 ? -13.451 -10.634 62.754 1.00 80.06 358 ALA A O 1
ATOM 2657 N N . HIS A 1 359 ? -12.701 -12.299 64.061 1.00 83.25 359 HIS A N 1
ATOM 2658 C CA . HIS A 1 359 ? -11.295 -11.939 63.913 1.00 83.25 359 HIS A CA 1
ATOM 2659 C C . HIS A 1 359 ? -10.751 -12.491 62.592 1.00 83.25 359 HIS A C 1
ATOM 2661 O O . HIS A 1 359 ? -10.876 -13.688 62.337 1.00 83.25 359 HIS A O 1
ATOM 2667 N N . VAL A 1 360 ? -10.130 -11.636 61.781 1.00 85.69 360 VAL A N 1
ATOM 2668 C CA . VAL A 1 360 ? -9.532 -11.980 60.488 1.00 85.69 360 VAL A CA 1
ATOM 2669 C C . VAL A 1 360 ? -8.009 -11.946 60.597 1.00 85.69 360 VAL A C 1
ATOM 2671 O O . VAL A 1 360 ? -7.437 -10.994 61.120 1.00 85.69 360 VAL A O 1
ATOM 2674 N N . THR A 1 361 ? -7.327 -12.958 60.083 1.00 86.88 361 THR A N 1
ATOM 2675 C CA . THR A 1 361 ? -5.868 -12.998 59.974 1.00 86.88 361 THR A CA 1
ATOM 2676 C C . THR A 1 361 ? -5.486 -12.942 58.503 1.00 86.88 361 THR A C 1
ATOM 2678 O O . THR A 1 361 ? -5.934 -13.768 57.713 1.00 86.88 361 THR A O 1
ATOM 2681 N N . VAL A 1 362 ? -4.659 -11.965 58.131 1.00 87.25 362 VAL A N 1
ATOM 2682 C CA . VAL A 1 362 ? -4.113 -11.803 56.778 1.00 87.25 362 VAL A CA 1
ATOM 2683 C C . VAL A 1 362 ? -2.612 -12.061 56.835 1.00 87.25 362 VAL A C 1
ATOM 2685 O O . VAL A 1 362 ? -1.889 -11.406 57.585 1.00 87.25 362 VAL A O 1
ATOM 2688 N N . THR A 1 363 ? -2.133 -13.004 56.033 1.00 85.31 363 THR A N 1
ATOM 2689 C CA . THR A 1 363 ? -0.717 -13.357 55.918 1.00 85.31 363 THR A CA 1
ATOM 2690 C C . THR A 1 363 ? -0.282 -13.242 54.467 1.00 85.31 363 THR A C 1
ATOM 2692 O O . THR A 1 363 ? -0.880 -13.863 53.587 1.00 85.31 363 THR A O 1
ATOM 2695 N N . VAL A 1 364 ? 0.768 -12.459 54.219 1.00 84.75 364 VAL A N 1
ATOM 2696 C CA . VAL A 1 364 ? 1.386 -12.321 52.895 1.00 84.75 364 VAL A CA 1
ATOM 2697 C C . VAL A 1 364 ? 2.862 -12.676 53.018 1.00 84.75 364 VAL A C 1
ATOM 2699 O O . VAL A 1 364 ? 3.631 -11.972 53.668 1.00 84.75 364 VAL A O 1
ATOM 2702 N N . THR A 1 365 ? 3.260 -13.780 52.393 1.00 82.06 365 THR A N 1
ATOM 2703 C CA . THR A 1 365 ? 4.648 -14.255 52.365 1.00 82.06 365 THR A CA 1
ATOM 2704 C C . THR A 1 365 ? 5.166 -14.242 50.937 1.00 82.06 365 THR A C 1
ATOM 2706 O O . THR A 1 365 ? 4.561 -14.859 50.058 1.00 82.06 365 THR A O 1
ATOM 2709 N N . ARG A 1 366 ? 6.292 -13.566 50.711 1.00 79.81 366 ARG A N 1
ATOM 2710 C CA . ARG A 1 366 ? 7.000 -13.542 49.429 1.00 79.81 366 ARG A CA 1
ATOM 2711 C C . ARG A 1 366 ? 8.272 -14.384 49.568 1.00 79.81 366 ARG A C 1
ATOM 2713 O O . ARG A 1 366 ? 9.107 -14.075 50.414 1.00 79.81 366 ARG A O 1
ATOM 2720 N N . ASP A 1 367 ? 8.400 -15.445 48.775 1.00 72.00 367 ASP A N 1
ATOM 2721 C CA . ASP A 1 367 ? 9.569 -16.335 48.753 1.00 72.00 367 ASP A CA 1
ATOM 2722 C C . ASP A 1 367 ? 10.075 -16.485 47.310 1.00 72.00 367 ASP A C 1
ATOM 2724 O O . ASP A 1 367 ? 9.471 -17.160 46.473 1.00 72.00 367 ASP A O 1
ATOM 2728 N N . GLY A 1 368 ? 11.160 -15.776 46.986 1.00 70.88 368 GLY A N 1
ATOM 2729 C CA . GLY A 1 368 ? 11.708 -15.731 45.629 1.00 70.88 368 GLY A CA 1
ATOM 2730 C C . GLY A 1 368 ? 10.678 -15.229 44.596 1.00 70.88 368 GLY A C 1
ATOM 2731 O O . GLY A 1 368 ? 10.163 -14.123 44.760 1.00 70.88 368 GLY A O 1
ATOM 2732 N N . PRO A 1 369 ? 10.381 -15.989 43.521 1.00 70.25 369 PRO A N 1
ATOM 2733 C CA . PRO A 1 369 ? 9.389 -15.606 42.513 1.00 70.25 369 PRO A CA 1
ATOM 2734 C C . PRO A 1 369 ? 7.934 -15.875 42.939 1.00 70.25 369 PRO A C 1
ATOM 2736 O O . PRO A 1 369 ? 7.019 -15.512 42.205 1.00 70.25 369 PRO A O 1
ATOM 2739 N N . ALA A 1 370 ? 7.696 -16.523 44.085 1.00 75.81 370 ALA A N 1
ATOM 2740 C CA . ALA A 1 370 ? 6.362 -16.923 44.519 1.00 75.81 370 ALA A CA 1
ATOM 2741 C C . ALA A 1 370 ? 5.828 -16.003 45.627 1.00 75.81 370 ALA A C 1
ATOM 2743 O O . ALA A 1 370 ? 6.509 -15.713 46.611 1.00 75.81 370 ALA A O 1
ATOM 2744 N N . THR A 1 371 ? 4.570 -15.574 45.496 1.00 83.12 371 THR A N 1
ATOM 2745 C CA . THR A 1 371 ? 3.840 -14.867 46.558 1.00 83.12 371 THR A CA 1
ATOM 2746 C C . THR A 1 371 ? 2.682 -15.730 47.034 1.00 83.12 371 THR A C 1
ATOM 2748 O O . THR A 1 371 ? 1.826 -16.118 46.244 1.00 83.12 371 THR A O 1
ATOM 2751 N N . LYS A 1 372 ? 2.639 -16.019 48.336 1.00 88.00 372 LYS A N 1
ATOM 2752 C CA . LYS A 1 372 ? 1.549 -16.751 48.983 1.00 88.00 372 LYS A CA 1
ATOM 2753 C C . LYS A 1 372 ? 0.755 -15.805 49.874 1.00 88.00 372 LYS A C 1
ATOM 2755 O O . LYS A 1 372 ? 1.311 -15.139 50.745 1.00 88.00 372 LYS A O 1
ATOM 2760 N N . VAL A 1 373 ? -0.555 -15.776 49.649 1.00 88.00 373 VAL A N 1
ATOM 2761 C CA . VAL A 1 373 ? -1.525 -15.004 50.430 1.00 88.00 373 VAL A CA 1
ATOM 2762 C C . VAL A 1 373 ? -2.432 -15.986 51.152 1.00 88.00 373 VAL A C 1
ATOM 2764 O O . VAL A 1 373 ? -2.911 -16.951 50.562 1.00 88.00 373 VAL A O 1
ATOM 2767 N N . THR A 1 374 ? -2.659 -15.774 52.439 1.00 88.38 374 THR A N 1
ATOM 2768 C CA . THR A 1 374 ? -3.589 -16.572 53.239 1.00 88.38 374 THR A CA 1
ATOM 2769 C C . THR A 1 374 ? -4.444 -15.625 54.063 1.00 88.38 374 THR A C 1
ATOM 2771 O O . THR A 1 374 ? -3.914 -14.788 54.790 1.00 88.38 374 THR A O 1
ATOM 2774 N N . VAL A 1 375 ? -5.764 -15.734 53.922 1.00 87.88 375 VAL A N 1
ATOM 2775 C CA . VAL A 1 375 ? -6.732 -14.957 54.700 1.00 87.88 375 VAL A CA 1
ATOM 2776 C C . VAL A 1 375 ? -7.658 -15.935 55.403 1.00 87.88 375 VAL A C 1
ATOM 2778 O O . VAL A 1 375 ? -8.264 -16.778 54.746 1.00 87.88 375 VAL A O 1
ATOM 2781 N N . THR A 1 376 ? -7.745 -15.846 56.726 1.00 87.88 376 THR A N 1
ATOM 2782 C CA . THR A 1 376 ? -8.606 -16.705 57.549 1.00 87.88 376 THR A CA 1
ATOM 2783 C C . THR A 1 376 ? -9.464 -15.855 58.475 1.00 87.88 376 THR A C 1
ATOM 2785 O O . THR A 1 376 ? -9.011 -14.827 58.968 1.00 87.88 376 THR A O 1
ATOM 2788 N N . ASN A 1 377 ? -10.705 -16.261 58.729 1.00 83.00 377 ASN A N 1
ATOM 2789 C CA . ASN A 1 377 ? -11.621 -15.601 59.662 1.00 83.00 377 ASN A CA 1
ATOM 2790 C C . ASN A 1 377 ? -12.134 -16.591 60.718 1.00 83.00 377 ASN A C 1
ATOM 2792 O O . ASN A 1 377 ? -12.307 -17.775 60.446 1.00 83.00 377 ASN A O 1
ATOM 2796 N N . GLY A 1 378 ? -12.359 -16.104 61.941 1.00 74.44 378 GLY A N 1
ATOM 2797 C CA . GLY A 1 378 ? -13.026 -16.859 63.008 1.00 74.44 378 GLY A CA 1
ATOM 2798 C C . GLY A 1 378 ? -14.550 -16.943 62.826 1.00 74.44 378 GLY A C 1
ATOM 2799 O O . GLY A 1 378 ? -15.107 -16.391 61.879 1.00 74.44 378 GLY A O 1
ATOM 2800 N N . ARG A 1 379 ? -15.246 -17.598 63.767 1.00 67.94 379 ARG A N 1
ATOM 2801 C CA . ARG A 1 379 ? -16.723 -17.633 63.795 1.00 67.94 379 ARG A CA 1
ATOM 2802 C C . ARG A 1 379 ? -17.308 -16.237 64.033 1.00 67.94 379 ARG A C 1
ATOM 2804 O O . ARG A 1 379 ? -16.730 -15.442 64.779 1.00 67.94 379 ARG A O 1
ATOM 2811 N N . SER A 1 380 ? -18.469 -15.957 63.434 1.00 62.00 380 SER A N 1
ATOM 2812 C CA . SER A 1 380 ? -19.223 -14.732 63.726 1.00 62.00 380 SER A CA 1
ATOM 2813 C C . SER A 1 380 ? -19.539 -14.653 65.224 1.00 62.00 380 SER A C 1
ATOM 2815 O O . SER A 1 380 ? -19.948 -15.635 65.839 1.00 62.00 380 SER A O 1
ATOM 2817 N N . GLY A 1 381 ? -19.325 -13.479 65.823 1.00 50.62 381 GLY A N 1
ATOM 2818 C CA . GLY A 1 381 ? -19.513 -13.247 67.259 1.00 50.62 381 GLY A CA 1
ATOM 2819 C C . GLY A 1 381 ? -20.973 -13.091 67.703 1.00 50.62 381 GLY A C 1
ATOM 2820 O O . GLY A 1 381 ? -21.210 -12.756 68.862 1.00 50.62 381 GLY A O 1
ATOM 2821 N N . ALA A 1 382 ? -21.949 -13.289 66.812 1.00 48.47 382 ALA A N 1
ATOM 2822 C CA . ALA A 1 382 ? -23.363 -13.209 67.156 1.00 48.47 382 ALA A CA 1
ATOM 2823 C C . ALA A 1 382 ? -23.783 -14.446 67.972 1.00 48.47 382 ALA A C 1
ATOM 2825 O O . ALA A 1 382 ? -24.058 -15.512 67.425 1.00 48.47 382 ALA A O 1
ATOM 2826 N N . GLN A 1 383 ? -23.829 -14.309 69.301 1.00 42.28 383 GLN A N 1
ATOM 2827 C CA . GLN A 1 383 ? -24.525 -15.272 70.151 1.00 42.28 383 GLN A CA 1
ATOM 2828 C C . GLN A 1 383 ? -26.010 -15.307 69.755 1.00 42.28 383 GLN A C 1
ATOM 2830 O O . GLN A 1 383 ? -26.698 -14.295 69.851 1.00 42.28 383 GLN A O 1
ATOM 2835 N N . GLY A 1 384 ? -26.498 -16.480 69.349 1.00 42.47 384 GLY A N 1
ATOM 2836 C CA . GLY A 1 384 ? -27.916 -16.832 69.444 1.00 42.47 384 GLY A CA 1
ATOM 2837 C C . GLY A 1 384 ? -28.850 -16.312 68.350 1.00 42.47 384 GLY A C 1
ATOM 2838 O O . GLY A 1 384 ? -29.867 -15.702 68.662 1.00 42.47 384 GLY A O 1
ATOM 2839 N N . SER A 1 385 ? -28.597 -16.636 67.083 1.00 32.91 385 SER A N 1
ATOM 2840 C CA . SER A 1 385 ? -29.715 -16.802 66.145 1.00 32.91 385 SER A CA 1
ATOM 2841 C C . SER A 1 385 ? -29.417 -17.931 65.165 1.00 32.91 385 SER A C 1
ATOM 2843 O O . SER A 1 385 ? -28.393 -17.912 64.485 1.00 32.91 385 SER A O 1
ATOM 2845 N N . ASP A 1 386 ? -30.311 -18.921 65.126 1.00 41.59 386 ASP A N 1
ATOM 2846 C CA . ASP A 1 386 ? -30.495 -19.815 63.983 1.00 41.59 386 ASP A CA 1
ATOM 2847 C C . ASP A 1 386 ? -30.835 -18.939 62.770 1.00 41.59 386 ASP A C 1
ATOM 2849 O O . ASP A 1 386 ? -31.998 -18.669 62.470 1.00 41.59 386 ASP A O 1
ATOM 2853 N N . VAL A 1 387 ? -29.810 -18.411 62.106 1.00 38.91 387 VAL A N 1
ATOM 2854 C CA . VAL A 1 387 ? -29.957 -17.782 60.797 1.00 38.91 387 VAL A CA 1
ATOM 2855 C C . VAL A 1 387 ? -29.894 -18.921 59.782 1.00 38.91 387 VAL A C 1
ATOM 2857 O O . VAL A 1 387 ? -28.862 -19.594 59.705 1.00 38.91 387 VAL A O 1
ATOM 2860 N N . PRO A 1 388 ? -30.968 -19.185 59.013 1.00 36.12 388 PRO A N 1
ATOM 2861 C CA . PRO A 1 388 ? -30.926 -20.171 57.944 1.00 36.12 388 PRO A CA 1
ATOM 2862 C C . PRO A 1 388 ? -29.762 -19.845 57.012 1.00 36.12 388 PRO A C 1
ATOM 2864 O O . PRO A 1 388 ? -29.564 -18.679 56.663 1.00 36.12 388 PRO A O 1
ATOM 2867 N N . ALA A 1 389 ? -28.999 -20.870 56.623 1.00 39.78 389 ALA A N 1
ATOM 2868 C CA . ALA A 1 389 ? -27.900 -20.730 55.678 1.00 39.78 389 ALA A CA 1
ATOM 2869 C C . ALA A 1 389 ? -28.351 -19.864 54.485 1.00 39.78 389 ALA A C 1
ATOM 2871 O O . ALA A 1 389 ? -29.376 -20.182 53.868 1.00 39.78 389 ALA A O 1
ATOM 2872 N N . PRO A 1 390 ? -27.645 -18.762 54.169 1.00 37.25 390 PRO A N 1
ATOM 2873 C CA . PRO A 1 390 ? -28.025 -17.935 53.041 1.00 37.25 390 PRO A CA 1
ATOM 2874 C C . PRO A 1 390 ? -27.981 -18.792 51.768 1.00 37.25 390 PRO A C 1
ATOM 2876 O O . PRO A 1 390 ? -27.110 -19.662 51.645 1.00 37.25 390 PRO A O 1
ATOM 2879 N N . PRO A 1 391 ? -28.919 -18.588 50.826 1.00 36.09 391 PRO A N 1
ATOM 2880 C CA . PRO A 1 391 ? -28.947 -19.352 49.591 1.00 36.09 391 PRO A CA 1
ATOM 2881 C C . PRO A 1 391 ? -27.592 -19.239 48.888 1.00 36.09 391 PRO A C 1
ATOM 2883 O O . PRO A 1 391 ? -26.986 -18.169 48.832 1.00 36.09 391 PRO A O 1
ATOM 2886 N N . SER A 1 392 ? -27.123 -20.370 48.371 1.00 42.19 392 SER A N 1
ATOM 2887 C CA . SER A 1 392 ? -25.865 -20.599 47.660 1.00 42.19 392 SER A CA 1
ATOM 2888 C C . SER A 1 392 ? -25.786 -19.812 46.342 1.00 42.19 392 SER A C 1
ATOM 2890 O O . SER A 1 392 ? -25.771 -20.369 45.248 1.00 42.19 392 SER A O 1
ATOM 2892 N N . GLY A 1 393 ? -25.732 -18.486 46.444 1.00 43.56 393 GLY A N 1
ATOM 2893 C CA . GLY A 1 393 ? -25.716 -17.544 45.330 1.00 43.56 393 GLY A CA 1
ATOM 2894 C C . GLY A 1 393 ? -24.684 -16.445 45.555 1.00 43.56 393 GLY A C 1
ATOM 2895 O O . GLY A 1 393 ? -25.038 -15.290 45.747 1.00 43.56 393 GLY A O 1
ATOM 2896 N N . GLY A 1 394 ? -23.399 -16.803 45.561 1.00 45.53 394 GLY A N 1
ATOM 2897 C CA . GLY A 1 394 ? -22.304 -15.856 45.805 1.00 45.53 394 GLY A CA 1
ATOM 2898 C C . GLY A 1 394 ? -20.951 -16.376 45.325 1.00 45.53 394 GLY A C 1
ATOM 2899 O O . GLY A 1 394 ? -19.987 -16.386 46.077 1.00 45.53 394 GLY A O 1
ATOM 2900 N N . GLY A 1 395 ? -20.882 -16.904 44.099 1.00 55.50 395 GLY A N 1
ATOM 2901 C CA . GLY A 1 395 ? -19.665 -17.523 43.548 1.00 55.50 395 GLY A CA 1
ATOM 2902 C C . GLY A 1 395 ? -18.909 -16.684 42.512 1.00 55.50 395 GLY A C 1
ATOM 2903 O O . GLY A 1 395 ? -17.855 -17.120 42.049 1.00 55.50 395 GLY A O 1
ATOM 2904 N N . SER A 1 396 ? -19.430 -15.520 42.107 1.00 57.84 396 SER A N 1
ATOM 2905 C CA . SER A 1 396 ? -18.838 -14.704 41.034 1.00 57.84 396 SER A CA 1
ATOM 2906 C C . SER A 1 396 ? -17.486 -14.108 41.437 1.00 57.84 396 SER A C 1
ATOM 2908 O O . SER A 1 396 ? -16.528 -14.236 40.678 1.00 57.84 396 SER A O 1
ATOM 2910 N N . GLY A 1 397 ? -17.369 -13.572 42.659 1.00 66.62 397 GLY A N 1
ATOM 2911 C CA . GLY A 1 397 ? -16.122 -12.992 43.177 1.00 66.62 397 GLY A CA 1
ATOM 2912 C C . GLY A 1 397 ? -14.965 -13.996 43.216 1.00 66.62 397 GLY A C 1
ATOM 2913 O O . GLY A 1 397 ? -13.888 -13.741 42.680 1.00 66.62 397 GLY A O 1
ATOM 2914 N N . LEU A 1 398 ? -15.205 -15.201 43.748 1.00 76.62 398 LEU A N 1
ATOM 2915 C CA . LEU A 1 398 ? -14.190 -16.263 43.810 1.00 76.62 398 LEU A CA 1
ATOM 2916 C C . LEU A 1 398 ? -13.838 -16.842 42.428 1.00 76.62 398 LEU A C 1
ATOM 2918 O O . LEU A 1 398 ? -12.687 -17.214 42.201 1.00 76.62 398 LEU A O 1
ATOM 2922 N N . ARG A 1 399 ? -14.793 -16.903 41.487 1.00 73.38 399 ARG A N 1
ATOM 2923 C CA . ARG A 1 399 ? -14.525 -17.317 40.095 1.00 73.38 399 ARG A CA 1
ATOM 2924 C C . ARG A 1 399 ? -13.657 -16.300 39.351 1.00 73.38 399 ARG A C 1
ATOM 2926 O O . ARG A 1 399 ? -12.697 -16.697 38.689 1.00 73.38 399 ARG A O 1
ATOM 2933 N N . ALA A 1 400 ? -13.950 -15.009 39.499 1.00 70.50 400 ALA A N 1
ATOM 2934 C CA . ALA A 1 400 ? -13.159 -13.935 38.904 1.00 70.50 400 ALA A CA 1
ATOM 2935 C C . ALA A 1 400 ? -11.729 -13.906 39.470 1.00 70.50 400 ALA A C 1
ATOM 2937 O O . ALA A 1 400 ? -10.762 -13.791 38.717 1.00 70.50 400 ALA A O 1
ATOM 2938 N N . LEU A 1 401 ? -11.577 -14.090 40.788 1.00 79.75 401 LEU A N 1
ATOM 2939 C CA . LEU A 1 401 ? -10.262 -14.201 41.422 1.00 79.75 401 LEU A CA 1
ATOM 2940 C C . LEU A 1 401 ? -9.477 -15.423 40.943 1.00 79.75 401 LEU A C 1
ATOM 2942 O O . LEU A 1 401 ? -8.289 -15.298 40.663 1.00 79.75 401 LEU A O 1
ATOM 2946 N N . ARG A 1 402 ? -10.121 -16.593 40.827 1.00 81.19 402 ARG A N 1
ATOM 2947 C CA . ARG A 1 402 ? -9.452 -17.815 40.358 1.00 81.19 402 ARG A CA 1
ATOM 2948 C C . ARG A 1 402 ? -8.892 -17.640 38.950 1.00 81.19 402 ARG A C 1
ATOM 2950 O O . ARG A 1 402 ? -7.745 -17.997 38.732 1.00 81.19 402 ARG A O 1
ATOM 2957 N N . THR A 1 403 ? -9.666 -17.037 38.048 1.00 74.12 403 THR A N 1
ATOM 2958 C CA . THR A 1 403 ? -9.229 -16.751 36.670 1.00 74.12 403 THR A CA 1
ATOM 2959 C C . THR A 1 403 ? -7.970 -15.881 36.667 1.00 74.12 403 THR A C 1
ATOM 2961 O O . THR A 1 403 ? -6.950 -16.286 36.124 1.00 74.12 403 THR A O 1
ATOM 2964 N N . ARG A 1 404 ? -7.981 -14.760 37.403 1.00 81.12 404 ARG A N 1
ATOM 2965 C CA . ARG A 1 404 ? -6.818 -13.857 37.499 1.00 81.12 404 ARG A CA 1
ATOM 2966 C C . ARG A 1 404 ? -5.582 -14.494 38.131 1.00 81.12 404 ARG A C 1
ATOM 2968 O O . ARG A 1 404 ? -4.466 -14.166 37.753 1.00 81.12 404 ARG A O 1
ATOM 2975 N N . VAL A 1 405 ? -5.766 -15.366 39.123 1.00 83.50 405 VAL A N 1
ATOM 2976 C CA . VAL A 1 405 ? -4.650 -16.089 39.749 1.00 83.50 405 VAL A CA 1
ATOM 2977 C C . VAL A 1 405 ? -4.065 -17.115 38.776 1.00 83.50 405 VAL A C 1
ATOM 2979 O O . VAL A 1 405 ? -2.847 -17.247 38.708 1.00 83.50 405 VAL A O 1
ATOM 2982 N N . THR A 1 406 ? -4.903 -17.786 37.982 1.00 82.81 406 THR A N 1
ATOM 2983 C CA . THR A 1 406 ? -4.460 -18.704 36.923 1.00 82.81 406 THR A CA 1
ATOM 2984 C C . THR A 1 406 ? -3.746 -17.980 35.777 1.00 82.81 406 THR A C 1
ATOM 2986 O O . THR A 1 406 ? -2.764 -18.512 35.274 1.00 82.81 406 THR A O 1
ATOM 2989 N N . ASP A 1 407 ? -4.144 -16.751 35.428 1.00 84.19 407 ASP A N 1
ATOM 2990 C CA . ASP A 1 407 ? -3.445 -15.921 34.426 1.00 84.19 407 ASP A CA 1
ATOM 2991 C C . ASP A 1 407 ? -2.004 -15.549 34.835 1.00 84.19 407 ASP A C 1
ATOM 2993 O O . ASP A 1 407 ? -1.203 -15.130 33.999 1.00 84.19 407 ASP A O 1
ATOM 2997 N N . LEU A 1 408 ? -1.669 -15.694 36.123 1.00 82.69 408 LEU A N 1
ATOM 2998 C CA . LEU A 1 408 ? -0.322 -15.528 36.677 1.00 82.69 408 LEU A CA 1
ATOM 2999 C C . LEU A 1 408 ? 0.354 -16.869 37.011 1.00 82.69 408 LEU A C 1
ATOM 3001 O O . LEU A 1 408 ? 1.264 -16.901 37.838 1.00 82.69 408 LEU A O 1
ATOM 3005 N N . ASP A 1 409 ? -0.115 -17.974 36.423 1.00 83.06 409 ASP A N 1
ATOM 3006 C CA . ASP A 1 409 ? 0.345 -19.345 36.697 1.00 83.06 409 ASP A CA 1
ATOM 3007 C C . ASP A 1 409 ? 0.217 -19.762 38.183 1.00 83.06 409 ASP A C 1
ATOM 3009 O O . ASP A 1 409 ? 0.926 -20.640 38.680 1.00 83.06 409 ASP A O 1
ATOM 3013 N N . GLY A 1 410 ? -0.703 -19.130 38.921 1.00 85.25 410 GLY A N 1
ATOM 3014 C CA . GLY A 1 410 ? -0.980 -19.391 40.331 1.00 85.25 410 GLY A CA 1
ATOM 3015 C C . GLY A 1 410 ? -2.186 -20.304 40.575 1.00 85.25 410 GLY A C 1
ATOM 3016 O O . GLY A 1 410 ? -2.939 -20.672 39.671 1.00 85.25 410 GLY A O 1
ATOM 3017 N N . THR A 1 411 ? -2.423 -20.632 41.850 1.00 87.75 411 THR A N 1
ATOM 3018 C CA . THR A 1 411 ? -3.581 -21.424 42.302 1.00 87.75 411 THR A CA 1
ATOM 3019 C C . THR A 1 411 ? -4.348 -20.721 43.426 1.00 87.75 411 THR A C 1
ATOM 3021 O O . THR A 1 411 ? -3.758 -20.045 44.268 1.00 87.75 411 THR A O 1
ATOM 3024 N N . LEU A 1 412 ? -5.682 -20.858 43.426 1.00 87.50 412 LEU A N 1
ATOM 3025 C CA . LEU A 1 412 ? -6.573 -20.292 44.447 1.00 87.50 412 LEU A CA 1
ATOM 3026 C C . LEU A 1 412 ? -7.533 -21.352 44.994 1.00 87.50 412 LEU A C 1
ATOM 3028 O O . LEU A 1 412 ? -8.400 -21.872 44.276 1.00 87.50 412 LEU A O 1
ATOM 3032 N N . GLU A 1 413 ? -7.423 -21.582 46.299 1.00 85.69 413 GLU A N 1
ATOM 3033 C CA . GLU A 1 413 ? -8.271 -22.470 47.089 1.00 85.69 413 GLU A CA 1
ATOM 3034 C C . GLU A 1 413 ? -9.076 -21.657 48.109 1.00 85.69 413 GLU A C 1
ATOM 3036 O O . GLU A 1 413 ? -8.564 -20.728 48.729 1.00 85.69 413 GLU A O 1
ATOM 3041 N N . ALA A 1 414 ? -10.352 -22.002 48.264 1.00 83.06 414 ALA A N 1
ATOM 3042 C CA . ALA A 1 414 ? -11.245 -21.410 49.252 1.00 83.06 414 ALA A CA 1
ATOM 3043 C C . ALA A 1 414 ? -12.106 -22.530 49.841 1.00 83.06 414 ALA A C 1
ATOM 3045 O O . ALA A 1 414 ? -12.709 -23.302 49.094 1.00 83.06 414 ALA A O 1
ATOM 3046 N N . GLY A 1 415 ? -12.142 -22.627 51.166 1.00 78.81 415 GLY A N 1
ATOM 3047 C CA . GLY A 1 415 ? -12.841 -23.683 51.888 1.00 78.81 415 GLY A CA 1
ATOM 3048 C C . GLY A 1 415 ? -12.855 -23.421 53.396 1.00 78.81 415 GLY A C 1
ATOM 3049 O O . GLY A 1 415 ? -12.203 -22.480 53.851 1.00 78.81 415 GLY A O 1
ATOM 3050 N N . PRO A 1 416 ? -13.603 -24.227 54.167 1.00 72.94 416 PRO A N 1
ATOM 3051 C CA . PRO A 1 416 ? -13.652 -24.108 55.622 1.00 72.94 416 PRO A CA 1
ATOM 3052 C C . PRO A 1 416 ? -12.272 -24.356 56.24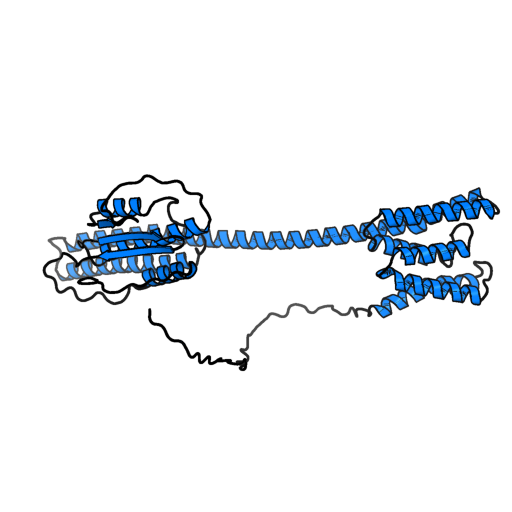1 1.00 72.94 416 PRO A C 1
ATOM 3054 O O . PRO A 1 416 ? -11.539 -25.250 55.812 1.00 72.94 416 PRO A O 1
ATOM 3057 N N . HIS A 1 417 ? -11.918 -23.570 57.258 1.00 66.19 417 HIS A N 1
ATOM 3058 C CA . HIS A 1 417 ? -10.624 -23.656 57.933 1.00 66.19 417 HIS A CA 1
ATOM 3059 C C . HIS A 1 417 ? -10.804 -23.637 59.456 1.00 66.19 417 HIS A C 1
ATOM 3061 O O . HIS A 1 417 ? -11.288 -22.658 60.026 1.00 66.19 417 HIS A O 1
ATOM 3067 N N . GLY A 1 418 ? -10.401 -24.723 60.126 1.00 64.25 418 GLY A N 1
ATOM 3068 C CA . GLY A 1 418 ? -10.607 -24.890 61.567 1.00 64.25 418 GLY A CA 1
ATOM 3069 C C . GLY A 1 418 ? -12.091 -24.807 61.941 1.00 64.25 418 GLY A C 1
ATOM 3070 O O . GLY A 1 418 ? -12.914 -25.526 61.382 1.00 64.25 418 GLY A O 1
ATOM 3071 N N . ASP A 1 419 ? -12.430 -23.913 62.869 1.00 52.50 419 ASP A N 1
ATOM 3072 C CA . ASP A 1 419 ? -13.802 -23.691 63.336 1.00 52.50 419 ASP A CA 1
ATOM 3073 C C . ASP A 1 419 ? -14.639 -22.730 62.455 1.00 52.50 419 ASP A C 1
ATOM 3075 O O . ASP A 1 419 ? -15.801 -22.487 62.786 1.00 52.50 419 ASP A O 1
ATOM 3079 N N . GLY A 1 420 ? -14.104 -22.164 61.364 1.00 50.41 420 GLY A N 1
ATOM 3080 C CA . GLY A 1 420 ? -14.757 -21.085 60.601 1.00 50.41 420 GLY A CA 1
ATOM 3081 C C . GLY A 1 420 ? -15.088 -21.378 59.128 1.00 50.41 420 GLY A C 1
ATOM 3082 O O . GLY A 1 420 ? -14.333 -22.065 58.431 1.00 50.41 420 GLY A O 1
ATOM 3083 N N . PHE A 1 421 ? -16.200 -20.775 58.676 1.00 45.81 421 PHE A N 1
ATOM 3084 C CA . PHE A 1 421 ? -16.445 -20.253 57.325 1.00 45.81 421 PHE A CA 1
ATOM 3085 C C . PHE A 1 421 ? -17.073 -18.861 57.471 1.00 45.81 421 PHE A C 1
ATOM 3087 O O . PHE A 1 421 ? -18.055 -18.756 58.244 1.00 45.81 421 PHE A O 1
#

Foldseek 3Di:
DDDDDDDDDDDDDDDDDDDDDDDDDDDDDDDPDPPDPPPPPQPPVRVLVVVLCVLLCQLVVCLVVVVDDRDDPVLSVVLSVLLSVLSVCLAVPLLVSLLSLLVNLVVPDLLSDDSNRLVVNQVSLLSCLQHPPDPVSLVVSLVVSLVVSLVSLVVPNPPSVVSNVSNVVSSVVSHVVSSVVSNVVNVVVVVVVVVVVVVVVVVVVVVVVVVLVVLVVVLVVLVVCLVVLVVVLVVQLVVLVVQLPDPPDDPVVNVVSVVSNVVSVVVNVVSVVVSVVSCVVRPPDDPPDDPPQALVNVVVVLVVVPAAEFEAEQVRDGDDDDDDPDDDDDVLVSLVRVLLSLVSNVLSVCCVVPAPPWYKYWYWHDDPPDIDIDIDTAHRPDPDDPDPDPPPDDCPSVVVSQVSQVVSVHGDDDDDDDRGD

Radius of gyration: 43.82 Å; Cα contacts (8 Å, |Δi|>4): 355; chains: 1; bounding box: 92×65×118 Å